Protein 5YVR (pdb70)

CATH classification: 3.40.50.1970

Foldseek 3Di:
DDDADDDFDFADAAEAEEAPCLLCLQVVQVVQFQEEEEFEAADDCVVVVVVVVNCVSNVVSRRHYHYDHHQDFQAAQVSLVVSLQVCLVVVGQEYEYDEALSRLLSSLLSLQQNLPADRRGPDTSCQQAFFAPPDHDDRDLSRGAYHYEYQELAALSLAAQWHFHAYLVQLFTFIGGDNNSGHPYYYYHLNRNLPDALLRLLLRLLNLLQLLLQLLLWPHDQVVLNVLSLQLLLLSLVQSLVCSVHSPPSVSSSSSNSSSNSSNRSCRGGNGADLQLLLRSVCSVVVVDHSSLSSLLLVLLVLLVLLVQAFQVSLLSLLSSLVSLVQDDDRGRDSVSSCSSSVSSVVSCVSSVSHDFVVVVPDDLVCLLSSLSSSCRRVVVRQVRRRGHDDSVNSSVSSVVSD

Radius of gyration: 20.14 Å; Cα contacts (8 Å, |Δi|>4): 900; chains: 1; bounding box: 50×59×52 Å

Sequence (403 aa):
HMRMEFRHNLPSSDIIFGSGTLEKIGEETKKWGDKAILVTGKSNMKKLGFLADAIDYLESAGVETVHYGEIEPNPTTTVVDEGAEIVLEEGCDVVVALGGGSSMDAAKGIAMVAGHSAEERDISVWDFAPEGDKETKPITEKTLPVIAATSTSGTGSHVTPYAVITNPETKGKPGFGNKHSFPKVSIVDIDILKEMPPRLTAITGYDVFSHVSENLTAKGDHPTADPLAIRAIEYVTEYLLRAVEDGEDIKAREKMAVADTYAGLSNTISGTTLRHAMAAPISGYYPDISHGQALASISVPIMEHNIENGDEKTWERYSRIAVALDASKPVDNTRQAASKAVDGLKNLLRSLDLDKPLSELGVEEEKIPEMTEGAFIYMGGGIEANPVDVSKEDVKEIFRKSL

Nearest PDB structures (foldseek):
  5yvr-assembly1_A-2  TM=1.002E+00  e=5.629E-75  candidate division MSBL1 archaeon SCGC-AAA259E19
  5yvm-assembly1_A  TM=1.002E+00  e=4.003E-72  candidate division MSBL1 archaeon SCGC-AAA259E19
  6scg-assembly1_A  TM=8.791E-01  e=3.805E-28  Escherichia coli K-12
  6sci-assembly1_B  TM=8.816E-01  e=5.774E-28  Escherichia coli K-12
  6sci-assembly1_A  TM=8.767E-01  e=5.481E-28  Escherichia coli K-12

Secondary structure (DSSP, 8-state):
-PPP----------EEEESSGGGGHHHHHHTT-SEEEEEEESSHHHHTTHHHHHHHHHHHTT-EEEEEEEE-SS-BHHHHHHHHHHHHHHT--EEEEEESHHHHHHHHHHHHHHHT--SS----GGGGS-BTB--PPP--TTSPPEEEEE--SS--GGGSS-EE-B-TTT----EE--GGGS-SEEEEEHHHHTTS-HHHHHHHHHHHHHHHHHHHHSSS--TTTHHHHHHHHHHIIIIIHHHHH-TT-HHHHHHHHHHHHHHHHHHHHS---HHHHHHHHHHHH-TTS-HHHHHHHHHHHHHHHHHHT--HHHHHHHHHHHHHTTS-SS---SHHHHHHHHHHHHHHHHHTT----HHHHT--GGGHHHHHHHHHHH-HHHHHHSSS---HHHHHHHHHHT-

B-factor: mean 57.82, std 13.62, range [33.73, 118.09]

Organism: NCBI:txid1698264

Structure (mmCIF, N/CA/C/O backbone):
data_5YVR
#
_entry.id   5YVR
#
_cell.length_a   58.050
_cell.length_b   104.800
_cell.length_c   129.540
_cell.angle_alpha   90.000
_cell.angle_beta   90.000
_cell.angle_gamma   90.000
#
_symmetry.space_group_name_H-M   'C 2 2 21'
#
loop_
_entity.id
_entity.type
_entity.pdbx_description
1 polymer 'alcohol dehydrogenase'
2 non-polymer 'MANGANESE (II) ION'
3 non-polymer 'NADPH DIHYDRO-NICOTINAMIDE-ADENINE-DINUCLEOTIDE PHOSPHATE'
4 water water
#
loop_
_atom_site.group_PDB
_atom_site.id
_atom_site.type_symbol
_atom_site.label_atom_id
_atom_site.label_alt_id
_atom_site.label_comp_id
_atom_site.label_asym_id
_atom_site.label_entity_id
_atom_site.label_seq_id
_atom_site.pdbx_PDB_ins_code
_atom_site.Cartn_x
_atom_site.Cartn_y
_atom_site.Cartn_z
_atom_site.occupancy
_atom_site.B_iso_or_equiv
_atom_site.auth_seq_id
_atom_site.auth_comp_id
_atom_site.auth_asym_id
_atom_site.auth_atom_id
_atom_site.pdbx_PDB_model_num
ATOM 1 N N . HIS A 1 7 ? 11.247 -1.238 13.960 1.00 72.19 -2 HIS A N 1
ATOM 2 C CA . HIS A 1 7 ? 12.088 -0.794 15.090 1.00 72.91 -2 HIS A CA 1
ATOM 3 C C . HIS A 1 7 ? 11.682 0.573 15.721 1.00 77.23 -2 HIS A C 1
ATOM 4 O O . HIS A 1 7 ? 11.506 1.566 15.025 1.00 79.04 -2 HIS A O 1
ATOM 11 N N . MET A 1 8 ? 11.566 0.611 17.053 1.00 80.31 -1 MET A N 1
ATOM 12 C CA . MET A 1 8 ? 11.268 1.842 17.790 1.00 79.51 -1 MET A CA 1
ATOM 13 C C . MET A 1 8 ? 12.486 2.775 17.839 1.00 73.48 -1 MET A C 1
ATOM 14 O O . MET A 1 8 ? 13.515 2.438 18.435 1.00 71.52 -1 MET A O 1
ATOM 19 N N . ARG A 1 9 ? 12.370 3.957 17.236 1.00 68.60 0 ARG A N 1
ATOM 20 C CA . ARG A 1 9 ? 13.509 4.854 17.217 1.00 64.47 0 ARG A CA 1
ATOM 21 C C . ARG A 1 9 ? 13.824 5.355 18.629 1.00 58.94 0 ARG A C 1
ATOM 22 O O . ARG A 1 9 ? 13.002 5.298 19.543 1.00 58.02 0 ARG A O 1
ATOM 30 N N . MET A 1 10 ? 15.052 5.808 18.800 1.00 54.87 1 MET A N 1
ATOM 31 C CA . MET A 1 10 ? 15.548 6.293 20.074 1.00 54.50 1 MET A CA 1
ATOM 32 C C . MET A 1 10 ? 15.587 7.818 20.022 1.00 53.74 1 MET A C 1
ATOM 33 O O . MET A 1 10 ? 16.053 8.405 19.032 1.00 51.17 1 MET A O 1
ATOM 38 N N . GLU A 1 11 ? 15.055 8.450 21.065 1.00 53.08 2 GLU A N 1
ATOM 39 C CA . GLU A 1 11 ? 15.003 9.900 21.170 1.00 52.68 2 GLU A CA 1
ATOM 40 C C . GLU A 1 11 ? 15.309 10.290 22.607 1.00 52.48 2 GLU A C 1
ATOM 41 O O . GLU A 1 11 ? 14.727 9.717 23.531 1.00 52.56 2 GLU A O 1
ATOM 47 N N . PHE A 1 12 ? 16.211 11.247 22.806 1.00 49.79 3 PHE A N 1
ATOM 48 C CA . PHE A 1 12 ? 16.369 11.820 24.143 1.00 47.88 3 PHE A CA 1
ATOM 49 C C . PHE A 1 12 ? 17.125 13.128 24.048 1.00 49.82 3 PHE A C 1
ATOM 50 O O . PHE A 1 12 ? 17.749 13.438 23.029 1.00 46.90 3 PHE A O 1
ATOM 58 N N . ARG A 1 13 ? 17.098 13.866 25.163 1.00 44.78 4 ARG A N 1
ATOM 59 C CA . ARG A 1 13 ? 17.921 15.049 25.345 1.00 50.12 4 ARG A CA 1
ATOM 60 C C . ARG A 1 13 ? 18.674 14.893 26.648 1.00 48.77 4 ARG A C 1
ATOM 61 O O . ARG A 1 13 ? 18.074 14.650 27.698 1.00 51.48 4 ARG A O 1
ATOM 69 N N . HIS A 1 14 ? 19.984 14.985 26.568 1.00 44.45 5 HIS A N 1
ATOM 70 C CA . HIS A 1 14 ? 20.867 14.839 27.707 1.00 38.46 5 HIS A CA 1
ATOM 71 C C . HIS A 1 14 ? 21.279 16.232 28.122 1.00 45.91 5 HIS A C 1
ATOM 72 O O . HIS A 1 14 ? 21.704 17.023 27.269 1.00 40.78 5 HIS A O 1
ATOM 79 N N . ASN A 1 15 ? 21.142 16.520 29.413 1.00 40.58 6 ASN A N 1
ATOM 80 C CA . ASN A 1 15 ? 21.573 17.798 29.992 1.00 43.34 6 ASN A CA 1
ATOM 81 C C . ASN A 1 15 ? 22.350 17.536 31.265 1.00 44.06 6 ASN A C 1
ATOM 82 O O . ASN A 1 15 ? 21.805 16.982 32.217 1.00 44.85 6 ASN A O 1
ATOM 87 N N . LEU A 1 16 ? 23.604 17.957 31.286 1.00 41.69 7 LEU A N 1
ATOM 88 C CA . LEU A 1 16 ? 24.445 17.791 32.465 1.00 40.02 7 LEU A CA 1
ATOM 89 C C . LEU A 1 16 ? 25.284 19.036 32.669 1.00 39.41 7 LEU A C 1
ATOM 90 O O . LEU A 1 16 ? 26.129 19.346 31.818 1.00 39.87 7 LEU A O 1
ATOM 95 N N . PRO A 1 17 ? 25.091 19.757 33.774 1.00 42.18 8 PRO A N 1
ATOM 96 C CA . PRO A 1 17 ? 25.886 20.966 34.018 1.00 38.40 8 PRO A CA 1
ATOM 97 C C . PRO A 1 17 ? 27.359 20.613 34.165 1.00 39.53 8 PRO A C 1
ATOM 98 O O . PRO A 1 17 ? 27.726 19.470 34.477 1.00 36.52 8 PRO A O 1
ATOM 102 N N . SER A 1 18 ? 28.209 21.621 34.005 1.00 37.60 9 SER A N 1
ATOM 103 C CA . SER A 1 18 ? 29.640 21.444 34.240 1.00 45.01 9 SER A CA 1
ATOM 104 C C . SER A 1 18 ? 29.908 20.820 35.620 1.00 43.02 9 SER A C 1
ATOM 105 O O . SER A 1 18 ? 29.250 21.159 36.611 1.00 38.84 9 SER A O 1
ATOM 108 N N . SER A 1 19 ? 30.858 19.875 35.673 1.00 37.11 10 SER A N 1
ATOM 109 C CA . SER A 1 19 ? 31.196 19.170 36.909 1.00 40.43 10 SER A CA 1
ATOM 110 C C . SER A 1 19 ? 32.716 19.204 37.083 1.00 41.69 10 SER A C 1
ATOM 111 O O . SER A 1 19 ? 33.472 19.060 36.105 1.00 38.49 10 SER A O 1
ATOM 114 N N . ASP A 1 20 ? 33.145 19.426 38.334 1.00 37.74 11 ASP A N 1
ATOM 115 C CA . ASP A 1 20 ? 34.547 19.525 38.743 1.00 38.57 11 ASP A CA 1
ATOM 116 C C . ASP A 1 20 ? 34.621 18.762 40.071 1.00 44.98 11 ASP A C 1
ATOM 117 O O . ASP A 1 20 ? 34.142 19.268 41.093 1.00 41.06 11 ASP A O 1
ATOM 122 N N . ILE A 1 21 ? 35.173 17.548 40.045 1.00 47.95 12 ILE A N 1
ATOM 123 C CA . ILE A 1 21 ? 35.128 16.630 41.182 1.00 43.20 12 ILE A CA 1
ATOM 124 C C . ILE A 1 21 ? 36.554 16.351 41.616 1.00 41.81 12 ILE A C 1
ATOM 125 O O . ILE A 1 21 ? 37.357 15.829 40.834 1.00 41.10 12 ILE A O 1
ATOM 130 N N . ILE A 1 22 ? 36.864 16.664 42.864 1.00 39.70 13 ILE A N 1
ATOM 131 C CA . ILE A 1 22 ? 38.182 16.417 43.437 1.00 40.86 13 ILE A CA 1
ATOM 132 C C . ILE A 1 22 ? 38.023 15.213 44.357 1.00 42.68 13 ILE A C 1
ATOM 133 O O . ILE A 1 22 ? 37.278 15.262 45.347 1.00 43.97 13 ILE A O 1
ATOM 138 N N . PHE A 1 23 ? 38.682 14.108 44.028 1.00 44.92 14 PHE A N 1
ATOM 139 C CA . PHE A 1 23 ? 38.396 12.827 44.681 1.00 40.50 14 PHE A CA 1
ATOM 140 C C . PHE A 1 23 ? 39.675 12.295 45.282 1.00 43.55 14 PHE A C 1
ATOM 141 O O . PHE A 1 23 ? 40.697 12.227 44.603 1.00 45.89 14 PHE A O 1
ATOM 149 N N . GLY A 1 24 ? 39.624 11.904 46.545 1.00 49.59 15 GLY A N 1
ATOM 150 C CA . GLY A 1 24 ? 40.779 11.294 47.172 1.00 50.56 15 GLY A CA 1
ATOM 151 C C . GLY A 1 24 ? 40.661 11.429 48.676 1.00 56.26 15 GLY A C 1
ATOM 152 O O . GLY A 1 24 ? 39.623 11.821 49.204 1.00 63.23 15 GLY A O 1
ATOM 153 N N . SER A 1 25 ? 41.729 11.062 49.359 1.00 54.09 16 SER A N 1
ATOM 154 C CA . SER A 1 25 ? 41.722 11.146 50.808 1.00 56.46 16 SER A CA 1
ATOM 155 C C . SER A 1 25 ? 42.595 12.334 51.185 1.00 56.90 16 SER A C 1
ATOM 156 O O . SER A 1 25 ? 43.699 12.496 50.649 1.00 57.49 16 SER A O 1
ATOM 159 N N . GLY A 1 26 ? 42.058 13.207 52.018 1.00 56.64 17 GLY A N 1
ATOM 160 C CA . GLY A 1 26 ? 42.744 14.440 52.350 1.00 62.12 17 GLY A CA 1
ATOM 161 C C . GLY A 1 26 ? 42.517 15.586 51.389 1.00 59.19 17 GLY A C 1
ATOM 162 O O . GLY A 1 26 ? 43.195 16.610 51.519 1.00 62.23 17 GLY A O 1
ATOM 163 N N . THR A 1 27 ? 41.574 15.457 50.443 1.00 54.09 18 THR A N 1
ATOM 164 C CA . THR A 1 27 ? 41.257 16.542 49.514 1.00 50.89 18 THR A CA 1
ATOM 165 C C . THR A 1 27 ? 40.465 17.676 50.155 1.00 51.73 18 THR A C 1
ATOM 166 O O . THR A 1 27 ? 40.255 18.706 49.499 1.00 52.26 18 THR A O 1
ATOM 170 N N . LEU A 1 28 ? 40.009 17.519 51.402 1.00 51.39 19 LEU A N 1
ATOM 171 C CA . LEU A 1 28 ? 39.501 18.676 52.125 1.00 51.16 19 LEU A CA 1
ATOM 172 C C . LEU A 1 28 ? 40.524 19.822 52.093 1.00 50.84 19 LEU A C 1
ATOM 173 O O . LEU A 1 28 ? 40.152 20.996 52.090 1.00 50.13 19 LEU A O 1
ATOM 178 N N . GLU A 1 29 ? 41.811 19.495 52.073 1.00 53.48 20 GLU A N 1
ATOM 179 C CA . GLU A 1 29 ? 42.906 20.435 51.836 1.00 61.94 20 GLU A CA 1
ATOM 180 C C . GLU A 1 29 ? 42.592 21.492 50.790 1.00 58.78 20 GLU A C 1
ATOM 181 O O . GLU A 1 29 ? 43.073 22.614 50.874 1.00 58.86 20 GLU A O 1
ATOM 187 N N . LYS A 1 30 ? 41.899 21.094 49.731 1.00 53.58 21 LYS A N 1
ATOM 188 C CA . LYS A 1 30 ? 41.690 21.982 48.601 1.00 56.58 21 LYS A CA 1
ATOM 189 C C . LYS A 1 30 ? 40.544 22.959 48.812 1.00 55.41 21 LYS A C 1
ATOM 190 O O . LYS A 1 30 ? 40.336 23.820 47.961 1.00 55.74 21 LYS A O 1
ATOM 196 N N . ILE A 1 31 ? 39.754 22.822 49.875 1.00 48.26 22 ILE A N 1
ATOM 197 C CA . ILE A 1 31 ? 38.484 23.534 49.895 1.00 49.78 22 ILE A CA 1
ATOM 198 C C . ILE A 1 31 ? 38.704 25.045 49.881 1.00 52.66 22 ILE A C 1
ATOM 199 O O . ILE A 1 31 ? 37.883 25.794 49.328 1.00 49.22 22 ILE A O 1
ATOM 204 N N . GLY A 1 32 ? 39.814 25.513 50.454 1.00 50.39 23 GLY A N 1
ATOM 205 C CA . GLY A 1 32 ? 40.055 26.946 50.508 1.00 54.34 23 GLY A CA 1
ATOM 206 C C . GLY A 1 32 ? 40.486 27.507 49.167 1.00 54.54 23 GLY A C 1
ATOM 207 O O . GLY A 1 32 ? 39.913 28.489 48.674 1.00 56.46 23 GLY A O 1
ATOM 208 N N . GLU A 1 33 ? 41.516 26.910 48.563 1.00 54.53 24 GLU A N 1
ATOM 209 C CA . GLU A 1 33 ? 41.949 27.392 47.254 1.00 59.01 24 GLU A CA 1
ATOM 210 C C . GLU A 1 33 ? 40.790 27.390 46.279 1.00 58.34 24 GLU A C 1
ATOM 211 O O . GLU A 1 33 ? 40.657 28.292 45.451 1.00 50.89 24 GLU A O 1
ATOM 217 N N . GLU A 1 34 ? 39.946 26.360 46.339 1.00 49.01 25 GLU A N 1
ATOM 218 C CA . GLU A 1 34 ? 38.895 26.267 45.338 1.00 47.99 25 GLU A CA 1
ATOM 219 C C . GLU A 1 34 ? 37.819 27.308 45.587 1.00 49.24 25 GLU A C 1
ATOM 220 O O . GLU A 1 34 ? 37.282 27.893 44.639 1.00 50.09 25 GLU A O 1
ATOM 226 N N . THR A 1 35 ? 37.465 27.512 46.854 1.00 47.62 26 THR A N 1
ATOM 227 C CA . THR A 1 35 ? 36.409 28.445 47.207 1.00 47.52 26 THR A CA 1
ATOM 228 C C . THR A 1 35 ? 36.823 29.885 46.880 1.00 55.72 26 THR A C 1
ATOM 229 O O . THR A 1 35 ? 35.978 30.710 46.517 1.00 54.59 26 THR A O 1
ATOM 233 N N . LYS A 1 36 ? 38.112 30.196 47.025 1.00 55.38 27 LYS A N 1
ATOM 234 C CA . LYS A 1 36 ? 38.607 31.551 46.765 1.00 57.58 27 LYS A CA 1
ATOM 235 C C . LYS A 1 36 ? 38.417 31.928 45.299 1.00 58.89 27 LYS A C 1
ATOM 236 O O . LYS A 1 36 ? 38.229 33.098 44.967 1.00 57.71 27 LYS A O 1
ATOM 242 N N . LYS A 1 37 ? 38.442 30.948 44.410 1.00 58.31 28 LYS A N 1
ATOM 243 C CA . LYS A 1 37 ? 38.217 31.208 42.999 1.00 59.21 28 LYS A CA 1
ATOM 244 C C . LYS A 1 37 ? 36.842 31.807 42.742 1.00 55.79 28 LYS A C 1
ATOM 245 O O . LYS A 1 37 ? 36.641 32.444 41.708 1.00 56.84 28 LYS A O 1
ATOM 251 N N . TRP A 1 38 ? 35.903 31.610 43.662 1.00 48.80 29 TRP A N 1
ATOM 252 C CA . TRP A 1 38 ? 34.510 31.988 43.497 1.00 48.27 29 TRP A CA 1
ATOM 253 C C . TRP A 1 38 ? 34.050 33.104 44.433 1.00 59.09 29 TRP A C 1
ATOM 254 O O . TRP A 1 38 ? 32.978 33.685 44.208 1.00 57.79 29 TRP A O 1
ATOM 265 N N . GLY A 1 39 ? 34.789 33.394 45.485 1.00 54.99 30 GLY A N 1
ATOM 266 C CA . GLY A 1 39 ? 34.365 34.472 46.366 1.00 58.12 30 GLY A CA 1
ATOM 267 C C . GLY A 1 39 ? 35.391 34.659 47.448 1.00 59.05 30 GLY A C 1
ATOM 268 O O . GLY A 1 39 ? 36.215 33.778 47.703 1.00 59.59 30 GLY A O 1
ATOM 269 N N . ASP A 1 40 ? 35.323 35.837 48.082 1.00 59.96 31 ASP A N 1
ATOM 270 C CA . ASP A 1 40 ? 36.220 36.182 49.163 1.00 62.62 31 ASP A CA 1
ATOM 271 C C . ASP A 1 40 ? 35.639 35.925 50.553 1.00 64.05 31 ASP A C 1
ATOM 272 O O . ASP A 1 40 ? 36.407 35.902 51.517 1.00 61.48 31 ASP A O 1
ATOM 277 N N . LYS A 1 41 ? 34.321 35.728 50.681 1.00 59.94 32 LYS A N 1
ATOM 278 C CA . LYS A 1 41 ? 33.685 35.595 51.991 1.00 60.78 32 LYS A CA 1
ATOM 279 C C . LYS A 1 41 ? 32.627 34.506 51.931 1.00 60.96 32 LYS A C 1
ATOM 280 O O . LYS A 1 41 ? 31.625 34.647 51.218 1.00 61.93 32 LYS A O 1
ATOM 286 N N . ALA A 1 42 ? 32.836 33.436 52.681 1.00 54.17 33 ALA A N 1
ATOM 287 C CA . ALA A 1 42 ? 31.961 32.280 52.576 1.00 51.99 33 ALA A CA 1
ATOM 288 C C . ALA A 1 42 ? 31.041 32.192 53.780 1.00 56.12 33 ALA A C 1
ATOM 289 O O . ALA A 1 42 ? 31.408 32.589 54.890 1.00 58.98 33 ALA A O 1
ATOM 291 N N . ILE A 1 43 ? 29.844 31.646 53.572 1.00 53.85 34 ILE A N 1
ATOM 292 C CA . ILE A 1 43 ? 29.109 31.025 54.667 1.00 54.18 34 ILE A CA 1
ATOM 293 C C . ILE A 1 43 ? 29.389 29.538 54.592 1.00 54.52 34 ILE A C 1
ATOM 294 O O . ILE A 1 43 ? 29.288 28.924 53.499 1.00 50.85 34 ILE A O 1
ATOM 299 N N . LEU A 1 44 ? 29.779 28.961 55.735 1.00 54.78 35 LEU A N 1
ATOM 300 C CA . LEU A 1 44 ? 30.113 27.542 55.811 1.00 52.15 35 LEU A CA 1
ATOM 301 C C . LEU A 1 44 ? 28.944 26.825 56.484 1.00 51.66 35 LEU A C 1
ATOM 302 O O . LEU A 1 44 ? 28.629 27.077 57.662 1.00 52.05 35 LEU A O 1
ATOM 307 N N . VAL A 1 45 ? 28.260 25.988 55.704 1.00 48.20 36 VAL A N 1
ATOM 308 C CA . VAL A 1 45 ? 26.988 25.392 56.076 1.00 48.76 36 VAL A CA 1
ATOM 309 C C . VAL A 1 45 ? 27.276 23.964 56.492 1.00 54.36 36 VAL A C 1
ATOM 310 O O . VAL A 1 45 ? 27.824 23.175 55.702 1.00 53.01 36 VAL A O 1
ATOM 314 N N . THR A 1 46 ? 26.895 23.620 57.722 1.00 57.06 37 THR A N 1
ATOM 315 C CA . THR A 1 46 ? 27.149 22.290 58.267 1.00 50.89 37 THR A CA 1
ATOM 316 C C . THR A 1 46 ? 26.055 21.882 59.252 1.00 49.44 37 THR A C 1
ATOM 317 O O . THR A 1 46 ? 25.270 22.705 59.746 1.00 50.51 37 THR A O 1
ATOM 321 N N . GLY A 1 47 ? 26.091 20.611 59.616 1.00 49.65 38 GLY A N 1
ATOM 322 C CA . GLY A 1 47 ? 25.309 20.126 60.736 1.00 52.58 38 GLY A CA 1
ATOM 323 C C . GLY A 1 47 ? 25.863 20.617 62.075 1.00 57.22 38 GLY A C 1
ATOM 324 O O . GLY A 1 47 ? 26.784 21.430 62.170 1.00 56.99 38 GLY A O 1
ATOM 325 N N . LYS A 1 48 ? 25.299 20.057 63.131 1.00 59.45 39 LYS A N 1
ATOM 326 C CA . LYS A 1 48 ? 25.529 20.596 64.453 1.00 64.70 39 LYS A CA 1
ATOM 327 C C . LYS A 1 48 ? 26.616 19.887 65.246 1.00 65.77 39 LYS A C 1
ATOM 328 O O . LYS A 1 48 ? 27.048 20.431 66.259 1.00 61.57 39 LYS A O 1
ATOM 334 N N . SER A 1 49 ? 27.094 18.714 64.850 1.00 64.92 40 SER A N 1
ATOM 335 C CA . SER A 1 49 ? 27.972 18.055 65.815 1.00 65.76 40 SER A CA 1
ATOM 336 C C . SER A 1 49 ? 29.072 17.175 65.233 1.00 59.79 40 SER A C 1
ATOM 337 O O . SER A 1 49 ? 30.181 17.173 65.782 1.00 58.22 40 SER A O 1
ATOM 340 N N . ASN A 1 50 ? 28.810 16.434 64.137 1.00 56.30 41 ASN A N 1
ATOM 341 C CA . ASN A 1 50 ? 29.800 15.437 63.735 1.00 54.89 41 ASN A CA 1
ATOM 342 C C . ASN A 1 50 ? 31.032 16.019 63.028 1.00 56.75 41 ASN A C 1
ATOM 343 O O . ASN A 1 50 ? 32.158 15.631 63.369 1.00 57.36 41 ASN A O 1
ATOM 348 N N . MET A 1 51 ? 30.884 16.950 62.070 1.00 53.42 42 MET A N 1
ATOM 349 C CA . MET A 1 51 ? 32.094 17.531 61.486 1.00 55.96 42 MET A CA 1
ATOM 350 C C . MET A 1 51 ? 32.931 18.219 62.559 1.00 60.73 42 MET A C 1
ATOM 351 O O . MET A 1 51 ? 34.167 18.160 62.529 1.00 60.60 42 MET A O 1
ATOM 356 N N . LYS A 1 52 ? 32.268 18.844 63.535 1.00 60.38 43 LYS A N 1
ATOM 357 C CA . LYS A 1 52 ? 32.977 19.491 64.631 1.00 63.22 43 LYS A CA 1
ATOM 358 C C . LYS A 1 52 ? 33.713 18.460 65.476 1.00 66.68 43 LYS A C 1
ATOM 359 O O . LYS A 1 52 ? 34.940 18.518 65.629 1.00 66.57 43 LYS A O 1
ATOM 365 N N . LYS A 1 53 ? 32.966 17.496 66.022 1.00 66.19 44 LYS A N 1
ATOM 366 C CA . LYS A 1 53 ? 33.559 16.423 66.810 1.00 71.75 44 LYS A CA 1
ATOM 367 C C . LYS A 1 53 ? 34.716 15.741 66.083 1.00 69.66 44 LYS A C 1
ATOM 368 O O . LYS A 1 53 ? 35.745 15.443 66.700 1.00 70.52 44 LYS A O 1
ATOM 374 N N . LEU A 1 54 ? 34.568 15.475 64.777 1.00 65.89 45 LEU A N 1
ATOM 375 C CA . LEU A 1 54 ? 35.594 14.751 64.025 1.00 64.37 45 LEU A CA 1
ATOM 376 C C . LEU A 1 54 ? 36.797 15.613 63.635 1.00 66.06 45 LEU A C 1
ATOM 377 O O . LEU A 1 54 ? 37.734 15.095 63.020 1.00 68.65 45 LEU A O 1
ATOM 382 N N . GLY A 1 55 ? 36.799 16.906 63.947 1.00 64.10 46 GLY A N 1
ATOM 383 C CA . GLY A 1 55 ? 37.902 17.782 63.581 1.00 65.54 46 GLY A CA 1
ATOM 384 C C . GLY A 1 55 ? 37.839 18.408 62.188 1.00 63.76 46 GLY A C 1
ATOM 385 O O . GLY A 1 55 ? 38.588 19.360 61.920 1.00 66.08 46 GLY A O 1
ATOM 386 N N . PHE A 1 56 ? 36.984 17.904 61.291 1.00 62.15 47 PHE A N 1
ATOM 387 C CA . PHE A 1 56 ? 36.990 18.420 59.924 1.00 61.70 47 PHE A CA 1
ATOM 388 C C . PHE A 1 56 ? 36.433 19.843 59.858 1.00 58.06 47 PHE A C 1
ATOM 389 O O . PHE A 1 56 ? 36.861 20.629 59.008 1.00 59.66 47 PHE A O 1
ATOM 397 N N . LEU A 1 57 ? 35.511 20.205 60.751 1.00 57.45 48 LEU A N 1
ATOM 398 C CA . LEU A 1 57 ? 35.064 21.597 60.793 1.00 57.24 48 LEU A CA 1
ATOM 399 C C . LEU A 1 57 ? 36.248 22.543 61.002 1.00 61.79 48 LEU A C 1
ATOM 400 O O . LEU A 1 57 ? 36.427 23.512 60.240 1.00 62.42 48 LEU A O 1
ATOM 405 N N . ALA A 1 58 ? 37.079 22.270 62.025 1.00 59.92 49 ALA A N 1
ATOM 406 C CA . ALA A 1 58 ? 38.237 23.124 62.282 1.00 62.20 49 ALA A CA 1
ATOM 407 C C . ALA A 1 58 ? 39.184 23.179 61.073 1.00 62.91 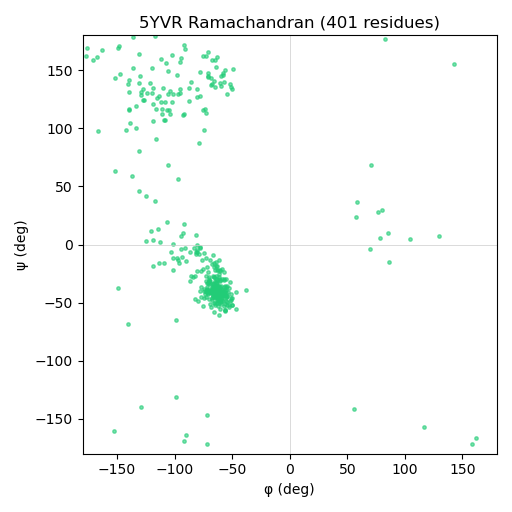49 ALA A C 1
ATOM 408 O O . ALA A 1 58 ? 39.741 24.248 60.757 1.00 60.30 49 ALA A O 1
ATOM 410 N N . ASP A 1 59 ? 39.378 22.038 60.392 1.00 62.11 50 ASP A N 1
ATOM 411 C CA . ASP A 1 59 ? 40.267 21.988 59.227 1.00 62.04 50 ASP A CA 1
ATOM 412 C C . ASP A 1 59 ? 39.731 22.834 58.084 1.00 58.87 50 ASP A C 1
ATOM 413 O O . ASP A 1 59 ? 40.455 23.670 57.532 1.00 61.48 50 ASP A O 1
ATOM 418 N N . ALA A 1 60 ? 38.466 22.621 57.707 1.00 57.50 51 ALA A N 1
ATOM 419 C CA . ALA A 1 60 ? 37.841 23.455 56.678 1.00 55.96 51 ALA A CA 1
ATOM 420 C C . ALA A 1 60 ? 38.032 24.941 56.972 1.00 59.95 51 ALA A C 1
ATOM 421 O O . ALA A 1 60 ? 38.468 25.715 56.103 1.00 61.99 51 ALA A O 1
ATOM 423 N N . ILE A 1 61 ? 37.673 25.363 58.189 1.00 59.82 52 ILE A N 1
ATOM 424 C CA . ILE A 1 61 ? 37.805 26.773 58.545 1.00 58.90 52 ILE A CA 1
ATOM 425 C C . ILE A 1 61 ? 39.239 27.214 58.357 1.00 62.81 52 ILE A C 1
ATOM 426 O O . ILE A 1 61 ? 39.509 28.294 57.812 1.00 67.09 52 ILE A O 1
ATOM 431 N N . ASP A 1 62 ? 40.183 26.373 58.790 1.00 64.66 53 ASP A N 1
ATOM 432 C CA . ASP A 1 62 ? 41.607 26.663 58.620 1.00 70.02 53 ASP A CA 1
ATOM 433 C C . ASP A 1 62 ? 41.969 26.813 57.140 1.00 65.98 53 ASP A C 1
ATOM 434 O O . ASP A 1 62 ? 42.607 27.797 56.729 1.00 64.22 53 ASP A O 1
ATOM 439 N N . TYR A 1 63 ? 41.582 25.827 56.319 1.00 61.66 54 TYR A N 1
ATOM 440 C CA . TYR A 1 63 ? 41.929 25.894 54.905 1.00 62.78 54 TYR A CA 1
ATOM 441 C C . TYR A 1 63 ? 41.301 27.126 54.269 1.00 63.62 54 TYR A C 1
ATOM 442 O O . TYR A 1 63 ? 41.947 27.839 53.497 1.00 64.22 54 TYR A O 1
ATOM 451 N N . LEU A 1 64 ? 40.038 27.404 54.597 1.00 62.74 55 LEU A N 1
ATOM 452 C CA . LEU A 1 64 ? 39.389 28.570 54.012 1.00 58.26 55 LEU A CA 1
ATOM 453 C C . LEU A 1 64 ? 40.120 29.847 54.412 1.00 62.62 55 LEU A C 1
ATOM 454 O O . LEU A 1 64 ? 40.475 30.664 53.554 1.00 61.92 55 LEU A O 1
ATOM 459 N N . GLU A 1 65 ? 40.382 30.032 55.712 1.00 60.23 56 GLU A N 1
ATOM 460 C CA . GLU A 1 65 ? 41.034 31.278 56.132 1.00 67.53 56 GLU A CA 1
ATOM 461 C C . GLU A 1 65 ? 42.441 31.363 55.563 1.00 71.94 56 GLU A C 1
ATOM 462 O O . GLU A 1 65 ? 42.920 32.441 55.193 1.00 71.22 56 GLU A O 1
ATOM 468 N N . SER A 1 66 ? 43.140 30.230 55.547 1.00 75.58 57 SER A N 1
ATOM 469 C CA . SER A 1 66 ? 44.513 30.201 55.073 1.00 77.65 57 SER A CA 1
ATOM 470 C C . SER A 1 66 ? 44.568 30.519 53.574 1.00 71.85 57 SER A C 1
ATOM 471 O O . SER A 1 66 ? 45.550 31.077 53.071 1.00 69.42 57 SER A O 1
ATOM 474 N N . ALA A 1 67 ? 43.506 30.202 52.855 1.00 67.29 58 ALA A N 1
ATOM 475 C CA . ALA A 1 67 ? 43.379 30.595 51.467 1.00 65.32 58 ALA A CA 1
ATOM 476 C C . ALA A 1 67 ? 42.973 32.052 51.318 1.00 69.58 58 ALA A C 1
ATOM 477 O O . ALA A 1 67 ? 42.889 32.542 50.190 1.00 69.94 58 ALA A O 1
ATOM 479 N N . GLY A 1 68 ? 42.736 32.758 52.417 1.00 70.78 59 GLY A N 1
ATOM 480 C CA . GLY A 1 68 ? 42.231 34.105 52.320 1.00 72.10 59 GLY A CA 1
ATOM 481 C C . GLY A 1 68 ? 40.746 34.203 52.066 1.00 68.63 59 GLY A C 1
ATOM 482 O O . GLY A 1 68 ? 40.312 35.157 51.414 1.00 67.37 59 GLY A O 1
ATOM 483 N N . VAL A 1 69 ? 39.951 33.235 52.533 1.00 63.75 60 VAL A N 1
ATOM 484 C CA . VAL A 1 69 ? 38.497 33.292 52.422 1.00 62.99 60 VAL A CA 1
ATOM 485 C C . VAL A 1 69 ? 37.950 33.541 53.818 1.00 64.14 60 VAL A C 1
ATOM 486 O O . VAL A 1 69 ? 37.980 32.656 54.680 1.00 65.46 60 VAL A O 1
ATOM 490 N N . GLU A 1 70 ? 37.474 34.750 54.062 1.00 67.50 61 GLU A N 1
ATOM 491 C CA . GLU A 1 70 ? 36.869 35.036 55.355 1.00 68.08 61 GLU A CA 1
ATOM 492 C C . GLU A 1 70 ? 35.599 34.206 55.519 1.00 65.85 61 GLU A C 1
ATOM 493 O O . GLU A 1 70 ? 34.797 34.112 54.590 1.00 67.63 61 GLU A O 1
ATOM 499 N N . THR A 1 71 ? 35.406 33.604 56.693 1.00 63.54 62 THR A N 1
ATOM 500 C CA . THR A 1 71 ? 34.394 32.551 56.826 1.00 66.00 62 THR A CA 1
ATOM 501 C C . THR A 1 71 ? 33.445 32.775 58.002 1.00 61.27 62 THR A C 1
ATOM 502 O O . THR A 1 71 ? 33.892 32.930 59.140 1.00 65.06 62 THR A O 1
ATOM 506 N N . VAL A 1 72 ? 32.136 32.709 57.722 1.00 60.45 63 VAL A N 1
ATOM 507 C CA . VAL A 1 72 ? 31.073 32.700 58.725 1.00 63.31 63 VAL A CA 1
ATOM 508 C C . VAL A 1 72 ? 30.487 31.279 58.802 1.00 59.52 63 VAL A C 1
ATOM 509 O O . VAL A 1 72 ? 29.901 30.776 57.832 1.00 56.58 63 VAL A O 1
ATOM 513 N N . HIS A 1 73 ? 30.651 30.639 59.953 1.00 57.11 64 HIS A N 1
ATOM 514 C CA . HIS A 1 73 ? 30.144 29.295 60.173 1.00 59.06 64 HIS A CA 1
ATOM 515 C C . HIS A 1 73 ? 28.655 29.322 60.506 1.00 61.41 64 HIS A C 1
ATOM 516 O O . HIS A 1 73 ? 28.247 29.976 61.469 1.00 64.40 64 HIS A O 1
ATOM 523 N N . TYR A 1 74 ? 27.857 28.544 59.759 1.00 56.33 65 TYR A N 1
ATOM 524 C CA . TYR A 1 74 ? 26.430 28.325 60.013 1.00 53.98 65 TYR A CA 1
ATOM 525 C C . TYR A 1 74 ? 26.256 26.845 60.338 1.00 55.19 65 TYR A C 1
ATOM 526 O O . TYR A 1 74 ? 26.029 26.030 59.439 1.00 53.74 65 TYR A O 1
ATOM 535 N N . GLY A 1 75 ? 26.342 26.492 61.624 1.00 54.32 66 GLY A N 1
ATOM 536 C CA . GLY A 1 75 ? 26.221 25.110 62.039 1.00 57.11 66 GLY A CA 1
ATOM 537 C C . GLY A 1 75 ? 24.844 24.690 62.525 1.00 59.89 66 GLY A C 1
ATOM 538 O O . GLY A 1 75 ? 24.737 24.162 63.624 1.00 63.72 66 GLY A O 1
ATOM 539 N N . GLU A 1 76 ? 23.792 24.859 61.705 1.00 56.60 67 GLU A N 1
ATOM 540 C CA . GLU A 1 76 ? 22.411 24.699 62.166 1.00 58.20 67 GLU A CA 1
ATOM 541 C C . GLU A 1 76 ? 21.592 23.695 61.371 1.00 55.69 67 GLU A C 1
ATOM 542 O O . GLU A 1 76 ? 20.387 23.579 61.618 1.00 58.37 67 GLU A O 1
ATOM 548 N N . ILE A 1 77 ? 22.180 23.012 60.396 1.00 51.31 68 ILE A N 1
ATOM 549 C CA . ILE A 1 77 ? 21.411 22.091 59.563 1.00 52.91 68 ILE A CA 1
ATOM 550 C C . ILE A 1 77 ? 21.125 20.827 60.374 1.00 55.77 68 ILE A C 1
ATOM 551 O O . ILE A 1 77 ? 22.054 20.114 60.775 1.00 49.23 68 ILE A O 1
ATOM 556 N N . GLU A 1 78 ? 19.858 20.576 60.636 1.00 50.29 69 GLU A N 1
ATOM 557 C CA . GLU A 1 78 ? 19.427 19.293 61.166 1.00 51.63 69 GLU A CA 1
ATOM 558 C C . GLU A 1 78 ? 18.969 18.408 60.010 1.00 55.08 69 GLU A C 1
ATOM 559 O O . GLU A 1 78 ? 18.610 18.915 58.946 1.00 51.62 69 GLU A O 1
ATOM 565 N N . PRO A 1 79 ? 18.977 17.082 60.171 1.00 54.44 70 PRO A N 1
ATOM 566 C CA . PRO A 1 79 ? 18.635 16.200 59.039 1.00 50.88 70 PRO A CA 1
ATOM 567 C C . PRO A 1 79 ? 17.255 16.500 58.485 1.00 51.37 70 PRO A C 1
ATOM 568 O O . PRO A 1 79 ? 16.308 16.742 59.229 1.00 54.75 70 PRO A O 1
ATOM 572 N N . ASN A 1 80 ? 17.138 16.462 57.166 1.00 48.42 71 ASN A N 1
ATOM 573 C CA . ASN A 1 80 ? 15.871 16.787 56.525 1.00 48.51 71 ASN A CA 1
ATOM 574 C C . ASN A 1 80 ? 15.695 18.295 56.723 1.00 50.69 71 ASN A C 1
ATOM 575 O O . ASN A 1 80 ? 14.790 18.742 57.426 1.00 49.78 71 ASN A O 1
ATOM 580 N N . PRO A 1 81 ? 16.532 19.095 56.073 1.00 51.48 72 PRO A N 1
ATOM 581 C CA . PRO A 1 81 ? 16.512 20.545 56.280 1.00 48.72 72 PRO A CA 1
ATOM 582 C C . PRO A 1 81 ? 15.158 21.166 55.937 1.00 52.39 72 PRO A C 1
ATOM 583 O O . PRO A 1 81 ? 14.488 20.760 54.977 1.00 54.19 72 PRO A O 1
ATOM 587 N N . THR A 1 82 ? 14.782 22.204 56.711 1.00 52.65 73 THR A N 1
ATOM 588 C CA . THR A 1 82 ? 13.514 22.915 56.583 1.00 53.25 73 THR A CA 1
ATOM 589 C C . THR A 1 82 ? 13.682 24.257 55.874 1.00 54.69 73 THR A C 1
ATOM 590 O O . THR A 1 82 ? 14.763 24.839 55.836 1.00 51.32 73 THR A O 1
ATOM 594 N N . THR A 1 83 ? 12.562 24.800 55.401 1.00 54.73 74 THR A N 1
ATOM 595 C CA . THR A 1 83 ? 12.581 26.149 54.843 1.00 54.38 74 THR A CA 1
ATOM 596 C C . THR A 1 83 ? 13.110 27.171 55.852 1.00 57.67 74 THR A C 1
ATOM 597 O O . THR A 1 83 ? 13.875 28.086 55.499 1.00 55.88 74 THR A O 1
ATOM 601 N N . THR A 1 84 ? 12.699 27.041 57.109 1.00 57.56 75 THR A N 1
ATOM 602 C CA . THR A 1 84 ? 13.073 28.048 58.106 1.00 59.41 75 THR A CA 1
ATOM 603 C C . THR A 1 84 ? 14.580 28.092 58.269 1.00 57.45 75 THR A C 1
ATOM 604 O O . THR A 1 84 ? 15.181 29.171 58.320 1.00 58.31 75 THR A O 1
ATOM 608 N N . VAL A 1 85 ? 15.224 26.922 58.282 1.00 56.46 76 VAL A N 1
ATOM 609 C CA . VAL A 1 85 ? 16.670 26.903 58.467 1.00 58.67 76 VAL A CA 1
ATOM 610 C C . VAL A 1 85 ? 17.396 27.466 57.242 1.00 59.15 76 VAL A C 1
ATOM 611 O O . VAL A 1 85 ? 18.464 28.082 57.376 1.00 58.81 76 VAL A O 1
ATOM 615 N N . VAL A 1 86 ? 16.862 27.245 56.030 1.00 51.36 77 VAL A N 1
ATOM 616 C CA . VAL A 1 86 ? 17.481 27.841 54.848 1.00 50.21 77 VAL A CA 1
ATOM 617 C C . VAL A 1 86 ? 17.314 29.358 54.878 1.00 52.09 77 VAL A C 1
ATOM 618 O O . VAL A 1 86 ? 18.255 30.115 54.606 1.00 52.13 77 VAL A O 1
ATOM 622 N N . ASP A 1 87 ? 16.097 29.815 55.140 1.00 53.79 78 ASP A N 1
ATOM 623 C CA . ASP A 1 87 ? 15.822 31.234 55.043 1.00 58.83 78 ASP A CA 1
ATOM 624 C C . ASP A 1 87 ? 16.590 32.008 56.106 1.00 66.15 78 ASP A C 1
ATOM 625 O O . ASP A 1 87 ? 17.068 33.114 55.836 1.00 63.93 78 ASP A O 1
ATOM 630 N N . GLU A 1 88 ? 16.798 31.416 57.285 1.00 64.56 79 GLU A N 1
ATOM 631 C CA . GLU A 1 88 ? 17.582 32.127 58.293 1.00 68.04 79 GLU A CA 1
ATOM 632 C C . GLU A 1 88 ? 19.052 32.168 57.919 1.00 63.96 79 GLU A C 1
ATOM 633 O O . GLU A 1 88 ? 19.717 33.182 58.136 1.00 59.62 79 GLU A O 1
ATOM 639 N N . GLY A 1 89 ? 19.570 31.078 57.342 1.00 57.92 80 GLY A N 1
ATOM 640 C CA . GLY A 1 89 ? 20.937 31.106 56.846 1.00 60.38 80 GLY A CA 1
ATOM 641 C C . GLY A 1 89 ? 21.142 32.107 55.717 1.00 62.60 80 GLY A C 1
ATOM 642 O O . GLY A 1 89 ? 22.196 32.751 55.635 1.00 61.45 80 GLY A O 1
ATOM 643 N N . ALA A 1 90 ? 20.147 32.256 54.827 1.00 57.26 81 ALA A N 1
ATOM 644 C CA . ALA A 1 90 ? 20.218 33.314 53.818 1.00 58.57 81 ALA A CA 1
ATOM 645 C C . ALA A 1 90 ? 20.279 34.707 54.460 1.00 61.91 81 ALA A C 1
ATOM 646 O O . ALA A 1 90 ? 21.007 35.580 53.983 1.00 63.68 81 ALA A O 1
ATOM 648 N N . GLU A 1 91 ? 19.517 34.942 55.528 1.00 63.57 82 GLU A N 1
ATOM 649 C CA . GLU A 1 91 ? 19.573 36.245 56.189 1.00 69.26 82 GLU A CA 1
ATOM 650 C C . GLU A 1 91 ? 20.988 36.552 56.654 1.00 69.88 82 GLU A C 1
ATOM 651 O O . GLU A 1 91 ? 21.483 37.668 56.467 1.00 68.62 82 GLU A O 1
ATOM 657 N N . ILE A 1 92 ? 21.684 35.548 57.189 1.00 68.16 83 ILE A N 1
ATOM 658 C CA . ILE A 1 92 ? 23.074 35.725 57.604 1.00 66.85 83 ILE A CA 1
ATOM 659 C C . ILE A 1 92 ? 23.949 36.098 56.400 1.00 65.36 83 ILE A C 1
ATOM 660 O O . ILE A 1 92 ? 24.781 37.017 56.463 1.00 65.14 83 ILE A O 1
ATOM 665 N N . VAL A 1 93 ? 23.754 35.412 55.274 1.00 58.31 84 VAL A N 1
ATOM 666 C CA . VAL A 1 93 ? 24.543 35.724 54.084 1.00 62.07 84 VAL A CA 1
ATOM 667 C C . VAL A 1 93 ? 24.364 37.181 53.694 1.00 62.62 84 VAL A C 1
ATOM 668 O O . VAL A 1 93 ? 25.319 37.870 53.302 1.00 62.35 84 VAL A O 1
ATOM 672 N N . LEU A 1 94 ? 23.122 37.652 53.732 1.00 63.57 85 LEU A N 1
ATOM 673 C CA . LEU A 1 94 ? 22.879 39.047 53.388 1.00 67.22 85 LEU A CA 1
ATOM 674 C C . LEU A 1 94 ? 23.466 39.968 54.449 1.00 71.03 85 LEU A C 1
ATOM 675 O O . LEU A 1 94 ? 24.119 40.964 54.126 1.00 75.16 85 LEU A O 1
ATOM 680 N N . GLU A 1 95 ? 23.301 39.621 55.717 1.00 72.00 86 GLU A N 1
ATOM 681 C CA . GLU A 1 95 ? 23.752 40.522 56.775 1.00 77.49 86 GLU A CA 1
ATOM 682 C C . GLU A 1 95 ? 25.264 40.643 56.786 1.00 76.20 86 GLU A C 1
ATOM 683 O O . GLU A 1 95 ? 25.805 41.722 57.041 1.00 80.21 86 GLU A O 1
ATOM 689 N N . GLU A 1 96 ? 25.962 39.566 56.490 1.00 73.01 87 GLU A N 1
ATOM 690 C CA . GLU A 1 96 ? 27.408 39.567 56.571 1.00 73.32 87 GLU A CA 1
ATOM 691 C C . GLU A 1 96 ? 28.082 39.904 55.242 1.00 74.40 87 GLU A C 1
ATOM 692 O O . GLU A 1 96 ? 29.296 40.126 55.224 1.00 73.97 87 GLU A O 1
ATOM 698 N N . GLY A 1 97 ? 27.335 39.943 54.135 1.00 73.63 88 GLY A N 1
ATOM 699 C CA . GLY A 1 97 ? 27.925 40.133 52.814 1.00 65.37 88 GLY A CA 1
ATOM 700 C C . GLY A 1 97 ? 28.615 38.917 52.205 1.00 62.11 88 GLY A C 1
ATOM 701 O O . GLY A 1 97 ? 29.526 39.084 51.398 1.00 61.54 88 GLY A O 1
ATOM 702 N N . CYS A 1 98 ? 28.206 37.692 52.545 1.00 62.62 89 CYS A N 1
ATOM 703 C CA . CYS A 1 98 ? 28.901 36.524 51.995 1.00 64.34 89 CYS A CA 1
ATOM 704 C C . CYS A 1 98 ? 28.643 36.395 50.490 1.00 63.92 89 CYS A C 1
ATOM 705 O O . CYS A 1 98 ? 27.530 36.630 50.016 1.00 61.51 89 CYS A O 1
ATOM 708 N N . ASP A 1 99 ? 29.655 35.966 49.729 1.00 60.75 90 ASP A N 1
ATOM 709 C CA . ASP A 1 99 ? 29.475 35.845 48.282 1.00 56.58 90 ASP A CA 1
ATOM 710 C C . ASP A 1 99 ? 29.654 34.426 47.744 1.00 53.43 90 ASP A C 1
ATOM 711 O O . ASP A 1 99 ? 29.580 34.236 46.536 1.00 53.87 90 ASP A O 1
ATOM 716 N N . VAL A 1 100 ? 29.874 33.430 48.593 1.00 50.13 91 VAL A N 1
ATOM 717 C CA . VAL A 1 100 ? 29.977 32.035 48.151 1.00 47.86 91 VAL A CA 1
ATOM 718 C C . VAL A 1 100 ? 29.533 31.141 49.309 1.00 55.59 91 VAL A C 1
ATOM 719 O O . VAL A 1 100 ? 29.706 31.478 50.493 1.00 56.98 91 VAL A O 1
ATOM 723 N N . VAL A 1 101 ? 28.863 30.052 48.973 1.00 47.94 92 VAL A N 1
ATOM 724 C CA . VAL A 1 101 ? 28.277 29.154 49.958 1.00 46.34 92 VAL A CA 1
ATOM 725 C C . VAL A 1 101 ? 29.056 27.851 49.892 1.00 50.87 92 VAL A C 1
ATOM 726 O O . VAL A 1 101 ? 29.155 27.238 48.812 1.00 45.13 92 VAL A O 1
ATOM 730 N N . VAL A 1 102 ? 29.630 27.444 51.032 1.00 50.23 93 VAL A N 1
ATOM 731 C CA . VAL A 1 102 ? 30.452 26.245 51.138 1.00 44.99 93 VAL A CA 1
ATOM 732 C C . VAL A 1 102 ? 29.730 25.244 52.026 1.00 44.59 93 VAL A C 1
ATOM 733 O O . VAL A 1 102 ? 29.291 25.603 53.118 1.00 49.93 93 VAL A O 1
ATOM 737 N N . ALA A 1 103 ? 29.558 23.996 51.548 1.00 42.61 94 ALA A N 1
ATOM 738 C CA . ALA A 1 103 ? 28.912 22.930 52.343 1.00 45.74 94 ALA A CA 1
ATOM 739 C C . ALA A 1 103 ? 29.925 21.878 52.765 1.00 47.12 94 ALA A C 1
ATOM 740 O O . ALA A 1 103 ? 30.731 21.405 51.943 1.00 43.62 94 ALA A O 1
ATOM 742 N N . LEU A 1 104 ? 29.856 21.493 54.032 1.00 48.17 95 LEU A N 1
ATOM 743 C CA . LEU A 1 104 ? 30.645 20.401 54.594 1.00 49.41 95 LEU A CA 1
ATOM 744 C C . LEU A 1 104 ? 29.685 19.542 55.404 1.00 47.96 95 LEU A C 1
ATOM 745 O O . LEU A 1 104 ? 29.322 19.909 56.536 1.00 50.48 95 LEU A O 1
ATOM 750 N N . GLY A 1 105 ? 29.261 18.432 54.809 1.00 42.51 96 GLY A N 1
ATOM 751 C CA . GLY A 1 105 ? 28.237 17.613 55.419 1.00 47.74 96 GLY A CA 1
ATOM 752 C C . GLY A 1 105 ? 27.590 16.682 54.409 1.00 48.01 96 GLY A C 1
ATOM 753 O O . GLY A 1 105 ? 28.105 16.455 53.304 1.00 44.38 96 GLY A O 1
ATOM 754 N N . GLY A 1 106 ? 26.461 16.107 54.826 1.00 44.88 97 GLY A N 1
ATOM 755 C CA . GLY A 1 106 ? 25.714 15.198 53.959 1.00 48.69 97 GLY A CA 1
ATOM 756 C C . GLY A 1 106 ? 24.688 15.921 53.111 1.00 46.56 97 GLY A C 1
ATOM 757 O O . GLY A 1 106 ? 24.705 17.146 52.951 1.00 50.36 97 GLY A O 1
ATOM 758 N N . GLY A 1 107 ? 23.774 15.146 52.563 1.00 41.82 98 GLY A N 1
ATOM 759 C CA . GLY A 1 107 ? 22.742 15.732 51.721 1.00 45.85 98 GLY A CA 1
ATOM 760 C C . GLY A 1 107 ? 21.999 16.873 52.396 1.00 46.77 98 GLY A C 1
ATOM 761 O O . GLY A 1 107 ? 21.628 17.854 51.737 1.00 43.43 98 GLY A O 1
ATOM 762 N N . SER A 1 108 ? 21.739 16.749 53.715 1.00 44.36 99 SER A N 1
ATOM 763 C CA . SER A 1 108 ? 21.018 17.804 54.410 1.00 45.17 99 SER A CA 1
ATOM 764 C C . SER A 1 108 ? 21.794 19.124 54.381 1.00 45.15 99 SER A C 1
ATOM 765 O O . SER A 1 108 ? 21.216 20.169 54.105 1.00 44.56 99 SER A O 1
ATOM 768 N N . SER A 1 109 ? 23.107 19.085 54.568 1.00 44.83 100 SER A N 1
ATOM 769 C CA . SER A 1 109 ? 23.889 20.316 54.513 1.00 50.47 100 SER A CA 1
ATOM 770 C C . SER A 1 109 ? 24.039 20.842 53.089 1.00 49.77 100 SER A C 1
ATOM 771 O O . SER A 1 109 ? 23.911 22.056 52.838 1.00 45.74 100 SER A O 1
ATOM 774 N N . MET A 1 110 ? 24.360 19.946 52.158 1.00 46.73 101 MET A N 1
ATOM 775 C CA . MET A 1 110 ? 24.531 20.349 50.774 1.00 45.98 101 MET A CA 1
ATOM 776 C C . MET A 1 110 ? 23.251 20.932 50.219 1.00 44.75 101 MET A C 1
ATOM 777 O O . MET A 1 110 ? 23.285 21.943 49.517 1.00 43.39 101 MET A O 1
ATOM 782 N N . ASP A 1 111 ? 22.101 20.361 50.569 1.00 41.54 102 ASP A N 1
ATOM 783 C CA . ASP A 1 111 ? 20.872 20.933 50.038 1.00 44.47 102 ASP A CA 1
ATOM 784 C C . ASP A 1 111 ? 20.568 22.282 50.681 1.00 48.69 102 ASP A C 1
ATOM 785 O O . ASP A 1 111 ? 20.064 23.190 50.023 1.00 47.73 102 ASP A O 1
ATOM 790 N N . ALA A 1 112 ? 20.760 22.369 51.988 1.00 46.07 103 ALA A N 1
ATOM 791 C CA . ALA A 1 112 ? 20.529 23.625 52.673 1.00 50.26 103 ALA A CA 1
ATOM 792 C C . ALA A 1 112 ? 21.386 24.713 52.043 1.00 48.47 103 ALA A C 1
ATOM 793 O O . ALA A 1 112 ? 20.913 25.823 51.760 1.00 47.57 103 ALA A O 1
ATOM 795 N N . ALA A 1 113 ? 22.632 24.374 51.744 1.00 47.31 104 ALA A N 1
ATOM 796 C CA . ALA A 1 113 ? 23.558 25.303 51.098 1.00 46.09 104 ALA A CA 1
ATOM 797 C C . ALA A 1 113 ? 23.035 25.796 49.743 1.00 50.20 104 ALA A C 1
ATOM 798 O O . ALA A 1 113 ? 23.139 26.996 49.403 1.00 46.68 104 ALA A O 1
ATOM 800 N N . LYS A 1 114 ? 22.543 24.865 48.918 1.00 49.33 105 LYS A N 1
ATOM 801 C CA . LYS A 1 114 ? 21.997 25.258 47.625 1.00 45.37 105 LYS A CA 1
ATOM 802 C C . LYS A 1 114 ? 20.791 26.144 47.815 1.00 44.31 105 LYS A C 1
ATOM 803 O O . LYS A 1 114 ? 20.622 27.138 47.108 1.00 45.98 105 LYS A O 1
ATOM 809 N N . GLY A 1 115 ? 19.938 25.798 48.776 1.00 44.70 106 GLY A N 1
ATOM 810 C CA . GLY A 1 115 ? 18.794 26.646 49.065 1.00 48.52 106 GLY A CA 1
ATOM 811 C C . GLY A 1 115 ? 19.184 28.047 49.522 1.00 52.01 106 GLY A C 1
ATOM 812 O O . GLY A 1 115 ? 18.519 29.033 49.182 1.00 48.83 106 GLY A O 1
ATOM 813 N N . ILE A 1 116 ? 20.249 28.149 50.321 1.00 50.30 107 ILE A N 1
ATOM 814 C CA . ILE A 1 116 ? 20.712 29.452 50.793 1.00 48.40 107 ILE A CA 1
ATOM 815 C C . ILE A 1 116 ? 21.244 30.283 49.621 1.00 53.74 107 ILE A C 1
ATOM 816 O O . ILE A 1 116 ? 20.926 31.474 49.485 1.00 50.05 107 ILE A O 1
ATOM 821 N N . ALA A 1 117 ? 22.037 29.646 48.742 1.00 48.94 108 ALA A N 1
ATOM 822 C CA . ALA A 1 117 ? 22.559 30.294 47.544 1.00 47.50 108 ALA A CA 1
ATOM 823 C C . ALA A 1 117 ? 21.440 30.840 46.678 1.00 48.60 108 ALA A C 1
ATOM 824 O O . ALA A 1 117 ? 21.569 31.931 46.092 1.00 49.30 108 ALA A O 1
ATOM 826 N N . MET A 1 118 ? 20.359 30.064 46.538 1.00 49.40 109 MET A N 1
ATOM 827 C CA . MET A 1 118 ? 19.191 30.510 45.789 1.00 49.09 109 MET A CA 1
ATOM 828 C C . MET A 1 118 ? 18.566 31.766 46.426 1.00 50.96 109 MET A C 1
ATOM 829 O O . MET A 1 118 ? 18.447 32.806 45.774 1.00 56.24 109 MET A O 1
ATOM 834 N N . VAL A 1 119 ? 18.125 31.661 47.678 1.00 51.45 110 VAL A N 1
ATOM 835 C CA . VAL A 1 119 ? 17.458 32.795 48.335 1.00 53.34 110 VAL A CA 1
ATOM 836 C C . VAL A 1 119 ? 18.357 34.023 48.325 1.00 54.15 110 VAL A C 1
ATOM 837 O O . VAL A 1 119 ? 17.956 35.115 47.899 1.00 55.56 110 VAL A O 1
ATOM 841 N N . ALA A 1 120 ? 19.563 33.884 48.870 1.00 57.45 111 ALA A N 1
ATOM 842 C CA . ALA A 1 120 ? 20.393 35.070 49.027 1.00 54.33 111 ALA A CA 1
ATOM 843 C C . ALA A 1 120 ? 20.720 35.676 47.673 1.00 54.45 111 ALA A C 1
ATOM 844 O O . ALA A 1 120 ? 20.765 36.900 47.535 1.00 55.87 111 ALA A O 1
ATOM 846 N N . GLY A 1 121 ? 20.919 34.839 46.643 1.00 53.06 112 GLY A N 1
ATOM 847 C CA . GLY A 1 121 ? 21.252 35.389 45.349 1.00 53.19 112 GLY A CA 1
ATOM 848 C C . GLY A 1 121 ? 20.112 36.147 44.700 1.00 54.58 112 GLY A C 1
ATOM 849 O O . GLY A 1 121 ? 20.340 37.102 43.951 1.00 58.66 112 GLY A O 1
ATOM 850 N N . HIS A 1 122 ? 18.875 35.728 44.934 1.00 54.90 113 HIS A N 1
ATOM 851 C CA . HIS A 1 122 ? 17.776 36.456 44.328 1.00 56.31 113 HIS A CA 1
ATOM 852 C C . HIS A 1 122 ? 17.220 37.543 45.246 1.00 59.71 113 HIS A C 1
ATOM 853 O O . HIS A 1 122 ? 16.185 38.114 44.944 1.00 62.27 113 HIS A O 1
ATOM 860 N N . SER A 1 123 ? 17.861 37.846 46.350 1.00 63.36 114 SER A N 1
ATOM 861 C CA . SER A 1 123 ? 17.150 38.724 47.272 1.00 69.25 114 SER A CA 1
ATOM 862 C C . SER A 1 123 ? 17.511 40.193 47.076 1.00 75.99 114 SER A C 1
ATOM 863 O O . SER A 1 123 ? 18.535 40.533 46.477 1.00 76.33 114 SER A O 1
ATOM 866 N N . ALA A 1 124 ? 16.626 41.066 47.580 1.00 84.34 115 ALA A N 1
ATOM 867 C CA . ALA A 1 124 ? 16.942 42.480 47.773 1.00 95.12 115 ALA A CA 1
ATOM 868 C C . ALA A 1 124 ? 17.909 42.620 48.947 1.00 101.30 115 ALA A C 1
ATOM 869 O O . ALA A 1 124 ? 18.745 41.741 49.175 1.00 101.49 115 ALA A O 1
ATOM 871 N N . GLU A 1 125 ? 17.808 43.705 49.712 1.00 106.69 116 GLU A N 1
ATOM 872 C CA . GLU A 1 125 ? 18.822 43.967 50.734 1.00 109.08 116 GLU A CA 1
ATOM 873 C C . GLU A 1 125 ? 18.583 43.136 52.001 1.00 106.93 116 GLU A C 1
ATOM 874 O O . GLU A 1 125 ? 19.500 42.477 52.507 1.00 103.12 116 GLU A O 1
ATOM 880 N N . GLU A 1 126 ? 17.352 43.140 52.514 1.00 108.00 117 GLU A N 1
ATOM 881 C CA . GLU A 1 126 ? 17.012 42.474 53.765 1.00 106.65 117 GLU A CA 1
ATOM 882 C C . GLU A 1 126 ? 16.385 41.095 53.570 1.00 103.45 117 GLU A C 1
ATOM 883 O O . GLU A 1 126 ? 16.289 40.329 54.540 1.00 101.65 117 GLU A O 1
ATOM 889 N N . ARG A 1 127 ? 16.004 40.759 52.336 1.00 102.29 118 ARG A N 1
ATOM 890 C CA . ARG A 1 127 ? 15.229 39.578 51.940 1.00 98.80 118 ARG A CA 1
ATOM 891 C C . ARG A 1 127 ? 13.915 40.087 51.357 1.00 99.15 118 ARG A C 1
ATOM 892 O O . ARG A 1 127 ? 13.864 41.238 50.894 1.00 101.85 118 ARG A O 1
ATOM 900 N N . ASP A 1 128 ? 12.871 39.248 51.369 1.00 93.90 119 ASP A N 1
ATOM 901 C CA . ASP A 1 128 ? 11.595 39.452 50.671 1.00 90.88 119 ASP A CA 1
ATOM 902 C C . ASP A 1 128 ? 11.238 38.206 49.863 1.00 85.94 119 ASP A C 1
ATOM 903 O O . ASP A 1 128 ? 10.264 38.205 49.105 1.00 83.62 119 ASP A O 1
ATOM 908 N N . ILE A 1 129 ? 12.007 37.134 50.029 1.00 83.52 120 ILE A N 1
ATOM 909 C CA . ILE A 1 129 ? 11.771 35.903 49.288 1.00 79.80 120 ILE A CA 1
ATOM 910 C C . ILE A 1 129 ? 12.166 34.721 50.170 1.00 74.15 120 ILE A C 1
ATOM 911 O O . ILE A 1 129 ? 13.076 34.818 50.998 1.00 73.17 120 ILE A O 1
ATOM 916 N N . SER A 1 130 ? 11.445 33.609 50.015 1.00 67.20 121 SER A N 1
ATOM 917 C CA . SER A 1 130 ? 11.702 32.393 50.766 1.00 62.60 121 SER A CA 1
ATOM 918 C C . SER A 1 130 ? 12.050 31.256 49.811 1.00 59.36 121 SER A C 1
ATOM 919 O O . SER A 1 130 ? 11.616 31.214 48.656 1.00 58.20 121 SER A O 1
ATOM 922 N N . VAL A 1 131 ? 12.841 30.315 50.312 1.00 59.38 122 VAL A N 1
ATOM 923 C CA . VAL A 1 131 ? 13.223 29.177 49.475 1.00 56.60 122 VAL A CA 1
ATOM 924 C C . VAL A 1 131 ? 11.978 28.478 48.934 1.00 55.40 122 VAL A C 1
ATOM 925 O O . VAL A 1 131 ? 12.007 27.892 47.847 1.00 55.28 122 VAL A O 1
ATOM 929 N N . TRP A 1 132 ? 10.871 28.526 49.675 1.00 54.76 123 TRP A N 1
ATOM 930 C CA . TRP A 1 132 ? 9.653 27.865 49.219 1.00 55.42 123 TRP A CA 1
ATOM 931 C C . TRP A 1 132 ? 9.123 28.461 47.923 1.00 60.26 123 TRP A C 1
ATOM 932 O O . TRP A 1 132 ? 8.354 27.789 47.230 1.00 57.70 123 TRP A O 1
ATOM 943 N N . ASP A 1 133 ? 9.484 29.716 47.597 1.00 63.58 124 ASP A N 1
ATOM 944 C CA . ASP A 1 133 ? 9.029 30.293 46.330 1.00 63.60 124 ASP A CA 1
ATOM 945 C C . ASP A 1 133 ? 9.599 29.543 45.125 1.00 56.68 124 ASP A C 1
ATOM 946 O O . ASP A 1 133 ? 8.995 29.572 44.050 1.00 60.93 124 ASP A O 1
ATOM 951 N N . PHE A 1 134 ? 10.762 28.913 45.269 1.00 53.47 125 PHE A N 1
ATOM 952 C CA . PHE A 1 134 ? 11.322 28.070 44.201 1.00 57.10 125 PHE A CA 1
ATOM 953 C C . PHE A 1 134 ? 10.773 26.645 44.185 1.00 58.82 125 PHE A C 1
ATOM 954 O O . PHE A 1 134 ? 11.126 25.874 43.278 1.00 54.33 125 PHE A O 1
ATOM 962 N N . ALA A 1 135 ? 9.931 26.269 45.125 1.00 59.10 126 ALA A N 1
ATOM 963 C CA . ALA A 1 135 ? 9.608 24.851 45.294 1.00 54.12 126 ALA A CA 1
ATOM 964 C C . ALA A 1 135 ? 8.337 24.486 44.540 1.00 54.81 126 ALA A C 1
ATOM 965 O O . ALA A 1 135 ? 7.335 25.196 44.653 1.00 54.70 126 ALA A O 1
ATOM 967 N N . PRO A 1 136 ? 8.323 23.384 43.789 1.00 50.15 127 PRO A N 1
ATOM 968 C CA . PRO A 1 136 ? 7.067 22.926 43.195 1.00 54.17 127 PRO A CA 1
ATOM 969 C C . PRO A 1 136 ? 5.999 22.701 44.248 1.00 61.98 127 PRO A C 1
ATOM 970 O O . PRO A 1 136 ? 6.271 22.329 45.395 1.00 60.10 127 PRO A O 1
ATOM 974 N N . GLU A 1 137 ? 4.757 22.899 43.831 1.00 63.86 128 GLU A N 1
ATOM 975 C CA . GLU A 1 137 ? 3.641 22.695 44.735 1.00 64.22 128 GLU A CA 1
ATOM 976 C C . GLU A 1 137 ? 2.396 22.685 43.855 1.00 65.56 128 GLU A C 1
ATOM 977 O O . GLU A 1 137 ? 1.910 23.749 43.473 1.00 68.61 128 GLU A O 1
ATOM 983 N N . GLY A 1 138 ? 1.920 21.497 43.506 1.00 63.71 129 GLY A N 1
ATOM 984 C CA . GLY A 1 138 ? 0.799 21.498 42.585 1.00 64.65 129 GLY A CA 1
ATOM 985 C C . GLY A 1 138 ? 1.158 22.264 41.332 1.00 65.48 129 GLY A C 1
ATOM 986 O O . GLY A 1 138 ? 2.294 22.212 40.850 1.00 63.37 129 GLY A O 1
ATOM 987 N N . ASP A 1 139 ? 0.202 23.011 40.792 1.00 70.59 130 ASP A N 1
ATOM 988 C CA . ASP A 1 139 ? 0.498 23.812 39.608 1.00 76.96 130 ASP A CA 1
ATOM 989 C C . ASP A 1 139 ? 0.941 25.228 39.954 1.00 77.58 130 ASP A C 1
ATOM 990 O O . ASP A 1 139 ? 0.880 26.110 39.097 1.00 79.21 130 ASP A O 1
ATOM 995 N N . LYS A 1 140 ? 1.354 25.467 41.192 1.00 74.64 131 LYS A N 1
ATOM 996 C CA . LYS A 1 140 ? 1.912 26.753 41.560 1.00 74.04 131 LYS A CA 1
ATOM 997 C C . LYS A 1 140 ? 3.069 27.116 40.638 1.00 72.81 131 LYS A C 1
ATOM 998 O O . LYS A 1 140 ? 3.994 26.325 40.431 1.00 70.59 131 LYS A O 1
ATOM 1004 N N . GLU A 1 141 ? 3.026 28.321 40.086 1.00 75.26 132 GLU A N 1
ATOM 1005 C CA . GLU A 1 141 ? 4.115 28.779 39.235 1.00 75.14 132 GLU A CA 1
ATOM 1006 C C . GLU A 1 141 ? 5.319 29.089 40.112 1.00 72.04 132 GLU A C 1
ATOM 1007 O O . GLU A 1 141 ? 5.277 30.011 40.926 1.00 76.30 132 GLU A O 1
ATOM 1013 N N . THR A 1 142 ? 6.386 28.312 39.975 1.00 67.79 133 THR A N 1
ATOM 1014 C CA . THR A 1 142 ? 7.538 28.486 40.849 1.00 67.13 133 THR A CA 1
ATOM 1015 C C . THR A 1 142 ? 8.311 29.769 40.495 1.00 69.43 133 THR A C 1
ATOM 1016 O O . THR A 1 142 ? 8.176 30.331 39.412 1.00 71.93 133 THR A O 1
ATOM 1020 N N . LYS A 1 143 ? 9.138 30.226 41.421 1.00 65.00 134 LYS A N 1
ATOM 1021 C CA . LYS A 1 143 ? 10.051 31.315 41.099 1.00 62.97 134 LYS A CA 1
ATOM 1022 C C . LYS A 1 143 ? 11.240 30.783 40.301 1.00 62.56 134 LYS A C 1
ATOM 1023 O O . LYS A 1 143 ? 11.910 29.849 40.751 1.00 58.88 134 LYS A O 1
ATOM 1029 N N . PRO A 1 144 ? 11.561 31.364 39.146 1.00 62.00 135 PRO A N 1
ATOM 1030 C CA . PRO A 1 144 ? 12.679 30.831 38.351 1.00 57.70 135 PRO A CA 1
ATOM 1031 C C . PRO A 1 144 ? 13.987 30.868 39.137 1.00 56.07 135 PRO A C 1
ATOM 1032 O O . PRO A 1 144 ? 14.303 31.853 39.802 1.00 53.39 135 PRO A O 1
ATOM 1036 N N . ILE A 1 145 ? 14.744 29.781 39.053 1.00 52.45 136 ILE A N 1
ATOM 1037 C CA . ILE A 1 145 ? 16.080 29.661 39.630 1.00 48.24 136 ILE A CA 1
ATOM 1038 C C . ILE A 1 145 ? 17.094 30.077 38.562 1.00 50.47 136 ILE A C 1
ATOM 1039 O O . ILE A 1 145 ? 17.261 29.366 37.567 1.00 54.34 136 ILE A O 1
ATOM 1044 N N . THR A 1 146 ? 17.796 31.214 38.759 1.00 53.16 137 THR A N 1
ATOM 1045 C CA . THR A 1 146 ? 18.658 31.828 37.718 1.00 53.38 137 THR A CA 1
ATOM 1046 C C . THR A 1 146 ? 20.146 31.877 38.116 1.00 52.75 137 THR A C 1
ATOM 1047 O O . THR A 1 146 ? 20.549 31.564 39.241 1.00 54.11 137 THR A O 1
ATOM 1051 N N . GLU A 1 147 ? 20.967 32.413 37.197 1.00 52.32 138 GLU A N 1
ATOM 1052 C CA . GLU A 1 147 ? 22.397 32.562 37.471 1.00 53.22 138 GLU A CA 1
ATOM 1053 C C . GLU A 1 147 ? 22.689 33.479 38.662 1.00 54.65 138 GLU A C 1
ATOM 1054 O O . GLU A 1 147 ? 23.828 33.463 39.148 1.00 53.90 138 GLU A O 1
ATOM 1060 N N . LYS A 1 148 ? 21.706 34.257 39.152 1.00 51.78 139 LYS A N 1
ATOM 1061 C CA . LYS A 1 148 ? 21.908 34.971 40.408 1.00 54.80 139 LYS A CA 1
ATOM 1062 C C . LYS A 1 148 ? 22.220 34.035 41.566 1.00 55.54 139 LYS A C 1
ATOM 1063 O O . LYS A 1 148 ? 22.754 34.478 42.597 1.00 54.16 139 LYS A O 1
ATOM 1069 N N . THR A 1 149 ? 21.871 32.760 41.457 1.00 54.27 140 THR A N 1
ATOM 1070 C CA . THR A 1 149 ? 22.203 31.844 42.537 1.00 53.17 140 THR A CA 1
ATOM 1071 C C . THR A 1 149 ? 23.676 31.994 42.887 1.00 51.83 140 THR A C 1
ATOM 1072 O O . THR A 1 149 ? 24.542 32.021 42.004 1.00 50.29 140 THR A O 1
ATOM 1076 N N . LEU A 1 150 ? 23.962 32.073 44.176 1.00 48.23 141 LEU A N 1
ATOM 1077 C CA . LEU A 1 150 ? 25.355 32.148 44.587 1.00 50.44 141 LEU A CA 1
ATOM 1078 C C . LEU A 1 150 ? 26.082 30.863 44.208 1.00 47.36 141 LEU A C 1
ATOM 1079 O O . LEU A 1 150 ? 25.482 29.793 44.197 1.00 45.52 141 LEU A O 1
ATOM 1084 N N . PRO A 1 151 ? 27.380 30.935 43.995 1.00 46.94 142 PRO A N 1
ATOM 1085 C CA . PRO A 1 151 ? 28.144 29.728 43.709 1.00 45.60 142 PRO A CA 1
ATOM 1086 C C . PRO A 1 151 ? 28.260 28.878 44.964 1.00 48.42 142 PRO A C 1
ATOM 1087 O O . PRO A 1 151 ? 28.322 29.397 46.087 1.00 46.08 142 PRO A O 1
ATOM 1091 N N . VAL A 1 152 ? 28.233 27.557 44.763 1.00 47.81 143 VAL A N 1
ATOM 1092 C CA . VAL A 1 152 ? 28.243 26.574 45.846 1.00 45.52 143 VAL A CA 1
ATOM 1093 C C . VAL A 1 152 ? 29.476 25.692 45.718 1.00 45.85 143 VAL A C 1
ATOM 1094 O O . VAL A 1 152 ? 29.749 25.141 44.639 1.00 44.04 143 VAL A O 1
ATOM 1098 N N . ILE A 1 153 ? 30.203 25.535 46.820 1.00 44.42 144 ILE A N 1
ATOM 1099 C CA . ILE A 1 153 ? 31.299 24.577 46.916 1.00 42.70 144 ILE A CA 1
ATOM 1100 C C . ILE A 1 153 ? 30.815 23.444 47.828 1.00 47.98 144 ILE A C 1
ATOM 1101 O O . ILE A 1 153 ? 30.393 23.715 48.953 1.00 45.86 144 ILE A O 1
ATOM 1106 N N . ALA A 1 154 ? 30.826 22.187 47.341 1.00 40.84 145 ALA A N 1
ATOM 1107 C CA . ALA A 1 154 ? 30.237 21.075 48.102 1.00 41.69 145 ALA A CA 1
ATOM 1108 C C . ALA A 1 154 ? 31.304 20.066 48.481 1.00 43.80 145 ALA A C 1
ATOM 1109 O O . ALA A 1 154 ? 31.834 19.369 47.608 1.00 43.04 145 ALA A O 1
ATOM 1111 N N . ALA A 1 155 ? 31.548 19.890 49.775 1.00 43.35 146 ALA A N 1
ATOM 1112 C CA . ALA A 1 155 ? 32.364 18.774 50.270 1.00 41.28 146 ALA A CA 1
ATOM 1113 C C . ALA A 1 155 ? 31.457 17.776 50.993 1.00 45.57 146 ALA A C 1
ATOM 1114 O O . ALA A 1 155 ? 30.974 18.054 52.107 1.00 45.00 146 ALA A O 1
ATOM 1116 N N . THR A 1 156 ? 31.213 16.625 50.366 1.00 41.73 147 THR A N 1
ATOM 1117 C CA . THR A 1 156 ? 30.293 15.657 50.948 1.00 40.71 147 THR A CA 1
ATOM 1118 C C . THR A 1 156 ? 30.925 14.846 52.083 1.00 41.67 147 THR A C 1
ATOM 1119 O O . THR A 1 156 ? 32.114 14.519 52.075 1.00 43.96 147 THR A O 1
ATOM 1123 N N . SER A 1 157 ? 30.088 14.470 53.041 1.00 40.93 148 SER A N 1
ATOM 1124 C CA . SER A 1 157 ? 30.512 13.582 54.109 1.00 42.68 148 SER A CA 1
ATOM 1125 C C . SER A 1 157 ? 29.708 12.287 54.175 1.00 47.21 148 SER A C 1
ATOM 1126 O O . SER A 1 157 ? 29.808 11.560 55.175 1.00 51.40 148 SER A O 1
ATOM 1129 N N . THR A 1 158 ? 28.898 11.967 53.168 1.00 47.85 149 THR A N 1
ATOM 1130 C CA . THR A 1 158 ? 28.215 10.681 53.165 1.00 45.03 149 THR A CA 1
ATOM 1131 C C . THR A 1 158 ? 28.307 10.080 51.772 1.00 46.03 149 THR A C 1
ATOM 1132 O O . THR A 1 158 ? 28.401 10.783 50.758 1.00 47.77 149 THR A O 1
ATOM 1136 N N . SER A 1 159 ? 28.284 8.755 51.723 1.00 45.40 150 SER A N 1
ATOM 1137 C CA . SER A 1 159 ? 28.331 8.069 50.432 1.00 48.32 150 SER A CA 1
ATOM 1138 C C . SER A 1 159 ? 26.928 7.561 50.189 1.00 45.77 150 SER A C 1
ATOM 1139 O O . SER A 1 159 ? 26.603 6.369 50.230 1.00 41.84 150 SER A O 1
ATOM 1142 N N . GLY A 1 160 ? 26.114 8.586 49.984 1.00 54.47 151 GLY A N 1
ATOM 1143 C CA . GLY A 1 160 ? 24.722 8.519 50.234 1.00 55.45 151 GLY A CA 1
ATOM 1144 C C . GLY A 1 160 ? 23.950 9.242 49.173 1.00 45.35 151 GLY A C 1
ATOM 1145 O O . GLY A 1 160 ? 23.234 8.546 48.455 1.00 47.63 151 GLY A O 1
ATOM 1146 N N . THR A 1 161 ? 24.023 10.590 49.069 1.00 40.00 152 THR A N 1
ATOM 1147 C CA . THR A 1 161 ? 22.979 11.285 48.316 1.00 38.76 152 THR A CA 1
ATOM 1148 C C . THR A 1 161 ? 23.339 11.731 46.877 1.00 37.77 152 THR A C 1
ATOM 1149 O O . THR A 1 161 ? 22.428 12.069 46.108 1.00 38.59 152 THR A O 1
ATOM 1153 N N . GLY A 1 162 ? 24.594 11.688 46.451 1.00 37.98 153 GLY A N 1
ATOM 1154 C CA . GLY A 1 162 ? 24.910 12.274 45.145 1.00 33.97 153 GLY A CA 1
ATOM 1155 C C . GLY A 1 162 ? 24.808 13.801 45.088 1.00 38.84 153 GLY A C 1
ATOM 1156 O O . GLY A 1 162 ? 25.160 14.420 44.051 1.00 37.55 153 GLY A O 1
ATOM 1157 N N . SER A 1 163 ? 24.381 14.439 46.178 1.00 38.97 154 SER A N 1
ATOM 1158 C CA . SER A 1 163 ? 24.069 15.856 46.102 1.00 37.11 154 SER A CA 1
ATOM 1159 C C . SER A 1 163 ? 25.276 16.711 45.721 1.00 39.04 154 SER A C 1
ATOM 1160 O O . SER A 1 163 ? 25.077 17.842 45.250 1.00 39.64 154 SER A O 1
ATOM 1163 N N . HIS A 1 164 ? 26.508 16.249 46.006 1.00 36.41 155 HIS A N 1
ATOM 1164 C CA . HIS A 1 164 ? 27.657 17.067 45.598 1.00 39.74 155 HIS A CA 1
ATOM 1165 C C . HIS A 1 164 ? 27.745 17.196 44.076 1.00 40.28 155 HIS A C 1
ATOM 1166 O O . HIS A 1 164 ? 28.425 18.127 43.586 1.00 38.33 155 HIS A O 1
ATOM 1173 N N . VAL A 1 165 ? 27.071 16.301 43.320 1.00 39.47 156 VAL A N 1
ATOM 1174 C CA . VAL A 1 165 ? 27.009 16.440 41.865 1.00 39.88 156 VAL A CA 1
ATOM 1175 C C . VAL A 1 165 ? 25.570 16.318 41.338 1.00 44.58 156 VAL A C 1
ATOM 1176 O O . VAL A 1 165 ? 25.321 15.561 40.396 1.00 40.47 156 VAL A O 1
ATOM 1180 N N . THR A 1 166 ? 24.599 16.991 41.961 1.00 39.31 157 THR A N 1
ATOM 1181 C CA . THR A 1 166 ? 23.279 17.176 41.363 1.00 40.24 157 THR A CA 1
ATOM 1182 C C . THR A 1 166 ? 22.917 18.644 41.465 1.00 41.84 157 THR A C 1
ATOM 1183 O O . THR A 1 166 ? 23.484 19.355 42.293 1.00 40.34 157 THR A O 1
ATOM 1187 N N . PRO A 1 167 ? 21.912 19.108 40.707 1.00 40.54 158 PRO A N 1
ATOM 1188 C CA . PRO A 1 167 ? 21.399 20.492 40.874 1.00 39.13 158 PRO A CA 1
ATOM 1189 C C . PRO A 1 167 ? 20.432 20.660 42.050 1.00 43.81 158 PRO A C 1
ATOM 1190 O O . PRO A 1 167 ? 19.984 21.782 42.314 1.00 47.18 158 PRO A O 1
ATOM 1194 N N . TYR A 1 168 ? 20.060 19.594 42.748 1.00 37.37 159 TYR A N 1
ATOM 1195 C CA . TYR A 1 168 ? 18.810 19.595 43.485 1.00 39.91 159 TYR A CA 1
ATOM 1196 C C . TYR A 1 168 ? 19.032 19.914 44.954 1.00 42.35 159 TYR A C 1
ATOM 1197 O O . TYR A 1 168 ? 20.051 19.541 45.539 1.00 45.00 159 TYR A O 1
ATOM 1206 N N . ALA A 1 169 ? 18.057 20.610 45.533 1.00 45.87 160 ALA A N 1
ATOM 1207 C CA . ALA A 1 169 ? 17.900 20.752 46.982 1.00 47.19 160 ALA A CA 1
ATOM 1208 C C . ALA A 1 169 ? 16.558 20.149 47.392 1.00 46.80 160 ALA A C 1
ATOM 1209 O O . ALA A 1 169 ? 15.537 20.376 46.730 1.00 49.81 160 ALA A O 1
ATOM 1211 N N . VAL A 1 170 ? 16.549 19.363 48.462 1.00 42.94 161 VAL A N 1
ATOM 1212 C CA . VAL A 1 170 ? 15.308 18.774 48.957 1.00 40.82 161 VAL A CA 1
ATOM 1213 C C . VAL A 1 170 ? 14.988 19.450 50.290 1.00 42.07 161 VAL A C 1
ATOM 1214 O O . VAL A 1 170 ? 15.692 19.233 51.286 1.00 49.18 161 VAL A O 1
ATOM 1218 N N . ILE A 1 171 ? 13.912 20.243 50.332 1.00 49.72 162 ILE A N 1
ATOM 1219 C CA . ILE A 1 171 ? 13.636 21.115 51.482 1.00 47.66 162 ILE A CA 1
ATOM 1220 C C . ILE A 1 171 ? 12.224 20.871 51.965 1.00 45.72 162 ILE A C 1
ATOM 1221 O O . ILE A 1 171 ? 11.280 20.898 51.169 1.00 50.92 162 ILE A O 1
ATOM 1226 N N . THR A 1 172 ? 12.078 20.732 53.278 1.00 48.48 163 THR A N 1
ATOM 1227 C CA . THR A 1 172 ? 10.793 20.482 53.901 1.00 50.44 163 THR A CA 1
ATOM 1228 C C . THR A 1 172 ? 10.166 21.777 54.366 1.00 52.00 163 THR A C 1
ATOM 1229 O O . THR A 1 172 ? 10.799 22.573 55.086 1.00 53.90 163 THR A O 1
ATOM 1233 N N . ASN A 1 173 ? 8.903 21.967 54.003 1.00 53.14 164 ASN A N 1
ATOM 1234 C CA . ASN A 1 173 ? 8.099 23.017 54.625 1.00 55.72 164 ASN A CA 1
ATOM 1235 C C . ASN A 1 173 ? 7.323 22.437 55.815 1.00 59.58 164 ASN A C 1
ATOM 1236 O O . ASN A 1 173 ? 6.391 21.653 55.599 1.00 63.41 164 ASN A O 1
ATOM 1241 N N . PRO A 1 174 ? 7.637 22.800 57.076 1.00 58.11 165 PRO A N 1
ATOM 1242 C CA . PRO A 1 174 ? 6.873 22.217 58.200 1.00 59.37 165 PRO A CA 1
ATOM 1243 C C . PRO A 1 174 ? 5.400 22.629 58.238 1.00 65.22 165 PRO A C 1
ATOM 1244 O O . PRO A 1 174 ? 4.604 21.927 58.873 1.00 66.79 165 PRO A O 1
ATOM 1248 N N . GLU A 1 175 ? 4.991 23.714 57.570 1.00 67.70 166 GLU A N 1
ATOM 1249 C CA . GLU A 1 175 ? 3.569 24.078 57.595 1.00 69.09 166 GLU A CA 1
ATOM 1250 C C . GLU A 1 175 ? 2.729 23.115 56.763 1.00 69.98 166 GLU A C 1
ATOM 1251 O O . GLU A 1 175 ? 1.604 22.788 57.157 1.00 70.10 166 GLU A O 1
ATOM 1257 N N . THR A 1 176 ? 3.247 22.669 55.591 1.00 63.29 167 THR A N 1
ATOM 1258 C CA . THR A 1 176 ? 2.514 21.793 54.687 1.00 66.14 167 THR A CA 1
ATOM 1259 C C . THR A 1 176 ? 2.940 20.334 54.782 1.00 67.85 167 THR A C 1
ATOM 1260 O O . THR A 1 176 ? 2.183 19.447 54.355 1.00 71.37 167 THR A O 1
ATOM 1264 N N . LYS A 1 177 ? 4.146 20.071 55.285 1.00 64.71 168 LYS A N 1
ATOM 1265 C CA . LYS A 1 177 ? 4.765 18.754 55.375 1.00 61.31 168 LYS A CA 1
ATOM 1266 C C . LYS A 1 177 ? 5.328 18.319 54.025 1.00 61.12 168 LYS A C 1
ATOM 1267 O O . LYS A 1 177 ? 5.838 17.188 53.899 1.00 59.25 168 LYS A O 1
ATOM 1273 N N . GLY A 1 178 ? 5.304 19.194 53.018 1.00 62.42 169 GLY A N 1
ATOM 1274 C CA . GLY A 1 178 ? 5.890 18.855 51.738 1.00 61.54 169 GLY A CA 1
ATOM 1275 C C . GLY A 1 178 ? 7.406 18.798 51.780 1.00 56.92 169 GLY A C 1
ATOM 1276 O O . GLY A 1 178 ? 8.075 19.548 52.504 1.00 54.47 169 GLY A O 1
ATOM 1277 N N . LYS A 1 179 ? 7.954 17.901 50.963 1.00 52.38 170 LYS A N 1
ATOM 1278 C CA . LYS A 1 179 ? 9.400 17.681 50.890 1.00 51.81 170 LYS A CA 1
ATOM 1279 C C . LYS A 1 179 ? 9.846 17.543 49.434 1.00 52.38 170 LYS A C 1
ATOM 1280 O O . LYS A 1 179 ? 10.512 16.576 49.068 1.00 49.96 170 LYS A O 1
ATOM 1286 N N . PRO A 1 180 ? 9.599 18.569 48.619 1.00 50.80 171 PRO A N 1
ATOM 1287 C CA . PRO A 1 180 ? 10.012 18.548 47.214 1.00 51.74 171 PRO A CA 1
ATOM 1288 C C . PRO A 1 180 ? 11.504 18.778 46.996 1.00 51.61 171 PRO A C 1
ATOM 1289 O O . PRO A 1 180 ? 12.220 19.334 47.838 1.00 48.54 171 PRO A O 1
ATOM 1293 N N . GLY A 1 181 ? 11.940 18.393 45.786 1.00 49.25 172 GLY A N 1
ATOM 1294 C CA . GLY A 1 181 ? 13.252 18.734 45.270 1.00 45.37 172 GLY A CA 1
ATOM 1295 C C . GLY A 1 181 ? 13.119 19.779 44.176 1.00 52.52 172 GLY A C 1
ATOM 1296 O O . GLY A 1 181 ? 12.059 19.910 43.547 1.00 54.18 172 GLY A O 1
ATOM 1297 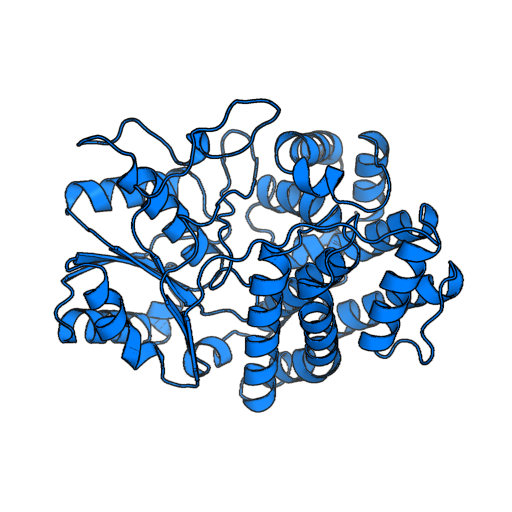N N . PHE A 1 182 ? 14.204 20.527 43.954 1.00 45.88 173 PHE A N 1
ATOM 1298 C CA . PHE A 1 182 ? 14.224 21.594 42.968 1.00 46.39 173 PHE A CA 1
ATOM 1299 C C . PHE A 1 182 ? 15.670 22.052 42.842 1.00 45.40 173 PHE A C 1
ATOM 1300 O O . PHE A 1 182 ? 16.486 21.839 43.751 1.00 44.64 173 PHE A O 1
ATOM 1308 N N . GLY A 1 183 ? 15.963 22.691 41.721 1.00 45.53 174 GLY A N 1
ATOM 1309 C CA . GLY A 1 183 ? 17.323 22.950 41.294 1.00 49.07 174 GLY A CA 1
ATOM 1310 C C . GLY A 1 183 ? 17.457 22.821 39.780 1.00 47.35 174 GLY A C 1
ATOM 1311 O O . GLY A 1 183 ? 16.670 22.153 39.110 1.00 44.11 174 GLY A O 1
ATOM 1312 N N . ASN A 1 184 ? 18.467 23.500 39.240 1.00 45.12 175 ASN A N 1
ATOM 1313 C CA . ASN A 1 184 ? 18.862 23.349 37.840 1.00 43.33 175 ASN A CA 1
ATOM 1314 C C . ASN A 1 184 ? 20.341 23.673 37.721 1.00 43.57 175 ASN A C 1
ATOM 1315 O O . ASN A 1 184 ? 21.075 23.676 38.720 1.00 44.86 175 ASN A O 1
ATOM 1320 N N . LYS A 1 185 ? 20.768 23.981 36.483 1.00 41.13 176 LYS A N 1
ATOM 1321 C CA . LYS A 1 185 ? 22.191 24.178 36.218 1.00 42.94 176 LYS A CA 1
ATOM 1322 C C . LYS A 1 185 ? 22.785 25.271 37.106 1.00 46.56 176 LYS A C 1
ATOM 1323 O O . LYS A 1 185 ? 23.960 25.179 37.491 1.00 45.73 176 LYS A O 1
ATOM 1329 N N . HIS A 1 186 ? 21.985 26.263 37.507 1.00 48.39 177 HIS A N 1
ATOM 1330 C CA . HIS A 1 186 ? 22.545 27.371 38.300 1.00 48.68 177 HIS A CA 1
ATOM 1331 C C . HIS A 1 186 ? 22.700 27.062 39.774 1.00 44.95 177 HIS A C 1
ATOM 1332 O O . HIS A 1 186 ? 23.221 27.925 40.516 1.00 47.30 177 HIS A O 1
ATOM 1339 N N . SER A 1 187 ? 22.211 25.906 40.236 1.00 41.99 178 SER A N 1
ATOM 1340 C CA . SER A 1 187 ? 22.449 25.450 41.607 1.00 44.98 178 SER A CA 1
ATOM 1341 C C . SER A 1 187 ? 23.303 24.187 41.652 1.00 49.76 178 SER A C 1
ATOM 1342 O O . SER A 1 187 ? 23.357 23.529 42.699 1.00 47.98 178 SER A O 1
ATOM 1345 N N . PHE A 1 188 ? 23.942 23.812 40.539 1.00 43.65 179 PHE A N 1
ATOM 1346 C CA . PHE A 1 188 ? 24.843 22.661 40.551 1.00 40.23 179 PHE A CA 1
ATOM 1347 C C . PHE A 1 188 ? 26.179 23.123 41.114 1.00 41.27 179 PHE A C 1
ATOM 1348 O O . PHE A 1 188 ? 26.664 24.179 40.718 1.00 39.34 179 PHE A O 1
ATOM 1356 N N . PRO A 1 189 ? 26.790 22.386 42.051 1.00 41.54 180 PRO A N 1
ATOM 1357 C CA . PRO A 1 189 ? 27.987 22.917 42.721 1.00 40.10 180 PRO A CA 1
ATOM 1358 C C . PRO A 1 189 ? 29.102 23.183 41.715 1.00 41.02 180 PRO A C 1
ATOM 1359 O O . PRO A 1 189 ? 29.328 22.414 40.766 1.00 39.46 180 PRO A O 1
ATOM 1363 N N . LYS A 1 190 ? 29.779 24.314 41.915 1.00 40.24 181 LYS A N 1
ATOM 1364 C CA . LYS A 1 190 ? 30.894 24.655 41.041 1.00 40.85 181 LYS A CA 1
ATOM 1365 C C . LYS A 1 190 ? 32.051 23.691 41.213 1.00 46.36 181 LYS A C 1
ATOM 1366 O O . LYS A 1 190 ? 32.752 23.385 40.246 1.00 42.35 181 LYS A O 1
ATOM 1372 N N . VAL A 1 191 ? 32.314 23.263 42.448 1.00 41.66 182 VAL A N 1
ATOM 1373 C CA . VAL A 1 191 ? 33.398 22.329 42.737 1.00 39.79 182 VAL A CA 1
ATOM 1374 C C . VAL A 1 191 ? 32.883 21.333 43.785 1.00 41.60 182 VAL A C 1
ATOM 1375 O O . VAL A 1 191 ? 32.163 21.716 44.716 1.00 41.72 182 VAL A O 1
ATOM 1379 N N . SER A 1 192 ? 33.281 20.073 43.637 1.00 40.10 183 SER A N 1
ATOM 1380 C CA . SER A 1 192 ? 32.759 18.972 44.447 1.00 42.53 183 SER A CA 1
ATOM 1381 C C . SER A 1 192 ? 33.967 18.264 45.033 1.00 46.68 183 SER A C 1
ATOM 1382 O O . SER A 1 192 ? 34.870 17.854 44.297 1.00 52.15 183 SER A O 1
ATOM 1385 N N . ILE A 1 193 ? 34.005 18.135 46.352 1.00 41.81 184 ILE A N 1
ATOM 1386 C CA . ILE A 1 193 ? 35.143 17.516 47.021 1.00 42.39 184 ILE A CA 1
ATOM 1387 C C . ILE A 1 193 ? 34.652 16.234 47.697 1.00 40.84 184 ILE A C 1
ATOM 1388 O O . ILE A 1 193 ? 33.712 16.270 48.496 1.00 43.79 184 ILE A O 1
ATOM 1393 N N . VAL A 1 194 ? 35.304 15.130 47.394 1.00 41.00 185 VAL A N 1
ATOM 1394 C CA . VAL A 1 194 ? 34.976 13.822 47.951 1.00 42.13 185 VAL A CA 1
ATOM 1395 C C . VAL A 1 194 ? 36.225 13.396 48.692 1.00 47.21 185 VAL A C 1
ATOM 1396 O O . VAL A 1 194 ? 37.239 13.085 48.059 1.00 45.90 185 VAL A O 1
ATOM 1400 N N . ASP A 1 195 ? 36.185 13.443 50.037 1.00 46.66 186 ASP A N 1
ATOM 1401 C CA . ASP A 1 195 ? 37.343 13.111 50.863 1.00 45.25 186 ASP A CA 1
ATOM 1402 C C . ASP A 1 195 ? 37.084 11.807 51.614 1.00 51.77 186 ASP A C 1
ATOM 1403 O O . ASP A 1 195 ? 36.212 11.752 52.498 1.00 52.20 186 ASP A O 1
ATOM 1408 N N . ILE A 1 196 ? 37.889 10.787 51.313 1.00 52.86 187 ILE A N 1
ATOM 1409 C CA . ILE A 1 196 ? 37.671 9.467 51.909 1.00 51.94 187 ILE A CA 1
ATOM 1410 C C . ILE A 1 196 ? 37.907 9.510 53.420 1.00 55.34 187 ILE A C 1
ATOM 1411 O O . ILE A 1 196 ? 37.323 8.723 54.179 1.00 56.69 187 ILE A O 1
ATOM 1416 N N . ASP A 1 197 ? 38.758 10.428 53.884 1.00 52.74 188 ASP A N 1
ATOM 1417 C CA . ASP A 1 197 ? 39.012 10.524 55.317 1.00 57.49 188 ASP A CA 1
ATOM 1418 C C . ASP A 1 197 ? 37.783 10.984 56.078 1.00 56.49 188 ASP A C 1
ATOM 1419 O O . ASP A 1 197 ? 37.616 10.645 57.255 1.00 60.08 188 ASP A O 1
ATOM 1424 N N . ILE A 1 198 ? 36.902 11.726 55.423 1.00 53.48 189 ILE A N 1
ATOM 1425 C CA . ILE A 1 198 ? 35.659 12.155 56.052 1.00 52.81 189 ILE A CA 1
ATOM 1426 C C . ILE A 1 198 ? 34.621 11.052 55.977 1.00 48.54 189 ILE A C 1
ATOM 1427 O O . ILE A 1 198 ? 34.008 10.670 56.988 1.00 52.09 189 ILE A O 1
ATOM 1432 N N . LEU A 1 199 ? 34.476 10.454 54.779 1.00 47.15 190 LEU A N 1
ATOM 1433 C CA . LEU A 1 199 ? 33.455 9.435 54.547 1.00 46.46 190 LEU A CA 1
ATOM 1434 C C . LEU A 1 199 ? 33.672 8.197 55.414 1.00 50.52 190 LEU A C 1
ATOM 1435 O O . LEU A 1 199 ? 32.704 7.614 55.909 1.00 48.78 190 LEU A O 1
ATOM 1440 N N . LYS A 1 200 ? 34.926 7.772 55.588 1.00 49.08 191 LYS A N 1
ATOM 1441 C CA . LYS A 1 200 ? 35.210 6.539 56.317 1.00 53.72 191 LYS A CA 1
ATOM 1442 C C . LYS A 1 200 ? 34.858 6.654 57.791 1.00 59.66 191 LYS A C 1
ATOM 1443 O O . LYS A 1 200 ? 34.887 5.638 58.492 1.00 59.71 191 LYS A O 1
ATOM 1449 N N . GLU A 1 201 ? 34.522 7.851 58.276 1.00 57.73 192 GLU A N 1
ATOM 1450 C CA . GLU A 1 201 ? 34.020 7.994 59.633 1.00 58.82 192 GLU A CA 1
ATOM 1451 C C . GLU A 1 201 ? 32.516 7.803 59.754 1.00 57.33 192 GLU A C 1
ATOM 1452 O O . GLU A 1 201 ? 32.013 7.765 60.887 1.00 56.55 192 GLU A O 1
ATOM 1458 N N . MET A 1 202 ? 31.773 7.656 58.647 1.00 51.57 193 MET A N 1
ATOM 1459 C CA . MET A 1 202 ? 30.376 7.285 58.808 1.00 53.50 193 MET A CA 1
ATOM 1460 C C . MET A 1 202 ? 30.277 6.058 59.717 1.00 56.83 193 MET A C 1
ATOM 1461 O O . MET A 1 202 ? 31.051 5.107 59.546 1.00 62.67 193 MET A O 1
ATOM 1466 N N . PRO A 1 203 ? 29.358 6.039 60.676 1.00 56.79 194 PRO A N 1
ATOM 1467 C CA . PRO A 1 203 ? 29.105 4.802 61.444 1.00 55.95 194 PRO A CA 1
ATOM 1468 C C . PRO A 1 203 ? 28.405 3.754 60.593 1.00 56.53 194 PRO A C 1
ATOM 1469 O O . PRO A 1 203 ? 27.846 4.073 59.537 1.00 54.04 194 PRO A O 1
ATOM 1473 N N . PRO A 1 204 ? 28.382 2.497 61.054 1.00 58.39 195 PRO A N 1
ATOM 1474 C CA . PRO A 1 204 ? 27.704 1.417 60.296 1.00 61.04 195 PRO A CA 1
ATOM 1475 C C . PRO A 1 204 ? 26.276 1.706 59.868 1.00 57.21 195 PRO A C 1
ATOM 1476 O O . PRO A 1 204 ? 25.918 1.429 58.722 1.00 55.74 195 PRO A O 1
ATOM 1480 N N . ARG A 1 205 ? 25.423 2.200 60.779 1.00 59.16 196 ARG A N 1
ATOM 1481 C CA . ARG A 1 205 ? 24.040 2.451 60.381 1.00 61.39 196 ARG A CA 1
ATOM 1482 C C . ARG A 1 205 ? 23.964 3.524 59.290 1.00 49.99 196 ARG A C 1
ATOM 1483 O O . ARG A 1 205 ? 23.226 3.374 58.316 1.00 48.88 196 ARG A O 1
ATOM 1491 N N . LEU A 1 206 ? 24.702 4.631 59.458 1.00 54.07 197 LEU A N 1
ATOM 1492 C CA . LEU A 1 206 ? 24.681 5.694 58.455 1.00 51.85 197 LEU A CA 1
ATOM 1493 C C . LEU A 1 206 ? 25.233 5.195 57.125 1.00 52.34 197 LEU A C 1
ATOM 1494 O O . LEU A 1 206 ? 24.695 5.514 56.050 1.00 50.50 197 LEU A O 1
ATOM 1499 N N . THR A 1 207 ? 26.307 4.400 57.182 1.00 54.74 198 THR A N 1
ATOM 1500 C CA . THR A 1 207 ? 26.844 3.778 55.974 1.00 54.45 198 THR A CA 1
ATOM 1501 C C . THR A 1 207 ? 25.774 2.991 55.222 1.00 53.04 198 THR A C 1
ATOM 1502 O O . THR A 1 207 ? 25.650 3.096 53.985 1.00 50.75 198 THR A O 1
ATOM 1506 N N . ALA A 1 208 ? 24.967 2.218 55.963 1.00 47.47 199 ALA A N 1
ATOM 1507 C CA . ALA A 1 208 ? 23.982 1.373 55.300 1.00 49.16 199 ALA A CA 1
ATOM 1508 C C . ALA A 1 208 ? 22.826 2.191 54.728 1.00 49.35 199 ALA A C 1
ATOM 1509 O O . ALA A 1 208 ? 22.357 1.921 53.609 1.00 47.18 199 ALA A O 1
ATOM 1511 N N . ILE A 1 209 ? 22.374 3.203 55.472 1.00 46.14 200 ILE A N 1
ATOM 1512 C CA . ILE A 1 209 ? 21.264 4.033 55.022 1.00 52.77 200 ILE A CA 1
ATOM 1513 C C . ILE A 1 209 ? 21.669 4.811 53.760 1.00 50.65 200 ILE A C 1
ATOM 1514 O O . ILE A 1 209 ? 20.962 4.817 52.741 1.00 48.78 200 ILE A O 1
ATOM 1519 N N . THR A 1 210 ? 22.811 5.472 53.816 1.00 48.27 201 THR A N 1
ATOM 1520 C CA . THR A 1 210 ? 23.225 6.286 52.676 1.00 47.48 201 THR A CA 1
ATOM 1521 C C . THR A 1 210 ? 23.633 5.397 51.511 1.00 45.97 201 THR A C 1
ATOM 1522 O O . THR A 1 210 ? 23.388 5.734 50.342 1.00 45.97 201 THR A O 1
ATOM 1526 N N . GLY A 1 211 ? 24.204 4.237 51.823 1.00 49.32 202 GLY A N 1
ATOM 1527 C CA . GLY A 1 211 ? 24.491 3.262 50.781 1.00 49.89 202 GLY A CA 1
ATOM 1528 C C . GLY A 1 211 ? 23.242 2.845 50.033 1.00 50.64 202 GLY A C 1
ATOM 1529 O O . GLY A 1 211 ? 23.242 2.765 48.796 1.00 47.75 202 GLY A O 1
ATOM 1530 N N . TYR A 1 212 ? 22.153 2.596 50.767 1.00 47.70 203 TYR A N 1
ATOM 1531 C CA . TYR A 1 212 ? 20.897 2.227 50.111 1.00 42.84 203 TYR A CA 1
ATOM 1532 C C . TYR A 1 212 ? 20.364 3.379 49.248 1.00 44.82 203 TYR A C 1
ATOM 1533 O O . TYR A 1 212 ? 19.689 3.143 48.236 1.00 43.36 203 TYR A O 1
ATOM 1542 N N . ASP A 1 213 ? 20.638 4.628 49.655 1.00 44.48 204 ASP A N 1
ATOM 1543 C CA . ASP A 1 213 ? 20.239 5.782 48.850 1.00 45.67 204 ASP A CA 1
ATOM 1544 C C . ASP A 1 213 ? 20.911 5.757 47.469 1.00 45.32 204 ASP A C 1
ATOM 1545 O O . ASP A 1 213 ? 20.251 6.013 46.456 1.00 39.17 204 ASP A O 1
ATOM 1550 N N . VAL A 1 214 ? 22.218 5.458 47.436 1.00 42.41 205 VAL A N 1
ATOM 1551 C CA . VAL A 1 214 ? 22.950 5.276 46.193 1.00 43.39 205 VAL A CA 1
ATOM 1552 C C . VAL A 1 214 ? 22.238 4.260 45.295 1.00 46.26 205 VAL A C 1
ATOM 1553 O O . VAL A 1 214 ? 22.018 4.494 44.088 1.00 41.17 205 VAL A O 1
ATOM 1557 N N . PHE A 1 215 ? 21.938 3.082 45.859 1.00 39.98 206 PHE A N 1
ATOM 1558 C CA . PHE A 1 215 ? 21.279 2.047 45.084 1.00 40.42 206 PHE A CA 1
ATOM 1559 C C . PHE A 1 215 ? 19.904 2.495 44.652 1.00 40.37 206 PHE A C 1
ATOM 1560 O O . PHE A 1 215 ? 19.478 2.186 43.540 1.00 40.39 206 PHE A O 1
ATOM 1568 N N . SER A 1 216 ? 19.196 3.259 45.502 1.00 40.44 207 SER A N 1
ATOM 1569 C CA . SER A 1 216 ? 17.839 3.681 45.132 1.00 43.03 207 SER A CA 1
ATOM 1570 C C . SER A 1 216 ? 17.861 4.643 43.954 1.00 40.31 207 SER A C 1
ATOM 1571 O O . SER A 1 216 ? 17.062 4.515 43.007 1.00 40.82 207 SER A O 1
ATOM 1574 N N . HIS A 1 217 ? 18.783 5.593 43.988 1.00 38.99 208 HIS A N 1
ATOM 1575 C CA . HIS A 1 217 ? 18.896 6.532 42.878 1.00 46.44 208 HIS A CA 1
ATOM 1576 C C . HIS A 1 217 ? 19.099 5.796 41.546 1.00 38.75 208 HIS A C 1
ATOM 1577 O O . HIS A 1 217 ? 18.383 6.039 40.577 1.00 38.87 208 HIS A O 1
ATOM 1584 N N . VAL A 1 218 ? 20.145 4.982 41.465 1.00 38.22 209 VAL A N 1
ATOM 1585 C CA . VAL A 1 218 ? 20.534 4.420 40.174 1.00 44.01 209 VAL A CA 1
ATOM 1586 C C . VAL A 1 218 ? 19.514 3.395 39.682 1.00 44.92 209 VAL A C 1
ATOM 1587 O O . VAL A 1 218 ? 19.316 3.259 38.456 1.00 39.22 209 VAL A O 1
ATOM 1591 N N . SER A 1 219 ? 18.838 2.676 40.593 1.00 39.86 210 SER A N 1
ATOM 1592 C CA . SER A 1 219 ? 17.854 1.695 40.123 1.00 43.66 210 SER A CA 1
ATOM 1593 C C . SER A 1 219 ? 16.608 2.397 39.591 1.00 47.31 210 SER A C 1
ATOM 1594 O O . SER A 1 219 ? 15.977 1.921 38.634 1.00 47.26 210 SER A O 1
ATOM 1597 N N . GLU A 1 220 ? 16.258 3.552 40.151 1.00 40.70 211 GLU A N 1
ATOM 1598 C CA . GLU A 1 220 ? 15.162 4.316 39.564 1.00 41.00 211 GLU A CA 1
ATOM 1599 C C . GLU A 1 220 ? 15.628 5.058 38.303 1.00 41.26 211 GLU A C 1
ATOM 1600 O O . GLU A 1 220 ? 14.871 5.157 37.330 1.00 43.03 211 GLU A O 1
ATOM 1606 N N . ASN A 1 221 ? 16.864 5.557 38.289 1.00 39.39 212 ASN A N 1
ATOM 1607 C CA . ASN A 1 221 ? 17.366 6.260 37.104 1.00 39.80 212 ASN A CA 1
ATOM 1608 C C . ASN A 1 221 ? 17.284 5.369 35.871 1.00 43.08 212 ASN A C 1
ATOM 1609 O O . ASN A 1 221 ? 16.933 5.833 34.775 1.00 41.79 212 ASN A O 1
ATOM 1614 N N . LEU A 1 222 ? 17.616 4.081 36.044 1.00 41.92 213 LEU A N 1
ATOM 1615 C CA . LEU A 1 222 ? 17.602 3.089 34.958 1.00 45.50 213 LEU A CA 1
ATOM 1616 C C . LEU A 1 222 ? 16.211 2.694 34.497 1.00 47.60 213 LEU A C 1
ATOM 1617 O O . LEU A 1 222 ? 16.018 2.348 33.317 1.00 52.26 213 LEU A O 1
ATOM 1622 N N . THR A 1 223 ? 15.239 2.669 35.391 1.00 45.25 214 THR A N 1
ATOM 1623 C CA . THR A 1 223 ? 13.889 2.286 34.980 1.00 48.87 214 THR A CA 1
ATOM 1624 C C . THR A 1 223 ? 12.996 3.476 34.621 1.00 48.51 214 THR A C 1
ATOM 1625 O O . THR A 1 223 ? 11.853 3.262 34.204 1.00 45.34 214 THR A O 1
ATOM 1629 N N . ALA A 1 224 ? 13.473 4.723 34.786 1.00 44.95 215 ALA A N 1
ATOM 1630 C CA . ALA A 1 224 ? 12.655 5.879 34.455 1.00 43.20 215 ALA A CA 1
ATOM 1631 C C . ALA A 1 224 ? 12.230 5.836 32.988 1.00 48.87 215 ALA A C 1
ATOM 1632 O O . ALA A 1 224 ? 12.969 5.367 32.112 1.00 44.05 215 ALA A O 1
ATOM 1634 N N . LYS A 1 225 ? 11.034 6.359 32.733 1.00 47.41 216 LYS A N 1
ATOM 1635 C CA . LYS A 1 225 ? 10.413 6.308 31.418 1.00 55.37 216 LYS A CA 1
ATOM 1636 C C . LYS A 1 225 ? 11.308 6.970 30.359 1.00 52.66 216 LYS A C 1
ATOM 1637 O O . LYS A 1 225 ? 12.027 7.920 30.640 1.00 51.83 216 LYS A O 1
ATOM 1643 N N . GLY A 1 226 ? 11.268 6.440 29.140 1.00 53.66 217 GLY A N 1
ATOM 1644 C CA . GLY A 1 226 ? 12.041 6.968 28.019 1.00 48.97 217 GLY A CA 1
ATOM 1645 C C . GLY A 1 226 ? 13.466 6.459 28.023 1.00 47.50 217 GLY A C 1
ATOM 1646 O O . GLY A 1 226 ? 13.914 5.733 28.927 1.00 45.19 217 GLY A O 1
ATOM 1647 N N . ASP A 1 227 ? 14.195 6.862 26.985 1.00 48.96 218 ASP A N 1
ATOM 1648 C CA . ASP A 1 227 ? 15.604 6.540 26.817 1.00 49.57 218 ASP A CA 1
ATOM 1649 C C . ASP A 1 227 ? 16.484 7.541 27.545 1.00 50.34 218 ASP A C 1
ATOM 1650 O O . ASP A 1 227 ? 16.251 8.745 27.454 1.00 45.97 218 ASP A O 1
ATOM 1655 N N . HIS A 1 228 ? 17.549 7.042 28.189 1.00 47.93 219 HIS A N 1
ATOM 1656 C CA . HIS A 1 228 ? 18.538 7.899 28.860 1.00 44.40 219 HIS A CA 1
ATOM 1657 C C . HIS A 1 228 ? 19.877 7.161 28.851 1.00 43.36 219 HIS A C 1
ATOM 1658 O O . HIS A 1 228 ? 20.424 6.819 29.905 1.00 44.74 219 HIS A O 1
ATOM 1665 N N . PRO A 1 229 ? 20.448 6.901 27.677 1.00 43.79 220 PRO A N 1
ATOM 1666 C CA . PRO A 1 229 ? 21.600 5.985 27.632 1.00 44.45 220 PRO A CA 1
ATOM 1667 C C . PRO A 1 229 ? 22.867 6.576 28.221 1.00 45.69 220 PRO A C 1
ATOM 1668 O O . PRO A 1 229 ? 23.772 5.814 28.580 1.00 39.68 220 PRO A O 1
ATOM 1672 N N . THR A 1 230 ? 22.985 7.907 28.360 1.00 42.21 221 THR A N 1
ATOM 1673 C CA . THR A 1 230 ? 24.206 8.410 28.961 1.00 38.07 221 THR A CA 1
ATOM 1674 C C . THR A 1 230 ? 24.235 8.197 30.471 1.00 39.74 221 THR A C 1
ATOM 1675 O O . THR A 1 230 ? 25.315 8.239 31.062 1.00 40.53 221 THR A O 1
ATOM 1679 N N . ALA A 1 231 ? 23.081 8.006 31.138 1.00 39.14 222 ALA A N 1
ATOM 1680 C CA . ALA A 1 231 ? 23.121 7.689 32.553 1.00 42.97 222 ALA A CA 1
ATOM 1681 C C . ALA A 1 231 ? 23.332 6.202 32.805 1.00 42.96 222 ALA A C 1
ATOM 1682 O O . ALA A 1 231 ? 23.930 5.850 33.819 1.00 39.22 222 ALA A O 1
ATOM 1684 N N . ASP A 1 232 ? 22.899 5.335 31.896 1.00 40.38 223 ASP A N 1
ATOM 1685 C CA . ASP A 1 232 ? 22.705 3.929 32.255 1.00 42.44 223 ASP A CA 1
ATOM 1686 C C . ASP A 1 232 ? 23.983 3.226 32.662 1.00 40.28 223 ASP A C 1
ATOM 1687 O O . ASP A 1 232 ? 23.946 2.465 33.635 1.00 38.19 223 ASP A O 1
ATOM 1692 N N . PRO A 1 233 ? 25.106 3.373 31.964 1.00 39.57 224 PRO A N 1
ATOM 1693 C CA . PRO A 1 233 ? 26.313 2.658 32.402 1.00 42.61 224 PRO A CA 1
ATOM 1694 C C . PRO A 1 233 ? 26.797 3.107 33.756 1.00 44.33 224 PRO A C 1
ATOM 1695 O O . PRO A 1 233 ? 27.322 2.281 34.502 1.00 41.15 224 PRO A O 1
ATOM 1699 N N . LEU A 1 234 ? 26.727 4.414 34.062 1.00 38.62 225 LEU A N 1
ATOM 1700 C CA . LEU A 1 234 ? 27.032 4.856 35.427 1.00 36.19 225 LEU A CA 1
ATOM 1701 C C . LEU A 1 234 ? 26.092 4.197 36.428 1.00 37.72 225 LEU A C 1
ATOM 1702 O O . LEU A 1 234 ? 26.531 3.728 37.472 1.00 38.88 225 LEU A O 1
ATOM 1707 N N . ALA A 1 235 ? 24.796 4.170 36.140 1.00 38.16 226 ALA A N 1
ATOM 1708 C CA . ALA A 1 235 ? 23.864 3.585 37.099 1.00 39.75 226 ALA A CA 1
ATOM 1709 C C . ALA A 1 235 ? 24.168 2.094 37.318 1.00 40.37 226 ALA A C 1
ATOM 1710 O O . ALA A 1 235 ? 24.158 1.607 38.464 1.00 42.59 226 ALA A O 1
ATOM 1712 N N . ILE A 1 236 ? 24.454 1.364 36.236 1.00 40.83 227 ILE A N 1
ATOM 1713 C CA . ILE A 1 236 ? 24.697 -0.087 36.364 1.00 42.74 227 ILE A CA 1
ATOM 1714 C C . ILE A 1 236 ? 25.924 -0.338 37.236 1.00 43.11 227 ILE A C 1
ATOM 1715 O O . ILE A 1 236 ? 25.898 -1.144 38.180 1.00 45.38 227 ILE A O 1
ATOM 1720 N N . ARG A 1 237 ? 27.041 0.308 36.881 1.00 39.64 228 ARG A N 1
ATOM 1721 C CA . ARG A 1 237 ? 28.273 0.123 37.636 1.00 44.87 228 ARG A CA 1
ATOM 1722 C C . ARG A 1 237 ? 28.067 0.428 39.130 1.00 46.94 228 ARG A C 1
ATOM 1723 O O . ARG A 1 237 ? 28.645 -0.237 40.015 1.00 43.77 228 ARG A O 1
ATOM 1731 N N . ALA A 1 238 ? 27.234 1.430 39.433 1.00 40.86 229 ALA A N 1
ATOM 1732 C CA . ALA A 1 238 ? 26.969 1.763 40.832 1.00 41.42 229 ALA A CA 1
ATOM 1733 C C . ALA A 1 238 ? 26.306 0.595 41.552 1.00 45.41 229 ALA A C 1
ATOM 1734 O O . ALA A 1 238 ? 26.606 0.325 42.720 1.00 42.32 229 ALA A O 1
ATOM 1736 N N . ILE A 1 239 ? 25.364 -0.067 40.895 1.00 43.32 230 ILE A N 1
ATOM 1737 C CA . ILE A 1 239 ? 24.736 -1.211 41.547 1.00 45.27 230 ILE A CA 1
ATOM 1738 C C . ILE A 1 239 ? 25.753 -2.322 41.747 1.00 46.47 230 ILE A C 1
ATOM 1739 O O . ILE A 1 239 ? 25.733 -3.003 42.779 1.00 44.37 230 ILE A O 1
ATOM 1744 N N . GLU A 1 240 ? 26.668 -2.513 40.788 1.00 47.74 231 GLU A N 1
ATOM 1745 C CA . GLU A 1 240 ? 27.690 -3.548 40.948 1.00 54.44 231 GLU A CA 1
ATOM 1746 C C . GLU A 1 240 ? 28.588 -3.242 42.139 1.00 55.33 231 GLU A C 1
ATOM 1747 O O . GLU A 1 240 ? 28.943 -4.140 42.929 1.00 44.96 231 GLU A O 1
ATOM 1753 N N . TYR A 1 241 ? 28.935 -1.961 42.304 1.00 42.31 232 TYR A N 1
ATOM 1754 C CA . TYR A 1 241 ? 29.724 -1.529 43.448 1.00 45.81 232 TYR A CA 1
ATOM 1755 C C . TYR A 1 241 ? 28.942 -1.656 44.758 1.00 47.40 232 TYR A C 1
ATOM 1756 O O . TYR A 1 241 ? 29.517 -2.023 45.791 1.00 47.53 232 TYR A O 1
ATOM 1765 N N . VAL A 1 242 ? 27.644 -1.341 44.758 1.00 42.94 233 VAL A N 1
ATOM 1766 C CA . VAL A 1 242 ? 26.870 -1.532 45.985 1.00 42.31 233 VAL A CA 1
ATOM 1767 C C . VAL A 1 242 ? 26.876 -3.024 46.397 1.00 46.99 233 VAL A C 1
ATOM 1768 O O . VAL A 1 242 ? 27.289 -3.393 47.514 1.00 46.66 233 VAL A O 1
ATOM 1772 N N . THR A 1 243 ? 26.455 -3.898 45.491 1.00 52.50 234 THR A N 1
ATOM 1773 C CA . THR A 1 243 ? 26.412 -5.329 45.799 1.00 55.60 234 THR A CA 1
ATOM 1774 C C . THR A 1 243 ? 27.774 -5.861 46.243 1.00 47.86 234 THR A C 1
ATOM 1775 O O . THR A 1 243 ? 27.848 -6.702 47.133 1.00 49.46 234 THR A O 1
ATOM 1779 N N . GLU A 1 244 ? 28.867 -5.358 45.675 1.00 51.48 235 GLU A N 1
ATOM 1780 C CA . GLU A 1 244 ? 30.187 -5.877 46.025 1.00 55.21 235 GLU A CA 1
ATOM 1781 C C . GLU A 1 244 ? 30.832 -5.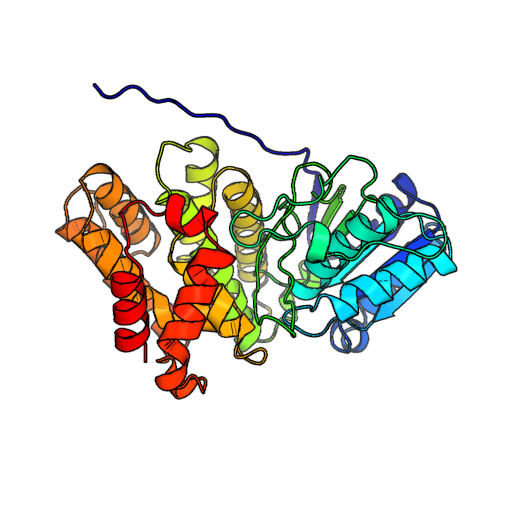204 47.263 1.00 55.69 235 GLU A C 1
ATOM 1782 O O . GLU A 1 244 ? 31.544 -5.884 48.030 1.00 53.79 235 GLU A O 1
ATOM 1788 N N . TYR A 1 245 ? 30.572 -3.918 47.539 1.00 47.37 236 TYR A N 1
ATOM 1789 C CA . TYR A 1 245 ? 31.307 -3.240 48.608 1.00 48.14 236 TYR A CA 1
ATOM 1790 C C . TYR A 1 245 ? 30.480 -2.697 49.778 1.00 49.67 236 TYR A C 1
ATOM 1791 O O . TYR A 1 245 ? 31.070 -2.388 50.811 1.00 56.82 236 TYR A O 1
ATOM 1800 N N . LEU A 1 246 ? 29.166 -2.511 49.651 1.00 51.16 237 LEU A N 1
ATOM 1801 C CA . LEU A 1 246 ? 28.470 -1.743 50.687 1.00 48.92 237 LEU A CA 1
ATOM 1802 C C . LEU A 1 246 ? 28.553 -2.463 52.022 1.00 56.86 237 LEU A C 1
ATOM 1803 O O . LEU A 1 246 ? 28.888 -1.875 53.065 1.00 50.23 237 LEU A O 1
ATOM 1808 N N . LEU A 1 247 ? 28.250 -3.752 52.001 1.00 55.29 238 LEU A N 1
ATOM 1809 C CA . LEU A 1 247 ? 28.269 -4.501 53.250 1.00 54.74 238 LEU A CA 1
ATOM 1810 C C . LEU A 1 247 ? 29.677 -4.537 53.817 1.00 56.12 238 LEU A C 1
ATOM 1811 O O . LEU A 1 247 ? 29.861 -4.514 55.040 1.00 54.74 238 LEU A O 1
ATOM 1816 N N . ARG A 1 248 ? 30.689 -4.559 52.943 1.00 57.65 239 ARG A N 1
ATOM 1817 C CA . ARG A 1 248 ? 32.061 -4.454 53.428 1.00 60.87 239 ARG A CA 1
ATOM 1818 C C . ARG A 1 248 ? 32.261 -3.153 54.206 1.00 59.63 239 ARG A C 1
ATOM 1819 O O . ARG A 1 248 ? 32.868 -3.140 55.288 1.00 60.20 239 ARG A O 1
ATOM 1827 N N . ALA A 1 249 ? 31.719 -2.063 53.692 1.00 57.47 240 ALA A N 1
ATOM 1828 C CA . ALA A 1 249 ? 31.910 -0.773 54.351 1.00 55.88 240 ALA A CA 1
ATOM 1829 C C . ALA A 1 249 ? 31.169 -0.737 55.680 1.00 59.76 240 ALA A C 1
ATOM 1830 O O . ALA A 1 249 ? 31.689 -0.218 56.670 1.00 68.02 240 ALA A O 1
ATOM 1832 N N . VAL A 1 250 ? 29.970 -1.318 55.731 1.00 56.02 241 VAL A N 1
ATOM 1833 C CA . VAL A 1 250 ? 29.210 -1.330 56.977 1.00 55.57 241 VAL A CA 1
ATOM 1834 C C . VAL A 1 250 ? 29.948 -2.143 58.039 1.00 60.65 241 VAL A C 1
ATOM 1835 O O . VAL A 1 250 ? 30.096 -1.709 59.182 1.00 55.90 241 VAL A O 1
ATOM 1839 N N . GLU A 1 251 ? 30.433 -3.327 57.673 1.00 62.40 242 GLU A N 1
ATOM 1840 C CA . GLU A 1 251 ? 31.035 -4.205 58.665 1.00 67.21 242 GLU A CA 1
ATOM 1841 C C . GLU A 1 251 ? 32.437 -3.768 59.056 1.00 65.67 242 GLU A C 1
ATOM 1842 O O . GLU A 1 251 ? 32.890 -4.116 60.138 1.00 61.42 242 GLU A O 1
ATOM 1848 N N . ASP A 1 252 ? 33.136 -3.014 58.216 1.00 62.38 243 ASP A N 1
ATOM 1849 C CA . ASP A 1 252 ? 34.454 -2.490 58.573 1.00 64.54 243 ASP A CA 1
ATOM 1850 C C . ASP A 1 252 ? 34.553 -1.090 57.990 1.00 62.61 243 ASP A C 1
ATOM 1851 O O . ASP A 1 252 ? 34.855 -0.932 56.799 1.00 57.74 243 ASP A O 1
ATOM 1856 N N . GLY A 1 253 ? 34.301 -0.081 58.824 1.00 61.19 244 GLY A N 1
ATOM 1857 C CA . GLY A 1 253 ? 34.304 1.266 58.281 1.00 61.18 244 GLY A CA 1
ATOM 1858 C C . GLY A 1 253 ? 35.652 1.666 57.749 1.00 60.49 244 GLY A C 1
ATOM 1859 O O . GLY A 1 253 ? 35.742 2.599 56.950 1.00 63.07 244 GLY A O 1
ATOM 1860 N N . GLU A 1 254 ? 36.707 0.968 58.165 1.00 60.60 245 GLU A N 1
ATOM 1861 C CA . GLU A 1 254 ? 38.071 1.296 57.782 1.00 61.33 245 GLU A CA 1
ATOM 1862 C C . GLU A 1 254 ? 38.544 0.501 56.571 1.00 63.83 245 GLU A C 1
ATOM 1863 O O . GLU A 1 254 ? 39.721 0.589 56.199 1.00 67.76 245 GLU A O 1
ATOM 1869 N N . ASP A 1 255 ? 37.654 -0.257 55.933 1.00 57.44 246 ASP A N 1
ATOM 1870 C CA . ASP A 1 255 ? 37.976 -0.909 54.668 1.00 56.51 246 ASP A CA 1
ATOM 1871 C C . ASP A 1 255 ? 37.979 0.167 53.563 1.00 56.85 246 ASP A C 1
ATOM 1872 O O . ASP A 1 255 ? 36.931 0.600 53.078 1.00 54.31 246 ASP A O 1
ATOM 1877 N N . ILE A 1 256 ? 39.168 0.650 53.200 1.00 57.82 247 ILE A N 1
ATOM 1878 C CA . ILE A 1 256 ? 39.244 1.892 52.427 1.00 57.35 247 ILE A CA 1
ATOM 1879 C C . ILE A 1 256 ? 38.816 1.648 50.985 1.00 57.92 247 ILE A C 1
ATOM 1880 O O . ILE A 1 256 ? 38.086 2.461 50.391 1.00 53.44 247 ILE A O 1
ATOM 1885 N N . LYS A 1 257 ? 39.262 0.532 50.398 1.00 52.55 248 LYS A N 1
ATOM 1886 C CA . LYS A 1 257 ? 38.784 0.165 49.071 1.00 59.00 248 LYS A CA 1
ATOM 1887 C C . LYS A 1 257 ? 37.267 0.215 49.003 1.00 54.62 248 LYS A C 1
ATOM 1888 O O . LYS A 1 257 ? 36.686 0.751 48.053 1.00 51.89 248 LYS A O 1
ATOM 1894 N N . ALA A 1 258 ? 36.611 -0.346 50.004 1.00 50.04 249 ALA A N 1
ATOM 1895 C CA . ALA A 1 258 ? 35.156 -0.365 50.029 1.00 48.64 249 ALA A CA 1
ATOM 1896 C C . ALA A 1 258 ? 34.578 1.036 50.170 1.00 52.17 249 ALA A C 1
ATOM 1897 O O . ALA A 1 258 ? 33.529 1.334 49.587 1.00 46.54 249 ALA A O 1
ATOM 1899 N N . ARG A 1 259 ? 35.212 1.893 50.992 1.00 50.86 250 ARG A N 1
ATOM 1900 C CA . ARG A 1 259 ? 34.755 3.282 51.068 1.00 46.08 250 ARG A CA 1
ATOM 1901 C C . ARG A 1 259 ? 34.941 3.988 49.737 1.00 44.71 250 ARG A C 1
ATOM 1902 O O . ARG A 1 259 ? 34.098 4.782 49.347 1.00 43.84 250 ARG A O 1
ATOM 1910 N N . GLU A 1 260 ? 36.045 3.723 49.044 1.00 48.17 251 GLU A N 1
ATOM 1911 C CA . GLU A 1 260 ? 36.314 4.393 47.773 1.00 48.24 251 GLU A CA 1
ATOM 1912 C C . GLU A 1 260 ? 35.294 3.992 46.728 1.00 49.46 251 GLU A C 1
ATOM 1913 O O . GLU A 1 260 ? 34.858 4.829 45.934 1.00 41.69 251 GLU A O 1
ATOM 1919 N N . LYS A 1 261 ? 34.913 2.695 46.701 1.00 45.02 252 LYS A N 1
ATOM 1920 C CA . LYS A 1 261 ? 33.933 2.236 45.724 1.00 46.19 252 LYS A CA 1
ATOM 1921 C C . LYS A 1 261 ? 32.547 2.792 46.006 1.00 41.30 252 LYS A C 1
ATOM 1922 O O . LYS A 1 261 ? 31.829 3.176 45.074 1.00 48.91 252 LYS A O 1
ATOM 1928 N N . MET A 1 262 ? 32.144 2.845 47.281 1.00 42.83 253 MET A N 1
ATOM 1929 C CA . MET A 1 262 ? 30.871 3.481 47.592 1.00 40.60 253 MET A CA 1
ATOM 1930 C C . MET A 1 262 ? 30.904 4.995 47.259 1.00 41.07 253 MET A C 1
ATOM 1931 O O . MET A 1 262 ? 29.900 5.552 46.818 1.00 38.47 253 MET A O 1
ATOM 1936 N N . ALA A 1 263 ? 32.024 5.667 47.472 1.00 39.94 254 ALA A N 1
ATOM 1937 C CA . ALA A 1 263 ? 32.083 7.093 47.083 1.00 43.02 254 ALA A CA 1
ATOM 1938 C C . ALA A 1 263 ? 32.045 7.274 45.562 1.00 44.79 254 ALA A C 1
ATOM 1939 O O . ALA A 1 263 ? 31.401 8.202 45.061 1.00 41.70 254 ALA A O 1
ATOM 1941 N N . VAL A 1 264 ? 32.743 6.426 44.802 1.00 44.58 255 VAL A N 1
ATOM 1942 C CA . VAL A 1 264 ? 32.585 6.465 43.337 1.00 38.02 255 VAL A CA 1
ATOM 1943 C C . VAL A 1 264 ? 31.138 6.157 42.957 1.00 40.75 255 VAL A C 1
ATOM 1944 O O . VAL A 1 264 ? 30.553 6.811 42.082 1.00 37.63 255 VAL A O 1
ATOM 1948 N N . ALA A 1 265 ? 30.541 5.127 43.605 1.00 39.08 256 ALA A N 1
ATOM 1949 C CA . ALA A 1 265 ? 29.154 4.766 43.308 1.00 38.44 256 ALA A CA 1
ATOM 1950 C C . ALA A 1 265 ? 28.202 5.919 43.578 1.00 41.71 256 ALA A C 1
ATOM 1951 O O . ALA A 1 265 ? 27.260 6.150 42.804 1.00 38.86 256 ALA A O 1
ATOM 1953 N N . ASP A 1 266 ? 28.403 6.622 44.706 1.00 37.27 257 ASP A N 1
ATOM 1954 C CA . ASP A 1 266 ? 27.592 7.771 45.043 1.00 36.47 257 ASP A CA 1
ATOM 1955 C C . ASP A 1 266 ? 27.750 8.896 44.001 1.00 35.06 257 ASP A C 1
ATOM 1956 O O . ASP A 1 266 ? 26.801 9.639 43.734 1.00 34.55 257 ASP A O 1
ATOM 1961 N N . THR A 1 267 ? 28.960 9.075 43.493 1.00 37.83 258 THR A N 1
ATOM 1962 C CA . THR A 1 267 ? 29.193 10.084 42.439 1.00 38.07 258 THR A CA 1
ATOM 1963 C C . THR A 1 267 ? 28.484 9.696 41.145 1.00 39.50 258 THR A C 1
ATOM 1964 O O . THR A 1 267 ? 27.839 10.546 40.490 1.00 37.83 258 THR A O 1
ATOM 1968 N N . TYR A 1 268 ? 28.541 8.406 40.792 1.00 37.38 259 TYR A N 1
ATOM 1969 C CA . TYR A 1 268 ? 27.802 7.907 39.639 1.00 35.71 259 TYR A CA 1
ATOM 1970 C C . TYR A 1 268 ? 26.357 8.273 39.787 1.00 37.25 259 TYR A C 1
ATOM 1971 O O . TYR A 1 268 ? 25.699 8.709 38.821 1.00 35.59 259 TYR A O 1
ATOM 1980 N N . ALA A 1 269 ? 25.839 8.064 41.011 1.00 37.81 260 ALA A N 1
ATOM 1981 C CA . ALA A 1 269 ? 24.415 8.232 41.259 1.00 38.38 260 ALA A CA 1
ATOM 1982 C C . ALA A 1 269 ? 24.016 9.688 41.069 1.00 37.14 260 ALA A C 1
ATOM 1983 O O . ALA A 1 269 ? 22.977 9.976 40.480 1.00 35.92 260 ALA A O 1
ATOM 1985 N N . GLY A 1 270 ? 24.814 10.616 41.583 1.00 38.23 261 GLY A N 1
ATOM 1986 C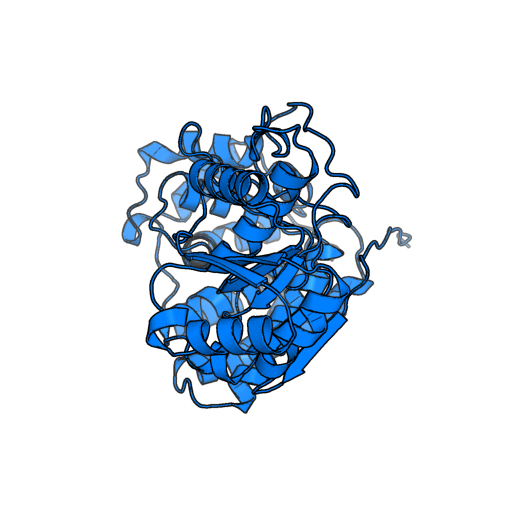 CA . GLY A 1 270 ? 24.497 12.029 41.359 1.00 36.13 261 GLY A CA 1
ATOM 1987 C C . GLY A 1 270 ? 24.481 12.390 39.870 1.00 35.56 261 GLY A C 1
ATOM 1988 O O . GLY A 1 270 ? 23.548 13.022 39.378 1.00 34.83 261 GLY A O 1
ATOM 1989 N N . LEU A 1 271 ? 25.513 11.980 39.131 1.00 38.03 262 LEU A N 1
ATOM 1990 C CA . LEU A 1 271 ? 25.540 12.279 37.700 1.00 39.71 262 LEU A CA 1
ATOM 1991 C C . LEU A 1 271 ? 24.361 11.617 36.994 1.00 46.36 262 LEU A C 1
ATOM 1992 O O . LEU A 1 271 ? 23.666 12.240 36.161 1.00 33.73 262 LEU A O 1
ATOM 1997 N N . SER A 1 272 ? 24.103 10.342 37.338 1.00 39.42 263 SER A N 1
ATOM 1998 C CA . SER A 1 272 ? 22.989 9.619 36.721 1.00 37.08 263 SER A CA 1
ATOM 1999 C C . SER A 1 272 ? 21.640 10.255 37.072 1.00 35.46 263 SER A C 1
ATOM 2000 O O . SER A 1 272 ? 20.735 10.351 36.222 1.00 38.89 263 SER A O 1
ATOM 2003 N N . ASN A 1 273 ? 21.476 10.676 38.331 1.00 35.24 264 ASN A N 1
ATOM 2004 C CA . ASN A 1 273 ? 20.216 11.298 38.730 1.00 42.85 264 ASN A CA 1
ATOM 2005 C C . ASN A 1 273 ? 20.028 12.693 38.095 1.00 41.24 264 ASN A C 1
ATOM 2006 O O . ASN A 1 273 ? 18.8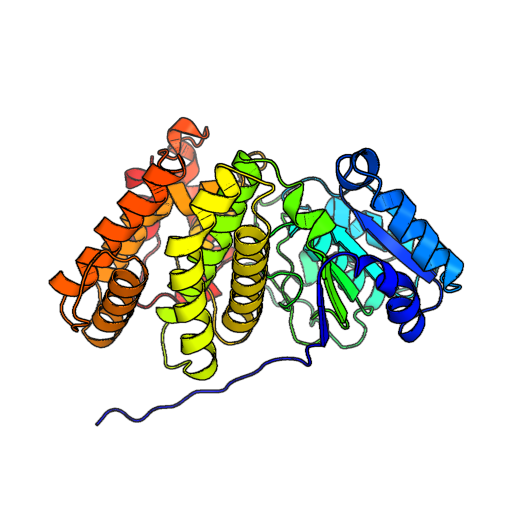92 13.106 37.845 1.00 44.02 264 ASN A O 1
ATOM 2011 N N . THR A 1 274 ? 21.114 13.430 37.843 1.00 38.30 265 THR A N 1
ATOM 2012 C CA . THR A 1 274 ? 20.993 14.679 37.060 1.00 38.94 265 THR A CA 1
ATOM 2013 C C . THR A 1 274 ? 20.500 14.413 35.644 1.00 40.06 265 THR A C 1
ATOM 2014 O O . THR A 1 274 ? 19.561 15.065 35.177 1.00 41.04 265 THR A O 1
ATOM 2018 N N . ILE A 1 275 ? 21.109 13.442 34.940 1.00 37.13 266 ILE A N 1
ATOM 2019 C CA . ILE A 1 275 ? 20.737 13.196 33.543 1.00 37.98 266 ILE A CA 1
ATOM 2020 C C . ILE A 1 275 ? 19.339 12.595 33.459 1.00 43.81 266 ILE A C 1
ATOM 2021 O O . ILE A 1 275 ? 18.544 12.983 32.600 1.00 43.13 266 ILE A O 1
ATOM 2026 N N . SER A 1 276 ? 19.068 11.594 34.267 1.00 40.76 267 SER A N 1
ATOM 2027 C CA . SER A 1 276 ? 17.759 10.899 34.216 1.00 40.32 267 SER A CA 1
ATOM 2028 C C . SER A 1 276 ? 16.899 11.472 35.343 1.00 47.56 267 SER A C 1
ATOM 2029 O O . SER A 1 276 ? 16.896 12.691 35.516 1.00 41.33 267 SER A O 1
ATOM 2032 N N . GLY A 1 277 ? 16.247 10.649 36.176 1.00 49.57 268 GLY A N 1
ATOM 2033 C CA . GLY A 1 277 ? 15.469 11.160 37.303 1.00 46.97 268 GLY A CA 1
ATOM 2034 C C . GLY A 1 277 ? 14.934 9.980 38.095 1.00 45.38 268 GLY A C 1
ATOM 2035 O O . GLY A 1 277 ? 14.989 8.830 37.645 1.00 42.99 268 GLY A O 1
ATOM 2036 N N . THR A 1 278 ? 14.407 10.286 39.275 1.00 41.90 269 THR A N 1
ATOM 2037 C CA . THR A 1 278 ? 13.898 9.207 40.129 1.00 40.27 269 THR A CA 1
ATOM 2038 C C . THR A 1 278 ? 12.408 9.002 39.833 1.00 44.07 269 THR A C 1
ATOM 2039 O O . THR A 1 278 ? 11.779 9.752 39.090 1.00 44.31 269 THR A O 1
ATOM 2043 N N . THR A 1 279 ? 11.841 7.953 40.395 1.00 45.64 270 THR A N 1
ATOM 2044 C CA . THR A 1 279 ? 10.472 7.647 40.043 1.00 46.38 270 THR A CA 1
ATOM 2045 C C . THR A 1 279 ? 9.629 7.466 41.308 1.00 47.61 270 THR A C 1
ATOM 2046 O O . THR A 1 279 ? 9.772 8.238 42.265 1.00 42.77 270 THR A O 1
ATOM 2050 N N . LEU A 1 280 ? 8.733 6.478 41.294 1.00 48.36 271 LEU A N 1
ATOM 2051 C CA . LEU A 1 280 ? 7.697 6.387 42.324 1.00 50.59 271 LEU A CA 1
ATOM 2052 C C . LEU A 1 280 ? 8.288 6.190 43.715 1.00 51.50 271 LEU A C 1
ATOM 2053 O O . LEU A 1 280 ? 7.806 6.787 44.690 1.00 56.40 271 LEU A O 1
ATOM 2058 N N . ARG A 1 281 ? 9.334 5.374 43.839 1.00 45.49 272 ARG A N 1
ATOM 2059 C CA . ARG A 1 281 ? 9.901 5.153 45.168 1.00 48.83 272 ARG A CA 1
ATOM 2060 C C . ARG A 1 281 ? 10.291 6.483 45.820 1.00 48.47 272 ARG A C 1
ATOM 2061 O O . ARG A 1 281 ? 9.986 6.739 47.009 1.00 47.02 272 ARG A O 1
ATOM 2069 N N . HIS A 1 282 ? 10.945 7.357 45.067 1.00 45.29 273 HIS A N 1
ATOM 2070 C CA . HIS A 1 282 ? 11.298 8.658 45.634 1.00 46.58 273 HIS A CA 1
ATOM 2071 C C . HIS A 1 282 ? 10.080 9.534 45.855 1.00 47.39 273 HIS A C 1
ATOM 2072 O O . HIS A 1 282 ? 9.987 10.232 46.870 1.00 49.99 273 HIS A O 1
ATOM 2079 N N . ALA A 1 283 ? 9.141 9.529 44.914 1.00 47.15 274 ALA A N 1
ATOM 2080 C CA . ALA A 1 283 ? 7.951 10.355 45.097 1.00 48.12 274 ALA A CA 1
ATOM 2081 C C . ALA A 1 283 ? 7.213 10.007 46.398 1.00 51.06 274 ALA A C 1
ATOM 2082 O O . ALA A 1 283 ? 6.654 10.896 47.058 1.00 53.63 274 ALA A O 1
ATOM 2084 N N . MET A 1 284 ? 7.179 8.720 46.776 1.00 48.08 275 MET A N 1
ATOM 2085 C CA . MET A 1 284 ? 6.476 8.315 47.995 1.00 51.31 275 MET A CA 1
ATOM 2086 C C . MET A 1 284 ? 7.328 8.426 49.248 1.00 49.27 275 MET A C 1
ATOM 2087 O O . MET A 1 284 ? 6.775 8.583 50.343 1.00 51.08 275 MET A O 1
ATOM 2092 N N . ALA A 1 285 ? 8.654 8.314 49.135 1.00 49.41 276 ALA A N 1
ATOM 2093 C CA . ALA A 1 285 ? 9.476 8.436 50.337 1.00 53.61 276 ALA A CA 1
ATOM 2094 C C . ALA A 1 285 ? 9.541 9.883 50.833 1.00 55.05 276 ALA A C 1
ATOM 2095 O O . ALA A 1 285 ? 9.751 10.125 52.028 1.00 53.45 276 ALA A O 1
ATOM 2097 N N . ALA A 1 286 ? 9.383 10.861 49.929 1.00 53.76 277 ALA A N 1
ATOM 2098 C CA . ALA A 1 286 ? 9.395 12.250 50.380 1.00 51.25 277 ALA A CA 1
ATOM 2099 C C . ALA A 1 286 ? 8.342 12.511 51.444 1.00 48.58 277 ALA A C 1
ATOM 2100 O O . ALA A 1 286 ? 8.688 13.048 52.505 1.00 48.51 277 ALA A O 1
ATOM 2102 N N . PRO A 1 287 ? 7.055 12.246 51.207 1.00 49.72 278 PRO A N 1
ATOM 2103 C CA . PRO A 1 287 ? 6.051 12.608 52.207 1.00 53.64 278 PRO A CA 1
ATOM 2104 C C . PRO A 1 287 ? 6.184 11.826 53.504 1.00 59.05 278 PRO A C 1
ATOM 2105 O O . PRO A 1 287 ? 5.623 12.271 54.505 1.00 59.44 278 PRO A O 1
ATOM 2109 N N . ILE A 1 288 ? 6.928 10.711 53.516 1.00 57.14 279 ILE A N 1
ATOM 2110 C CA . ILE A 1 288 ? 7.196 9.980 54.757 1.00 55.44 279 ILE A CA 1
ATOM 2111 C C . ILE A 1 288 ? 8.106 10.803 55.665 1.00 57.14 279 ILE A C 1
ATOM 2112 O O . ILE A 1 288 ? 7.782 11.071 56.834 1.00 54.13 279 ILE A O 1
ATOM 2117 N N . SER A 1 289 ? 9.257 11.232 55.135 1.00 52.92 280 SER A N 1
ATOM 2118 C CA . SER A 1 289 ? 10.135 12.110 55.913 1.00 54.32 280 SER A CA 1
ATOM 2119 C C . SER A 1 289 ? 9.547 13.508 56.057 1.00 56.88 280 SER A C 1
ATOM 2120 O O . SER A 1 289 ? 9.880 14.227 57.015 1.00 53.67 280 SER A O 1
ATOM 2123 N N . GLY A 1 290 ? 8.671 13.905 55.136 1.00 55.59 281 GLY A N 1
ATOM 2124 C CA . GLY A 1 290 ? 7.933 15.145 55.328 1.00 58.37 281 GLY A CA 1
ATOM 2125 C C . GLY A 1 290 ? 7.029 15.104 56.547 1.00 59.46 281 GLY A C 1
ATOM 2126 O O . GLY A 1 290 ? 7.034 16.023 57.376 1.00 58.50 281 GLY A O 1
ATOM 2127 N N . TYR A 1 291 ? 6.216 14.050 56.667 1.00 58.04 282 TYR A N 1
ATOM 2128 C CA . TYR A 1 291 ? 5.330 13.952 57.818 1.00 58.43 282 TYR A CA 1
ATOM 2129 C C . TYR A 1 291 ? 6.041 13.425 59.056 1.00 54.60 282 TYR A C 1
ATOM 2130 O O . TYR A 1 291 ? 5.607 13.715 60.158 1.00 56.35 282 TYR A O 1
ATOM 2139 N N . TYR A 1 292 ? 7.154 12.711 58.926 1.00 56.46 283 TYR A N 1
ATOM 2140 C CA . TYR A 1 292 ? 7.853 12.107 60.071 1.00 57.13 283 TYR A CA 1
ATOM 2141 C C . TYR A 1 292 ? 9.332 12.455 59.981 1.00 56.74 283 TYR A C 1
ATOM 2142 O O . TYR A 1 292 ? 10.173 11.648 59.547 1.00 55.96 283 TYR A O 1
ATOM 2151 N N . PRO A 1 293 ? 9.691 13.654 60.405 1.00 57.55 284 PRO A N 1
ATOM 2152 C CA . PRO A 1 293 ? 11.037 14.152 60.093 1.00 60.14 284 PRO A CA 1
ATOM 2153 C C . PRO A 1 293 ? 12.144 13.374 60.793 1.00 57.86 284 PRO A C 1
ATOM 2154 O O . PRO A 1 293 ? 13.303 13.460 60.362 1.00 59.27 284 PRO A O 1
ATOM 2158 N N . ASP A 1 294 ? 11.844 12.588 61.826 1.00 54.38 285 ASP A N 1
ATOM 2159 C CA . ASP A 1 294 ? 12.943 11.805 62.373 1.00 58.62 285 ASP A CA 1
ATOM 2160 C C . ASP A 1 294 ? 13.244 10.538 61.563 1.00 56.81 285 ASP A C 1
ATOM 2161 O O . ASP A 1 294 ? 14.183 9.826 61.912 1.00 60.15 285 ASP A O 1
ATOM 2166 N N . ILE A 1 295 ? 12.511 10.262 60.487 1.00 54.91 286 ILE A N 1
ATOM 2167 C CA . ILE A 1 295 ? 12.744 9.083 59.634 1.00 49.43 286 ILE A CA 1
ATOM 2168 C C . ILE A 1 295 ? 13.776 9.437 58.556 1.00 49.81 286 ILE A C 1
ATOM 2169 O O . ILE A 1 295 ? 13.609 10.406 57.800 1.00 52.64 286 ILE A O 1
ATOM 2174 N N . SER A 1 296 ? 14.864 8.679 58.503 1.00 47.43 287 SER A N 1
ATOM 2175 C CA . SER A 1 296 ? 15.871 8.917 57.485 1.00 52.66 287 SER A CA 1
ATOM 2176 C C . SER A 1 296 ? 15.314 8.633 56.100 1.00 57.09 287 SER A C 1
ATOM 2177 O O . SER A 1 296 ? 14.537 7.693 55.902 1.00 52.71 287 SER A O 1
ATOM 2180 N N . HIS A 1 297 ? 15.711 9.486 55.148 1.00 48.88 288 HIS A N 1
ATOM 2181 C CA . HIS A 1 297 ? 15.354 9.333 53.745 1.00 49.08 288 HIS A CA 1
ATOM 2182 C C . HIS A 1 297 ? 15.557 7.900 53.239 1.00 48.01 288 HIS A C 1
ATOM 2183 O O . HIS A 1 297 ? 14.647 7.309 52.654 1.00 45.22 288 HIS A O 1
ATOM 2190 N N . GLY A 1 298 ? 16.766 7.360 53.388 1.00 44.95 289 GLY A N 1
ATOM 2191 C CA . GLY A 1 298 ? 17.051 6.017 52.904 1.00 47.31 289 GLY A CA 1
ATOM 2192 C C . GLY A 1 298 ? 16.269 4.904 53.598 1.00 45.08 289 GLY A C 1
ATOM 2193 O O . GLY A 1 298 ? 15.916 3.884 52.950 1.00 46.60 289 GLY A O 1
ATOM 2194 N N . GLN A 1 299 ? 15.975 5.067 54.901 1.00 46.54 290 GLN A N 1
ATOM 2195 C CA . GLN A 1 299 ? 15.125 4.066 55.559 1.00 50.01 290 GLN A CA 1
ATOM 2196 C C . GLN A 1 299 ? 13.715 4.141 55.008 1.00 52.63 290 GLN A C 1
ATOM 2197 O O . GLN A 1 299 ? 13.072 3.105 54.766 1.00 49.60 290 GLN A O 1
ATOM 2203 N N . ALA A 1 300 ? 13.224 5.364 54.780 1.00 48.78 291 ALA A N 1
ATOM 2204 C CA . ALA A 1 300 ? 11.930 5.501 54.119 1.00 47.41 291 ALA A CA 1
ATOM 2205 C C . ALA A 1 300 ? 11.940 4.813 52.739 1.00 49.67 291 ALA A C 1
ATOM 2206 O O . ALA A 1 300 ? 11.049 4.005 52.421 1.00 47.34 291 ALA A O 1
ATOM 2208 N N . LEU A 1 301 ? 12.960 5.085 51.914 1.00 45.34 292 LEU A N 1
ATOM 2209 C CA . LEU A 1 301 ? 13.035 4.403 50.620 1.00 48.96 292 LEU A CA 1
ATOM 2210 C C . LEU A 1 301 ? 12.987 2.883 50.815 1.00 52.90 292 LEU A C 1
ATOM 2211 O O . LEU A 1 301 ? 12.233 2.174 50.137 1.00 51.80 292 LEU A O 1
ATOM 2216 N N . ALA A 1 302 ? 13.818 2.373 51.728 1.00 43.85 293 ALA A N 1
ATOM 2217 C CA . ALA A 1 302 ? 13.883 0.925 51.940 1.00 51.57 293 ALA A CA 1
ATOM 2218 C C . ALA A 1 302 ? 12.511 0.344 52.253 1.00 53.12 293 ALA A C 1
ATOM 2219 O O . ALA A 1 302 ? 12.087 -0.640 51.633 1.00 49.25 293 ALA A O 1
ATOM 2221 N N . SER A 1 303 ? 11.783 0.960 53.189 1.00 52.41 294 SER A N 1
ATOM 2222 C CA . SER A 1 303 ? 10.572 0.297 53.696 1.00 55.94 294 SER A CA 1
ATOM 2223 C C . SER A 1 303 ? 9.435 0.219 52.664 1.00 56.09 294 SER A C 1
ATOM 2224 O O . SER A 1 303 ? 8.461 -0.520 52.890 1.00 53.35 294 SER A O 1
ATOM 2227 N N . ILE A 1 304 ? 9.514 0.960 51.556 1.00 47.99 295 ILE A N 1
ATOM 2228 C CA . ILE A 1 304 ? 8.496 0.903 50.518 1.00 50.86 295 ILE A CA 1
ATOM 2229 C C . ILE A 1 304 ? 9.007 0.289 49.214 1.00 51.02 295 ILE A C 1
ATOM 2230 O O . ILE A 1 304 ? 8.227 0.155 48.258 1.00 48.62 295 ILE A O 1
ATOM 2235 N N . SER A 1 305 ? 10.261 -0.165 49.169 1.00 50.16 296 SER A N 1
ATOM 2236 C CA . SER A 1 305 ? 10.854 -0.607 47.904 1.00 53.22 296 SER A CA 1
ATOM 2237 C C . SER A 1 305 ? 10.171 -1.865 47.330 1.00 53.27 296 SER A C 1
ATOM 2238 O O . SER A 1 305 ? 9.811 -1.914 46.138 1.00 53.22 296 SER A O 1
ATOM 2241 N N . VAL A 1 306 ? 10.014 -2.908 48.142 1.00 53.86 297 VAL A N 1
ATOM 2242 C CA . VAL A 1 306 ? 9.515 -4.178 47.615 1.00 54.36 297 VAL A CA 1
ATOM 2243 C C . VAL A 1 306 ? 8.160 -3.962 46.953 1.00 56.26 297 VAL A C 1
ATOM 2244 O O . VAL A 1 306 ? 7.973 -4.355 45.799 1.00 61.06 297 VAL A O 1
ATOM 2248 N N . PRO A 1 307 ? 7.188 -3.354 47.637 1.00 57.77 298 PRO A N 1
ATOM 2249 C CA . PRO A 1 307 ? 5.861 -3.177 47.018 1.00 59.49 298 PRO A CA 1
ATOM 2250 C C . PRO A 1 307 ? 5.900 -2.370 45.739 1.00 57.78 298 PRO A C 1
ATOM 2251 O O . PRO A 1 307 ? 5.174 -2.672 44.782 1.00 59.07 298 PRO A O 1
ATOM 2255 N N . ILE A 1 308 ? 6.744 -1.335 45.697 1.00 56.70 299 ILE A N 1
ATOM 2256 C CA . ILE A 1 308 ? 6.804 -0.487 44.510 1.00 56.60 299 ILE A CA 1
ATOM 2257 C C . ILE A 1 308 ? 7.418 -1.257 43.345 1.00 54.55 299 ILE A C 1
ATOM 2258 O O . ILE A 1 308 ? 6.836 -1.324 42.266 1.00 62.19 299 ILE A O 1
ATOM 2263 N N . MET A 1 309 ? 8.583 -1.869 43.554 1.00 55.51 300 MET A N 1
ATOM 2264 C CA . MET A 1 309 ? 9.188 -2.676 42.506 1.00 57.94 300 MET A CA 1
ATOM 2265 C C . MET A 1 309 ? 8.210 -3.727 41.993 1.00 57.10 300 MET A C 1
ATOM 2266 O O . MET A 1 309 ? 8.109 -3.946 40.778 1.00 55.22 300 MET A O 1
ATOM 2271 N N . GLU A 1 310 ? 7.446 -4.350 42.897 1.00 59.92 301 GLU A N 1
ATOM 2272 C CA . GLU A 1 310 ? 6.469 -5.351 42.465 1.00 61.60 301 GLU A CA 1
ATOM 2273 C C . GLU A 1 310 ? 5.353 -4.719 41.624 1.00 64.36 301 GLU A C 1
ATOM 2274 O O . GLU A 1 310 ? 4.884 -5.321 40.647 1.00 63.62 301 GLU A O 1
ATOM 2280 N N . HIS A 1 311 ? 4.924 -3.498 41.977 1.00 66.61 302 HIS A N 1
ATOM 2281 C CA . HIS A 1 311 ? 3.863 -2.839 41.221 1.00 64.22 302 HIS A CA 1
ATOM 2282 C C . HIS A 1 311 ? 4.354 -2.411 39.849 1.00 64.17 302 HIS A C 1
ATOM 2283 O O . HIS A 1 311 ? 3.611 -2.504 38.864 1.00 65.75 302 HIS A O 1
ATOM 2290 N N . ASN A 1 312 ? 5.591 -1.903 39.774 1.00 57.24 303 ASN A N 1
ATOM 2291 C CA . ASN A 1 312 ? 6.123 -1.515 38.478 1.00 56.46 303 ASN A CA 1
ATOM 2292 C C . ASN A 1 312 ? 6.339 -2.736 37.598 1.00 61.48 303 ASN A C 1
ATOM 2293 O O . ASN A 1 312 ? 6.092 -2.677 36.390 1.00 62.28 303 ASN A O 1
ATOM 2298 N N . ILE A 1 313 ? 6.756 -3.858 38.182 1.00 64.16 304 ILE A N 1
ATOM 2299 C CA . ILE A 1 313 ? 6.961 -5.060 37.381 1.00 62.00 304 ILE A CA 1
ATOM 2300 C C . ILE A 1 313 ? 5.625 -5.652 36.946 1.00 67.92 304 ILE A C 1
ATOM 2301 O O . ILE A 1 313 ? 5.492 -6.173 35.827 1.00 66.44 304 ILE A O 1
ATOM 2306 N N . GLU A 1 314 ? 4.611 -5.591 37.816 1.00 69.30 305 GLU A N 1
ATOM 2307 C CA . GLU A 1 314 ? 3.345 -6.210 37.452 1.00 73.16 305 GLU A CA 1
ATOM 2308 C C . GLU A 1 314 ? 2.627 -5.445 36.349 1.00 73.40 305 GLU A C 1
ATOM 2309 O O . GLU A 1 314 ? 1.884 -6.046 35.577 1.00 75.95 305 GLU A O 1
ATOM 2315 N N . ASN A 1 315 ? 2.836 -4.135 36.239 1.00 74.74 306 ASN A N 1
ATOM 2316 C CA . ASN A 1 315 ? 2.165 -3.342 35.218 1.00 77.03 306 ASN A CA 1
ATOM 2317 C C . ASN A 1 315 ? 3.101 -2.919 34.088 1.00 77.27 306 ASN A C 1
ATOM 2318 O O . ASN A 1 315 ? 2.789 -1.977 33.352 1.00 80.97 306 ASN A O 1
ATOM 2323 N N . GLY A 1 316 ? 4.232 -3.599 33.922 1.00 73.73 307 GLY A N 1
ATOM 2324 C CA . GLY A 1 316 ? 5.259 -3.160 33.003 1.00 71.84 307 GLY A CA 1
ATOM 2325 C C . GLY A 1 316 ? 5.110 -3.754 31.611 1.00 70.83 307 GLY A C 1
ATOM 2326 O O . GLY A 1 316 ? 4.095 -4.353 31.253 1.00 69.11 307 GLY A O 1
ATOM 2327 N N . ASP A 1 317 ? 6.152 -3.557 30.811 1.00 69.76 308 ASP A N 1
ATOM 2328 C CA . ASP A 1 317 ? 6.261 -4.107 29.471 1.00 75.76 308 ASP A CA 1
ATOM 2329 C C . ASP A 1 317 ? 7.674 -4.656 29.322 1.00 67.75 308 ASP A C 1
ATOM 2330 O O . ASP A 1 317 ? 8.490 -4.553 30.248 1.00 61.20 308 ASP A O 1
ATOM 2335 N N . GLU A 1 318 ? 7.967 -5.243 28.149 1.00 65.16 309 GLU A N 1
ATOM 2336 C CA . GLU A 1 318 ? 9.246 -5.932 27.977 1.00 67.18 309 GLU A CA 1
ATOM 2337 C C . GLU A 1 318 ? 10.436 -4.980 28.107 1.00 62.61 309 GLU A C 1
ATOM 2338 O O . GLU A 1 318 ? 11.484 -5.367 28.628 1.00 64.95 309 GLU A O 1
ATOM 2344 N N . LYS A 1 319 ? 10.302 -3.727 27.686 1.00 62.36 310 LYS A N 1
ATOM 2345 C CA . LYS A 1 319 ? 11.428 -2.803 27.825 1.00 61.79 310 LYS A CA 1
ATOM 2346 C C . LYS A 1 319 ? 11.723 -2.486 29.301 1.00 58.05 310 LYS A C 1
ATOM 2347 O O . LYS A 1 319 ? 12.888 -2.422 29.710 1.00 53.13 310 LYS A O 1
ATOM 2353 N N . THR A 1 320 ? 10.682 -2.321 30.118 1.00 56.09 311 THR A N 1
ATOM 2354 C CA . THR A 1 320 ? 10.903 -2.081 31.542 1.00 55.15 311 THR A CA 1
ATOM 2355 C C . THR A 1 320 ? 11.331 -3.365 32.253 1.00 56.14 311 THR A C 1
ATOM 2356 O O . THR A 1 320 ? 12.216 -3.346 33.121 1.00 53.42 311 THR A O 1
ATOM 2360 N N . TRP A 1 321 ? 10.754 -4.504 31.863 1.00 60.33 312 TRP A N 1
ATOM 2361 C CA . TRP A 1 321 ? 11.193 -5.777 32.422 1.00 60.66 312 TRP A CA 1
ATOM 2362 C C . TRP A 1 321 ? 12.678 -6.016 32.177 1.00 60.87 312 TRP A C 1
ATOM 2363 O O . TRP A 1 321 ? 13.393 -6.463 33.081 1.00 57.93 312 TRP A O 1
ATOM 2374 N N . GLU A 1 322 ? 13.172 -5.698 30.974 1.00 56.70 313 GLU A N 1
ATOM 2375 C CA . GLU A 1 322 ? 14.600 -5.876 30.694 1.00 56.58 313 GLU A CA 1
ATOM 2376 C C . GLU A 1 322 ? 15.472 -4.991 31.594 1.00 55.28 313 GLU A C 1
ATOM 2377 O O . GLU A 1 322 ? 16.549 -5.415 32.048 1.00 54.10 313 GLU A O 1
ATOM 2383 N N . ARG A 1 323 ? 15.035 -3.746 31.848 1.00 52.30 314 ARG A N 1
ATOM 2384 C CA . ARG A 1 323 ? 15.765 -2.897 32.787 1.00 50.08 314 ARG A CA 1
ATOM 2385 C C . ARG A 1 323 ? 15.827 -3.524 34.188 1.00 51.85 314 ARG A C 1
ATOM 2386 O O . ARG A 1 323 ? 16.906 -3.638 34.783 1.00 49.70 314 ARG A O 1
ATOM 2394 N N . TYR A 1 324 ? 14.689 -3.970 34.725 1.00 51.72 315 TYR A N 1
ATOM 2395 C CA . TYR A 1 324 ? 14.729 -4.664 36.015 1.00 52.33 315 TYR A CA 1
ATOM 2396 C C . TYR A 1 324 ? 15.580 -5.941 35.975 1.00 58.60 315 TYR A C 1
ATOM 2397 O O . TYR A 1 324 ? 16.200 -6.309 36.985 1.00 53.47 315 TYR A O 1
ATOM 2406 N N . SER A 1 325 ? 15.641 -6.632 34.831 1.00 56.26 316 SER A N 1
ATOM 2407 C CA . SER A 1 325 ? 16.488 -7.825 34.794 1.00 55.90 316 SER A CA 1
ATOM 2408 C C . SER A 1 325 ? 17.973 -7.442 34.856 1.00 54.35 316 SER A C 1
ATOM 2409 O O . SER A 1 325 ? 18.764 -8.095 35.541 1.00 56.88 316 SER A O 1
ATOM 2412 N N . ARG A 1 326 ? 18.378 -6.371 34.183 1.00 52.69 317 ARG A N 1
ATOM 2413 C CA . ARG A 1 326 ? 19.757 -5.901 34.374 1.00 56.21 317 ARG A CA 1
ATOM 2414 C C . ARG A 1 326 ? 20.038 -5.509 35.823 1.00 50.26 317 ARG A C 1
ATOM 2415 O O . ARG A 1 326 ? 21.153 -5.699 36.333 1.00 49.94 317 ARG A O 1
ATOM 2423 N N . ILE A 1 327 ? 19.065 -4.924 36.493 1.00 49.87 318 ILE A N 1
ATOM 2424 C CA . ILE A 1 327 ? 19.276 -4.636 37.906 1.00 49.25 318 ILE A CA 1
ATOM 2425 C C . ILE A 1 327 ? 19.473 -5.949 38.676 1.00 52.48 318 ILE A C 1
ATOM 2426 O O . ILE A 1 327 ? 20.390 -6.081 39.505 1.00 50.73 318 ILE A O 1
ATOM 2431 N N . ALA A 1 328 ? 18.654 -6.957 38.364 1.00 52.83 319 ALA A N 1
ATOM 2432 C CA . ALA A 1 328 ? 18.785 -8.235 39.066 1.00 54.65 319 ALA A CA 1
ATOM 2433 C C . ALA A 1 328 ? 20.184 -8.811 38.877 1.00 58.01 319 ALA A C 1
ATOM 2434 O O . ALA A 1 328 ? 20.836 -9.234 39.842 1.00 55.23 319 ALA A O 1
ATOM 2436 N N . VAL A 1 329 ? 20.688 -8.770 37.636 1.00 54.55 320 VAL A N 1
ATOM 2437 C CA . VAL A 1 329 ? 22.024 -9.283 37.346 1.00 54.75 320 VAL A CA 1
ATOM 2438 C C . VAL A 1 329 ? 23.073 -8.500 38.128 1.00 53.17 320 VAL A C 1
ATOM 2439 O O . VAL A 1 329 ? 23.975 -9.078 38.754 1.00 56.30 320 VAL A O 1
ATOM 2443 N N . ALA A 1 330 ? 22.982 -7.162 38.096 1.00 52.50 321 ALA A N 1
ATOM 2444 C CA . ALA A 1 330 ? 23.927 -6.365 38.856 1.00 49.82 321 ALA A CA 1
ATOM 2445 C C . ALA A 1 330 ? 23.837 -6.657 40.347 1.00 50.42 321 ALA A C 1
ATOM 2446 O O . ALA A 1 330 ? 24.818 -6.460 41.067 1.00 51.87 321 ALA A O 1
ATOM 2448 N N . LEU A 1 331 ? 22.677 -7.082 40.842 1.00 55.35 322 LEU A N 1
ATOM 2449 C CA . LEU A 1 331 ? 22.543 -7.494 42.247 1.00 59.75 322 LEU A CA 1
ATOM 2450 C C . LEU A 1 331 ? 23.016 -8.935 42.531 1.00 63.61 322 LEU A C 1
ATOM 2451 O O . LEU A 1 331 ? 22.768 -9.447 43.629 1.00 65.34 322 LEU A O 1
ATOM 2456 N N . ASP A 1 332 ? 23.649 -9.616 41.566 1.00 65.01 323 ASP A N 1
ATOM 2457 C CA . ASP A 1 332 ? 23.994 -11.044 41.687 1.00 65.76 323 ASP A CA 1
ATOM 2458 C C . ASP A 1 332 ? 22.775 -11.940 41.944 1.00 66.06 323 ASP A C 1
ATOM 2459 O O . ASP A 1 332 ? 22.908 -13.038 42.530 1.00 65.03 323 ASP A O 1
ATOM 2464 N N . ALA A 1 333 ? 21.564 -11.521 41.582 1.00 68.99 324 ALA A N 1
ATOM 2465 C CA . ALA A 1 333 ? 20.422 -12.394 41.830 1.00 71.85 324 ALA A CA 1
ATOM 2466 C C . ALA A 1 333 ? 20.129 -13.302 40.654 1.00 77.69 324 ALA A C 1
ATOM 2467 O O . ALA A 1 333 ? 19.228 -14.134 40.750 1.00 78.22 324 ALA A O 1
ATOM 2469 N N . SER A 1 334 ? 20.866 -13.157 39.561 1.00 80.51 325 SER A N 1
ATOM 2470 C CA . SER A 1 334 ? 20.557 -13.877 38.339 1.00 86.23 325 SER A CA 1
ATOM 2471 C C . SER A 1 334 ? 21.728 -13.741 37.389 1.00 80.79 325 SER A C 1
ATOM 2472 O O . SER A 1 334 ? 22.539 -12.817 37.497 1.00 76.38 325 SER A O 1
ATOM 2475 N N . LYS A 1 335 ? 21.762 -14.648 36.422 1.00 78.34 326 LYS A N 1
ATOM 2476 C CA . LYS A 1 335 ? 22.861 -14.747 35.477 1.00 77.95 326 LYS A CA 1
ATOM 2477 C C . LYS A 1 335 ? 22.476 -14.049 34.178 1.00 77.37 326 LYS A C 1
ATOM 2478 O O . LYS A 1 335 ? 23.068 -13.009 33.841 1.00 80.60 326 LYS A O 1
ATOM 2484 N N . PRO A 1 336 ? 21.478 -14.538 33.439 1.00 76.06 327 PRO A N 1
ATOM 2485 C CA . PRO A 1 336 ? 21.156 -13.918 32.142 1.00 74.53 327 PRO A CA 1
ATOM 2486 C C . PRO A 1 336 ? 20.181 -12.746 32.225 1.00 70.38 327 PRO A C 1
ATOM 2487 O O . PRO A 1 336 ? 19.163 -12.796 32.918 1.00 72.16 327 PRO A O 1
ATOM 2491 N N . VAL A 1 337 ? 20.505 -11.664 31.505 1.00 67.61 328 VAL A N 1
ATOM 2492 C CA . VAL A 1 337 ? 19.518 -10.619 31.266 1.00 62.62 328 VAL A CA 1
ATOM 2493 C C . VAL A 1 337 ? 18.435 -11.166 30.343 1.00 64.12 328 VAL A C 1
ATOM 2494 O O . VAL A 1 337 ? 18.734 -11.895 29.396 1.00 64.00 328 VAL A O 1
ATOM 2498 N N . ASP A 1 338 ? 17.165 -10.869 30.633 1.00 63.28 329 ASP A N 1
ATOM 2499 C CA . ASP A 1 338 ? 16.064 -11.264 29.740 1.00 66.34 329 ASP A CA 1
ATOM 2500 C C . ASP A 1 338 ? 14.990 -10.200 29.860 1.00 64.36 329 ASP A C 1
ATOM 2501 O O . ASP A 1 338 ? 15.058 -9.333 30.739 1.00 62.52 329 ASP A O 1
ATOM 2506 N N . ASN A 1 339 ? 13.980 -10.270 28.995 1.00 63.77 330 ASN A N 1
ATOM 2507 C CA . ASN A 1 339 ? 12.982 -9.208 28.946 1.00 63.06 330 ASN A CA 1
ATOM 2508 C C . ASN A 1 339 ? 11.583 -9.690 29.314 1.00 66.56 330 ASN A C 1
ATOM 2509 O O . ASN A 1 339 ? 10.598 -9.208 28.769 1.00 67.49 330 ASN A O 1
ATOM 2514 N N . THR A 1 340 ? 11.463 -10.599 30.277 1.00 68.63 331 THR A N 1
ATOM 2515 C CA . THR A 1 340 ? 10.172 -11.138 30.700 1.00 71.16 331 THR A CA 1
ATOM 2516 C C . THR A 1 340 ? 9.799 -10.683 32.110 1.00 68.26 331 THR A C 1
ATOM 2517 O O . THR A 1 340 ? 10.655 -10.329 32.920 1.00 70.10 331 THR A O 1
ATOM 2521 N N . ARG A 1 341 ? 8.498 -10.756 32.404 1.00 69.54 332 ARG A N 1
ATOM 2522 C CA . ARG A 1 341 ? 8.009 -10.604 33.773 1.00 74.65 332 ARG A CA 1
ATOM 2523 C C . ARG A 1 341 ? 8.818 -11.427 34.771 1.00 73.86 332 ARG A C 1
ATOM 2524 O O . ARG A 1 341 ? 9.126 -10.945 35.868 1.00 70.10 332 ARG A O 1
ATOM 2532 N N . GLN A 1 342 ? 9.183 -12.664 34.415 1.00 73.35 333 GLN A N 1
ATOM 2533 C CA . GLN A 1 342 ? 9.845 -13.538 35.386 1.00 71.86 333 GLN A CA 1
ATOM 2534 C C . GLN A 1 342 ? 11.294 -13.131 35.611 1.00 69.92 333 GLN A C 1
ATOM 2535 O O . GLN A 1 342 ? 11.743 -13.044 36.758 1.00 74.11 333 GLN A O 1
ATOM 2541 N N . ALA A 1 343 ? 12.046 -12.869 34.533 1.00 70.12 334 ALA A N 1
ATOM 2542 C CA . ALA A 1 343 ? 13.403 -12.347 34.690 1.00 68.04 334 ALA A CA 1
ATOM 2543 C C . ALA A 1 343 ? 13.418 -11.065 35.512 1.00 63.11 334 ALA A C 1
ATOM 2544 O O . ALA A 1 343 ? 14.344 -10.828 36.303 1.00 61.82 334 ALA A O 1
ATOM 2546 N N . ALA A 1 344 ? 12.423 -10.205 35.305 1.00 62.62 335 ALA A N 1
ATOM 2547 C CA . ALA A 1 344 ? 12.416 -8.924 36.005 1.00 67.62 335 ALA A CA 1
ATOM 2548 C C . ALA A 1 344 ? 12.196 -9.143 37.487 1.00 63.42 335 ALA A C 1
ATOM 2549 O O . ALA A 1 344 ? 12.794 -8.461 38.333 1.00 58.96 335 ALA A O 1
ATOM 2551 N N . SER A 1 345 ? 11.357 -10.118 37.804 1.00 67.62 336 SER A N 1
ATOM 2552 C CA . SER A 1 345 ? 10.976 -10.420 39.172 1.00 69.75 336 SER A CA 1
ATOM 2553 C C . SER A 1 345 ? 12.164 -10.846 40.013 1.00 68.08 336 SER A C 1
ATOM 2554 O O . SER A 1 345 ? 12.111 -10.730 41.237 1.00 66.82 336 SER A O 1
ATOM 2557 N N . LYS A 1 346 ? 13.241 -11.316 39.388 1.00 68.82 337 LYS A N 1
ATOM 2558 C CA . LYS A 1 346 ? 14.435 -11.601 40.159 1.00 63.80 337 LYS A CA 1
ATOM 2559 C C . LYS A 1 346 ? 15.044 -10.345 40.779 1.00 60.15 337 LYS A C 1
ATOM 2560 O O . LYS A 1 346 ? 15.812 -10.462 41.732 1.00 59.88 337 LYS A O 1
ATOM 2566 N N . ALA A 1 347 ? 14.762 -9.161 40.238 1.00 58.46 338 ALA A N 1
ATOM 2567 C CA . ALA A 1 347 ? 15.221 -7.944 40.908 1.00 57.72 338 ALA A CA 1
ATOM 2568 C C . ALA A 1 347 ? 14.620 -7.829 42.299 1.00 57.50 338 ALA A C 1
ATOM 2569 O O . ALA A 1 347 ? 15.257 -7.266 43.202 1.00 57.25 338 ALA A O 1
ATOM 2571 N N . VAL A 1 348 ? 13.405 -8.358 42.499 1.00 58.61 339 VAL A N 1
ATOM 2572 C CA . VAL A 1 348 ? 12.772 -8.288 43.817 1.00 64.14 339 VAL A CA 1
ATOM 2573 C C . VAL A 1 348 ? 13.498 -9.195 44.808 1.00 67.13 339 VAL A C 1
ATOM 2574 O O . VAL A 1 348 ? 13.705 -8.835 45.980 1.00 59.16 339 VAL A O 1
ATOM 2578 N N . ASP A 1 349 ? 13.886 -10.388 44.353 1.00 62.82 340 ASP A N 1
ATOM 2579 C CA . ASP A 1 349 ? 14.702 -11.279 45.167 1.00 64.59 340 ASP A CA 1
ATOM 2580 C C . ASP A 1 349 ? 16.045 -10.648 45.518 1.00 60.61 340 ASP A C 1
ATOM 2581 O O . ASP A 1 349 ? 16.492 -10.719 46.668 1.00 60.78 340 ASP A O 1
ATOM 2586 N N . GLY A 1 350 ? 16.738 -10.088 44.528 1.00 59.12 341 GLY A N 1
ATOM 2587 C CA . GLY A 1 350 ? 18.011 -9.450 44.824 1.00 57.55 341 GLY A CA 1
ATOM 2588 C C . GLY A 1 350 ? 17.851 -8.264 45.765 1.00 58.88 341 GLY A C 1
ATOM 2589 O O . GLY A 1 350 ? 18.686 -8.040 46.658 1.00 55.57 341 GLY A O 1
ATOM 2590 N N . LEU A 1 351 ? 16.765 -7.499 45.583 1.00 55.31 342 LEU A N 1
ATOM 2591 C CA . LEU A 1 351 ? 16.444 -6.388 46.484 1.00 56.02 342 LEU A CA 1
ATOM 2592 C C . LEU A 1 351 ? 16.235 -6.879 47.923 1.00 56.36 342 LEU A C 1
ATOM 2593 O O . LEU A 1 351 ? 16.769 -6.306 48.885 1.00 54.52 342 LEU A O 1
ATOM 2598 N N . LYS A 1 352 ? 15.429 -7.928 48.089 1.00 58.27 343 LYS A N 1
ATOM 2599 C CA . LYS A 1 352 ? 15.169 -8.444 49.438 1.00 62.94 343 LYS A CA 1
ATOM 2600 C C . LYS A 1 352 ? 16.468 -8.856 50.115 1.00 63.18 343 LYS A C 1
ATOM 2601 O O . LYS A 1 352 ? 16.751 -8.441 51.244 1.00 63.28 343 LYS A O 1
ATOM 2607 N N . ASN A 1 353 ? 17.300 -9.617 49.404 1.00 59.59 344 ASN A N 1
ATOM 2608 C CA . ASN A 1 353 ? 18.642 -9.938 49.872 1.00 65.08 344 ASN A CA 1
ATOM 2609 C C . ASN A 1 353 ? 19.425 -8.691 50.327 1.00 58.56 344 ASN A C 1
ATOM 2610 O O . ASN A 1 353 ? 19.988 -8.653 51.433 1.00 58.14 344 ASN A O 1
ATOM 2615 N N . LEU A 1 354 ? 19.486 -7.659 49.471 1.00 57.91 345 LEU A N 1
ATOM 2616 C CA . LEU A 1 354 ? 20.196 -6.430 49.830 1.00 53.91 345 LEU A CA 1
ATOM 2617 C C . 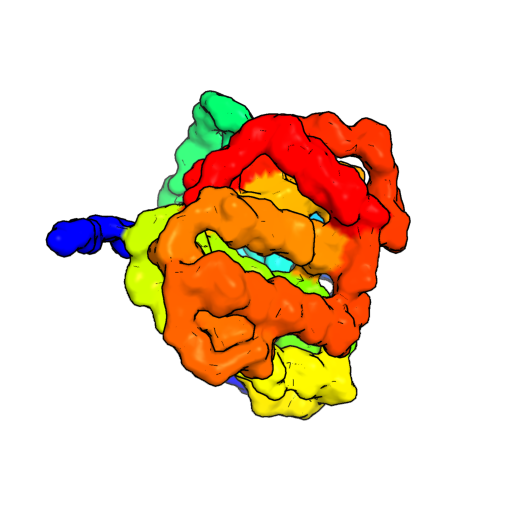LEU A 1 354 ? 19.673 -5.866 51.136 1.00 53.87 345 LEU A C 1
ATOM 2618 O O . LEU A 1 354 ? 20.44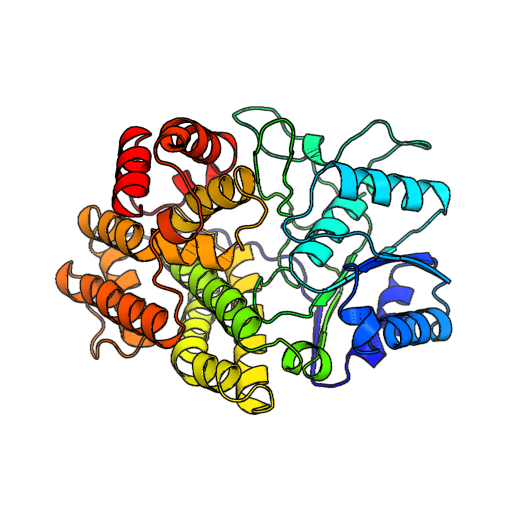3 -5.601 52.066 1.00 55.81 345 LEU A O 1
ATOM 2623 N N . LEU A 1 355 ? 18.354 -5.702 51.225 1.00 54.06 346 LEU A N 1
ATOM 2624 C CA . LEU A 1 355 ? 17.746 -5.050 52.368 1.00 54.73 346 LEU A CA 1
ATOM 2625 C C . LEU A 1 355 ? 18.000 -5.850 53.637 1.00 61.50 346 LEU A C 1
ATOM 2626 O O . LEU A 1 355 ? 18.231 -5.280 54.715 1.00 63.00 346 LEU A O 1
ATOM 2631 N N . ARG A 1 356 ? 17.963 -7.174 53.520 1.00 61.13 347 ARG A N 1
ATOM 2632 C CA . ARG A 1 356 ? 18.219 -8.024 54.674 1.00 63.77 347 ARG A CA 1
ATOM 2633 C C . ARG A 1 356 ? 19.671 -7.916 55.112 1.00 65.13 347 ARG A C 1
ATOM 2634 O O . ARG A 1 356 ? 19.960 -7.751 56.304 1.00 59.87 347 ARG A O 1
ATOM 2642 N N . SER A 1 357 ? 20.607 -7.978 54.157 1.00 60.46 348 SER A N 1
ATOM 2643 C CA . SER A 1 357 ? 21.994 -7.876 54.568 1.00 58.52 348 SER A CA 1
ATOM 2644 C C . SER A 1 357 ? 22.297 -6.541 55.276 1.00 66.14 348 SER A C 1
ATOM 2645 O O . SER A 1 357 ? 23.268 -6.477 56.037 1.00 57.43 348 SER A O 1
ATOM 2648 N N . LEU A 1 358 ? 21.501 -5.483 55.047 1.00 65.23 349 LEU A N 1
ATOM 2649 C CA . LEU A 1 358 ? 21.713 -4.172 55.652 1.00 62.58 349 LEU A CA 1
ATOM 2650 C C . LEU A 1 358 ? 20.788 -3.887 56.823 1.00 64.88 349 LEU A C 1
ATOM 2651 O O . LEU A 1 358 ? 20.841 -2.781 57.366 1.00 60.31 349 LEU A O 1
ATOM 2656 N N . ASP A 1 359 ? 19.909 -4.821 57.188 1.00 66.75 350 ASP A N 1
ATOM 2657 C CA . ASP A 1 359 ? 18.950 -4.592 58.275 1.00 69.59 350 ASP A CA 1
ATOM 2658 C C . ASP A 1 359 ? 18.056 -3.384 58.023 1.00 66.17 350 ASP A C 1
ATOM 2659 O O . ASP A 1 359 ? 17.752 -2.615 58.954 1.00 65.63 350 ASP A O 1
ATOM 2664 N N . LEU A 1 360 ? 17.680 -3.181 56.750 1.00 59.70 351 LEU A N 1
ATOM 2665 C CA . LEU A 1 360 ? 16.797 -2.092 56.336 1.00 56.10 351 LEU A CA 1
ATOM 2666 C C . LEU A 1 360 ? 15.370 -2.562 56.056 1.00 59.82 351 LEU A C 1
ATOM 2667 O O . LEU A 1 360 ? 14.486 -1.727 55.843 1.00 59.62 351 LEU A O 1
ATOM 2672 N N . ASP A 1 361 ? 15.108 -3.870 56.082 1.00 63.40 352 ASP A N 1
ATOM 2673 C CA . ASP A 1 361 ? 13.762 -4.376 55.805 1.00 66.94 352 ASP A CA 1
ATOM 2674 C C . ASP A 1 361 ? 12.901 -4.200 57.045 1.00 66.98 352 ASP A C 1
ATOM 2675 O O . ASP A 1 361 ? 12.765 -5.097 57.873 1.00 68.23 352 ASP A O 1
ATOM 2680 N N . LYS A 1 362 ? 12.297 -3.032 57.164 1.00 63.85 353 LYS A N 1
ATOM 2681 C CA . LYS A 1 362 ? 11.401 -2.741 58.263 1.00 66.24 353 LYS A CA 1
ATOM 2682 C C . LYS A 1 362 ? 10.113 -2.196 57.661 1.00 60.13 353 LYS A C 1
ATOM 2683 O O . LYS A 1 362 ? 10.170 -1.285 56.816 1.00 58.30 353 LYS A O 1
ATOM 2689 N N . PRO A 1 363 ? 8.953 -2.704 58.068 1.00 61.90 354 PRO A N 1
ATOM 2690 C CA . PRO A 1 363 ? 7.689 -2.090 57.645 1.00 63.71 354 PRO A CA 1
ATOM 2691 C C . PRO A 1 363 ? 7.579 -0.682 58.212 1.00 65.80 354 PRO A C 1
ATOM 2692 O O . PRO A 1 363 ? 8.208 -0.336 59.213 1.00 64.14 354 PRO A O 1
ATOM 2696 N N . LEU A 1 364 ? 6.740 0.133 57.571 1.00 68.55 355 LEU A N 1
ATOM 2697 C CA . LEU A 1 364 ? 6.613 1.520 57.997 1.00 67.75 355 LEU A CA 1
ATOM 2698 C C . LEU A 1 364 ? 6.176 1.619 59.463 1.00 68.09 355 LEU A C 1
ATOM 2699 O O . LEU A 1 364 ? 6.577 2.557 60.169 1.00 61.85 355 LEU A O 1
ATOM 2704 N N . SER A 1 365 ? 5.419 0.624 59.952 1.00 66.54 356 SER A N 1
ATOM 2705 C CA . SER A 1 365 ? 5.024 0.565 61.362 1.00 66.71 356 SER A CA 1
ATOM 2706 C C . SER A 1 365 ? 6.212 0.613 62.295 1.00 69.75 356 SER A C 1
ATOM 2707 O O . SER A 1 365 ? 6.151 1.218 63.379 1.00 69.91 356 SER A O 1
ATOM 2710 N N . GLU A 1 366 ? 7.268 -0.096 61.946 1.00 66.35 357 GLU A N 1
ATOM 2711 C CA . GLU A 1 366 ? 8.361 -0.136 62.883 1.00 69.41 357 GLU A CA 1
ATOM 2712 C C . GLU A 1 366 ? 9.119 1.178 62.922 1.00 65.38 357 GLU A C 1
ATOM 2713 O O . GLU A 1 366 ? 9.878 1.409 63.869 1.00 67.28 357 GLU A O 1
ATOM 2719 N N . LEU A 1 367 ? 8.858 2.065 61.967 1.00 65.13 358 LEU A N 1
ATOM 2720 C CA . LEU A 1 367 ? 9.446 3.395 61.965 1.00 64.79 358 LEU A CA 1
ATOM 2721 C C . LEU A 1 367 ? 8.600 4.423 62.709 1.00 63.95 358 LEU A C 1
ATOM 2722 O O . LEU A 1 367 ? 9.103 5.516 62.991 1.00 64.66 358 LEU A O 1
ATOM 2727 N N . GLY A 1 368 ? 7.338 4.102 63.014 1.00 65.87 359 GLY A N 1
ATOM 2728 C CA . GLY A 1 368 ? 6.400 5.014 63.645 1.00 66.14 359 GLY A CA 1
ATOM 2729 C C . GLY A 1 368 ? 5.328 5.621 62.743 1.00 67.51 359 GLY A C 1
ATOM 2730 O O . GLY A 1 368 ? 4.566 6.465 63.210 1.00 70.09 359 GLY A O 1
ATOM 2731 N N . VAL A 1 369 ? 5.241 5.224 61.474 1.00 70.73 360 VAL A N 1
ATOM 2732 C CA . VAL A 1 369 ? 4.177 5.699 60.584 1.00 69.19 360 VAL A CA 1
ATOM 2733 C C . VAL A 1 369 ? 2.844 5.080 60.985 1.00 72.68 360 VAL A C 1
ATOM 2734 O O . VAL A 1 369 ? 2.772 3.914 61.385 1.00 73.77 360 VAL A O 1
ATOM 2738 N N . GLU A 1 370 ? 1.767 5.843 60.834 1.00 72.72 361 GLU A N 1
ATOM 2739 C CA . GLU A 1 370 ? 0.447 5.386 61.257 1.00 76.22 361 GLU A CA 1
ATOM 2740 C C . GLU A 1 370 ? -0.500 5.390 60.070 1.00 74.14 361 GLU A C 1
ATOM 2741 O O . GLU A 1 370 ? -0.494 6.323 59.262 1.00 71.69 361 GLU A O 1
ATOM 2747 N N . GLU A 1 371 ? -1.327 4.350 59.994 1.00 73.08 362 GLU A N 1
ATOM 2748 C CA . GLU A 1 371 ? -2.190 4.160 58.838 1.00 76.07 362 GLU A CA 1
ATOM 2749 C C . GLU A 1 371 ? -3.046 5.388 58.551 1.00 75.10 362 GLU A C 1
ATOM 2750 O O . GLU A 1 371 ? -3.301 5.700 57.379 1.00 71.73 362 GLU A O 1
ATOM 2756 N N . GLU A 1 372 ? -3.492 6.095 59.600 1.00 75.37 363 GLU A N 1
ATOM 2757 C CA . GLU A 1 372 ? -4.347 7.268 59.421 1.00 76.52 363 GLU A CA 1
ATOM 2758 C C . GLU A 1 372 ? -3.710 8.326 58.529 1.00 73.60 363 GLU A C 1
ATOM 2759 O O . GLU A 1 372 ? -4.433 9.147 57.952 1.00 74.75 363 GLU A O 1
ATOM 2765 N N . LYS A 1 373 ? -2.387 8.341 58.410 1.00 69.86 364 LYS A N 1
ATOM 2766 C CA . LYS A 1 373 ? -1.712 9.348 57.591 1.00 69.88 364 LYS A CA 1
ATOM 2767 C C . LYS A 1 373 ? -1.741 9.068 56.085 1.00 69.17 364 LYS A C 1
ATOM 2768 O O . LYS A 1 373 ? -1.339 9.948 55.310 1.00 67.38 364 LYS A O 1
ATOM 2774 N N . ILE A 1 374 ? -2.203 7.901 55.638 1.00 69.67 365 ILE A N 1
ATOM 2775 C CA . ILE A 1 374 ? -2.034 7.523 54.221 1.00 68.25 365 ILE A CA 1
ATOM 2776 C C . ILE A 1 374 ? -2.546 8.584 53.253 1.00 68.34 365 ILE A C 1
ATOM 2777 O O . ILE A 1 374 ? -1.848 8.939 52.286 1.00 66.60 365 ILE A O 1
ATOM 2782 N N . PRO A 1 375 ? -3.789 9.031 53.385 1.00 72.94 366 PRO A N 1
ATOM 2783 C CA . PRO A 1 375 ? -4.308 9.968 52.381 1.00 74.35 366 PRO A CA 1
ATOM 2784 C C . PRO A 1 375 ? -3.525 11.248 52.341 1.00 74.65 366 PRO A C 1
ATOM 2785 O O . PRO A 1 375 ? -3.288 11.783 51.252 1.00 75.36 366 PRO A O 1
ATOM 2789 N N . GLU A 1 376 ? -3.090 11.746 53.499 1.00 70.19 367 GLU A N 1
ATOM 2790 C CA . GLU A 1 376 ? -2.241 12.924 53.508 1.00 66.09 367 GLU A CA 1
ATOM 2791 C C . GLU A 1 376 ? -0.922 12.667 52.805 1.00 62.94 367 GLU A C 1
ATOM 2792 O O . GLU A 1 376 ? -0.430 13.521 52.050 1.00 63.65 367 GLU A O 1
ATOM 2798 N N . MET A 1 377 ? -0.301 11.521 53.071 1.00 60.45 368 MET A N 1
ATOM 2799 C CA . MET A 1 377 ? 0.982 11.265 52.432 1.00 59.88 368 MET A CA 1
ATOM 2800 C C . MET A 1 377 ? 0.815 11.035 50.938 1.00 64.74 368 MET A C 1
ATOM 2801 O O . MET A 1 377 ? 1.716 11.355 50.150 1.00 64.10 368 MET A O 1
ATOM 2806 N N . THR A 1 378 ? -0.323 10.473 50.537 1.00 65.92 369 THR A N 1
ATOM 2807 C CA . THR A 1 378 ? -0.592 10.309 49.121 1.00 64.66 369 THR A CA 1
ATOM 2808 C C . THR A 1 378 ? -0.773 11.660 48.460 1.00 65.26 369 THR A C 1
ATOM 2809 O O . THR A 1 378 ? -0.195 11.912 47.404 1.00 65.87 369 THR A O 1
ATOM 2813 N N . GLU A 1 379 ? -1.536 12.556 49.089 1.00 68.01 370 GLU A N 1
ATOM 2814 C CA . GLU A 1 379 ? -1.601 13.930 48.602 1.00 70.40 370 GLU A CA 1
ATOM 2815 C C . GLU A 1 379 ? -0.217 14.545 48.515 1.00 65.83 370 GLU A C 1
ATOM 2816 O O . GLU A 1 379 ? 0.128 15.181 47.511 1.00 66.36 370 GLU A O 1
ATOM 2822 N N . GLY A 1 380 ? 0.592 14.373 49.561 1.00 61.02 371 GLY A N 1
ATOM 2823 C CA . GLY A 1 380 ? 1.955 14.871 49.508 1.00 57.71 371 GLY A CA 1
ATOM 2824 C C . GLY A 1 380 ? 2.679 14.422 48.248 1.00 60.70 371 GLY A C 1
ATOM 2825 O O . GLY A 1 380 ? 3.327 15.225 47.571 1.00 61.89 371 GLY A O 1
ATOM 2826 N N . ALA A 1 381 ? 2.566 13.134 47.908 1.00 58.72 372 ALA A N 1
ATOM 2827 C CA . ALA A 1 381 ? 3.357 12.598 46.809 1.00 61.56 372 ALA A CA 1
ATOM 2828 C C . ALA A 1 381 ? 2.984 13.265 45.490 1.00 59.38 372 ALA A C 1
ATOM 2829 O O . ALA A 1 381 ? 3.862 13.627 44.703 1.00 57.49 372 ALA A O 1
ATOM 2831 N N . PHE A 1 382 ? 1.693 13.488 45.253 1.00 60.11 373 PHE A N 1
ATOM 2832 C CA . PHE A 1 382 ? 1.313 14.119 43.996 1.00 62.26 373 PHE A CA 1
ATOM 2833 C C . PHE A 1 382 ? 1.559 15.625 44.002 1.00 62.95 373 PHE A C 1
ATOM 2834 O O . PHE A 1 382 ? 2.031 16.176 43.000 1.00 60.80 373 PHE A O 1
ATOM 2842 N N . ILE A 1 383 ? 1.279 16.313 45.116 1.00 61.21 374 ILE A N 1
ATOM 2843 C CA . ILE A 1 383 ? 1.499 17.759 45.143 1.00 61.72 374 ILE A CA 1
ATOM 2844 C C . ILE A 1 383 ? 2.963 18.088 44.934 1.00 58.92 374 ILE A C 1
ATOM 2845 O O . ILE A 1 383 ? 3.307 19.017 44.188 1.00 56.53 374 ILE A O 1
ATOM 2850 N N . TYR A 1 384 ? 3.849 17.365 45.614 1.00 57.18 375 TYR A N 1
ATOM 2851 C CA . TYR A 1 384 ? 5.225 17.809 45.704 1.00 53.72 375 TYR A CA 1
ATOM 2852 C C . TYR A 1 384 ? 6.220 16.972 44.917 1.00 52.30 375 TYR A C 1
ATOM 2853 O O . TYR A 1 384 ? 7.335 17.454 44.675 1.00 48.72 375 TYR A O 1
ATOM 2862 N N . MET A 1 385 ? 5.851 15.766 44.496 1.00 51.96 376 MET A N 1
ATOM 2863 C CA . MET A 1 385 ? 6.760 14.941 43.699 1.00 57.32 376 MET A CA 1
ATOM 2864 C C . MET A 1 385 ? 6.103 14.511 42.381 1.00 56.98 376 MET A C 1
ATOM 2865 O O . MET A 1 385 ? 6.285 13.389 41.901 1.00 55.67 376 MET A O 1
ATOM 2870 N N . GLY A 1 386 ? 5.396 15.445 41.736 1.00 54.30 377 GLY A N 1
ATOM 2871 C CA . GLY A 1 386 ? 4.667 15.119 40.529 1.00 55.76 377 GLY A CA 1
ATOM 2872 C C . GLY A 1 386 ? 5.577 14.643 39.418 1.00 56.09 377 GLY A C 1
ATOM 2873 O O . GLY A 1 386 ? 5.222 13.737 38.664 1.00 63.56 377 GLY A O 1
ATOM 2874 N N . GLY A 1 387 ? 6.773 15.218 39.325 1.00 52.55 378 GLY A N 1
ATOM 2875 C CA . GLY A 1 387 ? 7.711 14.804 38.289 1.00 52.64 378 GLY A CA 1
ATOM 2876 C C . GLY A 1 387 ? 8.086 13.341 38.396 1.00 52.94 378 GLY A C 1
ATOM 2877 O O . GLY A 1 387 ? 8.149 12.642 37.384 1.00 54.06 378 GLY A O 1
ATOM 2878 N N . GLY A 1 388 ? 8.330 12.859 39.628 1.00 48.85 379 GLY A N 1
ATOM 2879 C CA . GLY A 1 388 ? 8.704 11.464 39.826 1.00 47.43 379 GLY A CA 1
ATOM 2880 C C . GLY A 1 388 ? 7.574 10.503 39.483 1.00 52.76 379 GLY A C 1
ATOM 2881 O O . GLY A 1 388 ? 7.797 9.451 38.875 1.00 50.23 379 GLY A O 1
ATOM 2882 N N . ILE A 1 389 ? 6.341 10.859 39.842 1.00 54.37 380 ILE A N 1
ATOM 2883 C CA . ILE A 1 389 ? 5.207 10.048 39.415 1.00 56.85 380 ILE A CA 1
ATOM 2884 C C . ILE A 1 389 ? 5.127 10.009 37.901 1.00 57.45 380 ILE A C 1
ATOM 2885 O O . ILE A 1 389 ? 4.836 8.969 37.303 1.00 56.89 380 ILE A O 1
ATOM 2890 N N . GLU A 1 390 ? 5.371 11.143 37.256 1.00 59.21 381 GLU A N 1
ATOM 2891 C CA . GLU A 1 390 ? 5.331 11.171 35.799 1.00 58.82 381 GLU A CA 1
ATOM 2892 C C . GLU A 1 390 ? 6.455 10.336 35.196 1.00 57.47 381 GLU A C 1
ATOM 2893 O O . GLU A 1 390 ? 6.271 9.713 34.137 1.00 59.68 381 GLU A O 1
ATOM 2899 N N . ALA A 1 391 ? 7.621 10.293 35.859 1.00 52.04 382 ALA A N 1
ATOM 2900 C CA . ALA A 1 391 ? 8.769 9.535 35.358 1.00 50.07 382 ALA A CA 1
ATOM 2901 C C . ALA A 1 391 ? 8.648 8.028 35.566 1.00 50.14 382 ALA A C 1
ATOM 2902 O O . ALA A 1 391 ? 9.452 7.279 34.998 1.00 50.29 382 ALA A O 1
ATOM 2904 N N . ASN A 1 392 ? 7.708 7.583 36.373 1.00 49.98 383 ASN A N 1
ATOM 2905 C CA . ASN A 1 392 ? 7.608 6.171 36.692 1.00 52.23 383 ASN A CA 1
ATOM 2906 C C . ASN A 1 392 ? 7.189 5.394 35.439 1.00 55.08 383 ASN A C 1
ATOM 2907 O O . ASN A 1 392 ? 6.344 5.859 34.669 1.00 56.24 383 ASN A O 1
ATOM 2912 N N . PRO A 1 393 ? 7.782 4.236 35.178 1.00 56.53 384 PRO A N 1
ATOM 2913 C CA . PRO A 1 393 ? 7.470 3.551 33.902 1.00 56.90 384 PRO A CA 1
ATOM 2914 C C . PRO A 1 393 ? 6.002 3.092 33.773 1.00 63.18 384 PRO A C 1
ATOM 2915 O O . PRO A 1 393 ? 5.567 2.798 32.655 1.00 67.79 384 PRO A O 1
ATOM 2919 N N . VAL A 1 394 ? 5.207 3.040 34.852 1.00 65.18 385 VAL A N 1
ATOM 2920 C CA . VAL A 1 394 ? 3.802 2.658 34.726 1.00 68.02 385 VAL A CA 1
ATOM 2921 C C . VAL A 1 394 ? 2.922 3.674 35.443 1.00 70.99 385 VAL A C 1
ATOM 2922 O O . VAL A 1 394 ? 3.305 4.231 36.476 1.00 70.68 385 VAL A O 1
ATOM 2926 N N . ASP A 1 395 ? 1.733 3.921 34.884 1.00 73.13 386 ASP A N 1
ATOM 2927 C CA . ASP A 1 395 ? 0.775 4.817 35.531 1.00 78.56 386 ASP A CA 1
ATOM 2928 C C . ASP A 1 395 ? 0.588 4.453 36.991 1.00 72.03 386 ASP A C 1
ATOM 2929 O O . ASP A 1 395 ? 0.672 3.282 37.369 1.00 71.07 386 ASP A O 1
ATOM 2934 N N . VAL A 1 396 ? 0.262 5.456 37.803 1.00 69.52 387 VAL A N 1
ATO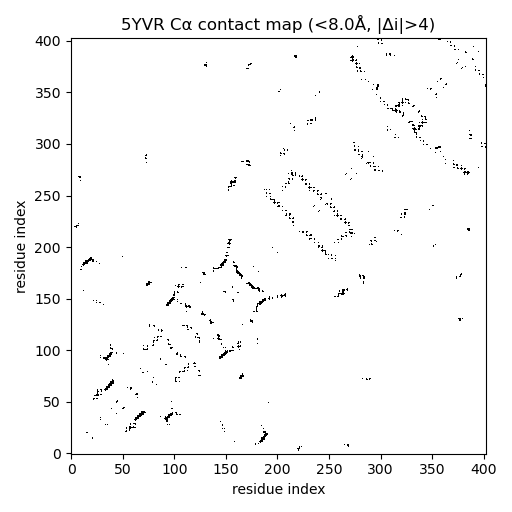M 2935 C CA . VAL A 1 396 ? -0.346 5.201 39.101 1.00 70.80 387 VAL A CA 1
ATOM 2936 C C . VAL A 1 396 ? -1.425 6.232 39.363 1.00 68.48 387 VAL A C 1
ATOM 2937 O O . VAL A 1 396 ? -1.250 7.424 39.086 1.00 67.75 387 VAL A O 1
ATOM 2941 N N . SER A 1 397 ? -2.534 5.767 39.905 1.00 67.70 388 SER A N 1
ATOM 2942 C CA . SER A 1 397 ? -3.574 6.633 40.420 1.00 72.54 388 SER A CA 1
ATOM 2943 C C . SER A 1 397 ? -3.329 6.931 41.900 1.00 72.57 388 SER A C 1
ATOM 2944 O O . SER A 1 397 ? -2.502 6.304 42.562 1.00 71.81 388 SER A O 1
ATOM 2947 N N . LYS A 1 398 ? -4.075 7.906 42.416 1.00 72.84 389 LYS A N 1
ATOM 2948 C CA . LYS A 1 398 ? -4.023 8.198 43.845 1.00 72.55 389 LYS A CA 1
ATOM 2949 C C . LYS A 1 398 ? -4.373 6.979 44.695 1.00 72.96 389 LYS A C 1
ATOM 2950 O O . LYS A 1 398 ? -3.864 6.845 45.813 1.00 73.31 389 LYS A O 1
ATOM 2956 N N . GLU A 1 399 ? -5.228 6.076 44.196 1.00 75.20 390 GLU A N 1
ATOM 2957 C CA . GLU A 1 399 ? -5.555 4.889 44.988 1.00 78.95 390 GLU A CA 1
ATOM 2958 C C . GLU A 1 399 ? -4.512 3.783 44.853 1.00 77.20 390 GLU A C 1
ATOM 2959 O O . GLU A 1 399 ? -4.376 2.962 45.765 1.00 80.19 390 GLU A O 1
ATOM 2965 N N . ASP A 1 400 ? -3.792 3.715 43.733 1.00 72.54 391 ASP A N 1
ATOM 2966 C CA . ASP A 1 400 ? -2.623 2.842 43.678 1.00 68.73 391 ASP A CA 1
ATOM 2967 C C . ASP A 1 400 ? -1.636 3.190 44.791 1.00 65.81 391 ASP A C 1
ATOM 2968 O O . ASP A 1 400 ? -1.039 2.306 45.419 1.00 63.14 391 ASP A O 1
ATOM 2973 N N . VAL A 1 401 ? -1.399 4.481 45.003 1.00 66.60 392 VAL A N 1
ATOM 2974 C CA . VAL A 1 401 ? -0.351 4.870 45.941 1.00 62.77 392 VAL A CA 1
ATOM 2975 C C . VAL A 1 401 ? -0.811 4.641 47.384 1.00 62.89 392 VAL A C 1
ATOM 2976 O O . VAL A 1 401 ? -0.043 4.155 48.224 1.00 62.66 392 VAL A O 1
ATOM 2980 N N . LYS A 1 402 ? -2.076 4.942 47.680 1.00 64.63 393 LYS A N 1
ATOM 2981 C CA . LYS A 1 402 ? -2.649 4.559 48.972 1.00 69.89 393 LYS A CA 1
ATOM 2982 C C . LYS A 1 402 ? -2.443 3.074 49.255 1.00 74.01 393 LYS A C 1
ATOM 2983 O O . LYS A 1 402 ? -2.006 2.696 50.349 1.00 76.18 393 LYS A O 1
ATOM 2989 N N . GLU A 1 403 ? -2.760 2.209 48.279 1.00 74.63 394 GLU A N 1
ATOM 2990 C CA . GLU A 1 403 ? -2.663 0.765 48.496 1.00 72.60 394 GLU A CA 1
ATOM 2991 C C . GLU A 1 403 ? -1.226 0.341 48.745 1.00 63.64 394 GLU A C 1
ATOM 2992 O O . GLU A 1 403 ? -0.964 -0.590 49.520 1.00 63.84 394 GLU A O 1
ATOM 2998 N N . ILE A 1 404 ? -0.287 0.998 48.067 1.00 60.31 395 ILE A N 1
ATOM 2999 C CA . ILE A 1 404 ? 1.137 0.695 48.196 1.00 62.29 395 ILE A CA 1
ATOM 3000 C C . ILE A 1 404 ? 1.634 1.012 49.602 1.00 60.45 395 ILE A C 1
ATOM 3001 O O . ILE A 1 404 ? 2.382 0.231 50.211 1.00 59.80 395 ILE A O 1
ATOM 3006 N N . PHE A 1 405 ? 1.247 2.180 50.112 1.00 60.18 396 PHE A N 1
ATOM 3007 C CA . PHE A 1 405 ? 1.565 2.586 51.477 1.00 61.76 396 PHE A CA 1
ATOM 3008 C C . PHE A 1 405 ? 1.047 1.577 52.501 1.00 64.75 396 PHE A C 1
ATOM 3009 O O . PHE A 1 405 ? 1.724 1.283 53.491 1.00 67.20 396 PHE A O 1
ATOM 3017 N N . ARG A 1 406 ? -0.149 1.023 52.271 1.00 70.20 397 ARG A N 1
ATOM 3018 C CA . ARG A 1 406 ? -0.740 0.103 53.245 1.00 72.48 397 ARG A CA 1
ATOM 3019 C C . ARG A 1 406 ? -0.001 -1.223 53.270 1.00 71.55 397 ARG A C 1
ATOM 3020 O O . ARG A 1 406 ? 0.249 -1.776 54.345 1.00 68.24 397 ARG A O 1
ATOM 3028 N N . LYS A 1 407 ? 0.356 -1.742 52.093 1.00 70.09 398 LYS A N 1
ATOM 3029 C CA . LYS A 1 407 ? 1.176 -2.943 51.999 1.00 68.33 398 LYS A CA 1
ATOM 3030 C C . LYS A 1 407 ? 2.549 -2.762 52.640 1.00 65.31 398 LYS A C 1
ATOM 3031 O O . LYS A 1 407 ? 3.115 -3.738 53.148 1.00 65.86 398 LYS A O 1
ATOM 3037 N N . SER A 1 408 ? 3.103 -1.529 52.640 1.00 60.99 399 SER A N 1
ATOM 3038 C CA . SER A 1 408 ? 4.404 -1.302 53.261 1.00 62.99 399 SER A CA 1
ATOM 3039 C C . SER A 1 408 ? 4.319 -1.147 54.783 1.00 66.54 399 SER A C 1
ATOM 3040 O O . SER A 1 408 ? 5.354 -1.109 55.456 1.00 65.92 399 SER A O 1
ATOM 3043 N N . LEU A 1 409 ? 3.123 -1.096 55.345 1.00 66.80 400 LEU A N 1
ATOM 3044 C CA . LEU A 1 409 ? 2.963 -0.837 56.777 1.00 72.31 400 LEU A CA 1
ATOM 3045 C C . LEU A 1 409 ? 3.470 -1.982 57.662 1.00 74.76 400 LEU A C 1
ATOM 3046 O O . LEU A 1 409 ? 4.125 -1.715 58.678 1.00 73.32 400 LEU A O 1
#

Solvent-accessible surface area: 16322 Å² total; per-residue (Å²): 214,156,214,124,150,97,210,73,97,64,27,103,54,66,57,37,80,18,74,28,21,5,101,81,0,0,96,17,0,80,149,107,10,94,39,0,0,0,0,2,28,106,59,88,24,130,155,63,29,30,16,60,54,0,50,92,72,0,90,98,26,43,0,100,25,35,70,12,15,80,5,97,108,17,6,41,13,78,19,0,9,90,0,0,73,61,2,46,151,83,52,9,54,0,0,0,0,0,4,15,10,32,4,1,13,0,0,0,0,0,0,0,0,8,18,23,24,51,154,154,64,116,15,28,0,29,58,3,0,44,49,42,156,70,164,51,64,95,21,35,126,130,9,31,20,3,0,0,1,2,9,15,9,0,38,0,5,1,0,6,6,69,0,49,0,6,18,57,162,56,79,2,11,0,24,15,19,54,134,44,1,7,1,68,3,0,0,1,2,2,49,2,1,46,65,11,76,80,107,70,5,3,12,13,0,0,4,0,0,0,10,0,1,5,0,3,2,4,116,36,41,14,48,56,0,25,86,51,0,17,109,0,0,61,22,2,42,101,17,2,69,95,1,26,135,76,23,95,30,72,112,0,7,71,46,4,1,42,0,3,14,46,0,0,26,0,16,13,25,22,21,20,2,0,10,15,0,0,0,8,4,0,0,1,51,30,79,134,8,56,48,2,4,0,0,3,10,0,0,31,17,4,2,72,33,3,6,122,84,20,78,96,87,8,29,78,28,8,1,94,0,0,45,7,13,112,28,9,159,91,71,70,57,46,103,133,14,0,43,84,0,11,85,4,0,72,98,14,5,154,54,9,91,0,67,51,58,0,65,121,39,42,9,90,95,130,65,6,69,56,0,2,74,10,0,46,62,20,33,34,59,9,18,115,26,2,20,13,139,16,60,102,96,47,0,70,79,13,0,99,148,5,44

InterPro domains:
  IPR001670 Alcohol dehydrogenase, iron-type/glycerol dehydrogenase GldA [PF00465] (10-186)
  IPR018211 Alcohol dehydrogenase, iron-type, conserved site [PS00913] (183-211)
  IPR039697 Iron-type alcohol dehydrogenase-like [PTHR11496] (5-399)
  IPR056798 Fe-containing alcohol dehydrogenase-like, C-terminal [PF25137] (198-399)